Protein 1F6K (pdb70)

Nearest PDB structures (foldseek):
  1f6k-assembly1_C  TM=1.004E+00  e=3.045E-52  Haemophilus influenzae
  1f5z-assembly1_D  TM=1.000E+00  e=2.753E-48  Haemophilus influenzae
  4imd-assembly1_D  TM=1.001E+00  e=8.595E-48  Pasteurella multocida subsp. gallicida P1059
  4ime-assembly1_D  TM=9.976E-01  e=2.991E-47  Pasteurella multocida subsp. gallicida P1059
  4ahp-assembly1_D  TM=9.891E-01  e=7.692E-35  Staphylococcus aureus subsp. aureus NCTC 8325

Radius of gyration: 26.31 Å; Cα contacts (8 Å, |Δi|>4): 1141; chains: 2; bounding box: 58×42×74 Å

Secondary structure (DSSP, 8-state):
-----EEEEE----B-TTS-B-HHHHHHHHHHHHHTS--SEEEESSGGGTGGGS-HHHHHHHHHHHHHHHTTSSEEEEE---S-HHHHHHHHHHHHHHT-SEEEEEPP-SS---HHHHHHHHHHHHHHH---EEEEE-HHHH-----HHHHHHHHTSTTEEEEEE-S--HHHHHHHHHH-TTSEEEE--GGGHHHHHHTT-SEEEESTHHHHHHHHHHHHHHHHTT-HHHHHHHHHHHHHHHHHHHHH-HHHHHHHHHHHTT---BBPPTTS--S--HHHHHHHHHHHHHH--/-----EEEEE----B-TTS-B-HHHHHHHHHIIIIII--SEEEESSGGGTGGGS-HHHHHHHHHHHHHHHTTSSEEEEE---S-HHHHHHHHHHHHHHT-SEEE-PPP-SS---HHHHHHHHHHHHHHH---EEEE---HHHHHHHHTSTTEEEEEE-S--HHHHHHHHHH-TTSEEEE--GGGHHHHHHTT-SEEEETTHHHHHHHHHHHHHHHHTT-HHHHHHHHHHHHHHHHHHHHH-HHHHHHHHHHHTT----BPPTTS--S--HHHHHHHHHHHHHH--

InterPro domains:
  IPR002220 DapA-like [PF00701] (4-289)
  IPR002220 DapA-like [PIRSF001365] (1-286)
  IPR002220 DapA-like [PR00146] (38-59)
  IPR002220 DapA-like [PR00146] (74-92)
  IPR002220 DapA-like [PR00146] (106-122)
  IPR002220 DapA-like [PR00146] (131-148)
  IPR002220 DapA-like [SM01130] (3-291)
  IPR005264 N-acetylneuraminate lyase [MF_01237] (4-293)
  IPR005264 N-acetylneuraminate lyase [TIGR00683] (4-292)
  IPR005264 N-acetylneuraminate lyase [cd00954] (4-290)
  IPR013785 Aldolase-type TIM barrel [G3DSA:3.20.20.70] (1-293)
  IPR020624 Schiff base-forming aldolase, conserved site [PS00665] (41-58)
  IPR020625 Schiff base-forming aldolase, active site [PS00666] (136-166)

CATH classification: 3.20.20.70

Sequence (578 aa):
MRDLKGIFSALLVSFNEDGTINEKGLRQIIRHNIDKMKVDGLYVGGSTGENFMLSTEEKKEIFRIAKDEAKDQIALIAQVGSVNLKEAVELGKYATELGYDCLSAVTPFYYKFSFPEIKHYYDTIIAETGSNMIVYSIPFLTGVNMGIEQFGELYKNPKVLGVKFTAGDFYLLERLKKAYPNHLIWAGFDEMMLPAASLGVDGAIGSTFNVNGVRARQIFELTKAGKLKEALEIQHVTNDLIEGILANGLYLTIKELLKLEGVDAGYCREPMTSKATAEQVAKAKDLKAKFLSMRDLKGIFSALLVSFNEDGTINEKGLRQIIRHNIDKMKVDGLYVGGSTGENFMLSTEEKKEIFRIAKDEAKDQIALIAQVGSVNLKEAVELGKYATELGYDCLSAVTPFYYKFSFPEIKHYYDTIIAETGSNMIVYSMGIEQFGELYKNPKVLGVKFTAGDFYLLERLKKAYPNHLIWAGFDEMMLPAASLGVDGAIGSTFNVNGVRARQIFELTKAGKLKEALEIQHVTNDLIEGILANGLYLTIKELLKLEGVDAGYCREPMTSKATAEQVAKAKDLKAKFLS

Structure (mmCIF, N/CA/C/O backbone):
data_1F6K
#
_entry.id   1F6K
#
_cell.length_a   65.774
_cell.length_b   118.409
_cell.length_c   81.312
_cell.angle_alpha   90.00
_cell.angle_beta   90.00
_cell.angle_gamma   90.00
#
_symmetry.space_group_name_H-M   'P 21 21 2'
#
loop_
_entity.id
_entity.type
_entity.pdbx_description
1 polymer 'N-ACETYLNEURAMINATE LYASE'
2 non-polymer 'SULFATE ION'
3 non-polymer GLYCEROL
4 water water
#
loop_
_atom_site.group_PDB
_atom_site.id
_atom_site.type_symbol
_atom_site.label_atom_id
_atom_site.label_alt_id
_atom_site.label_comp_id
_atom_site.label_asym_id
_atom_site.label_entity_id
_atom_site.label_seq_id
_atom_site.pdbx_PDB_ins_code
_atom_site.Cartn_x
_atom_site.Cartn_y
_atom_site.Cartn_z
_atom_site.occupancy
_atom_site.B_iso_or_equiv
_atom_site.auth_seq_id
_atom_site.auth_comp_id
_atom_site.auth_asym_id
_atom_site.auth_atom_id
_atom_site.pdbx_PDB_model_num
ATOM 1 N N . MET A 1 1 ? 21.956 24.094 -1.731 1.00 23.66 1 MET A N 1
ATOM 2 C CA . MET A 1 1 ? 20.650 23.507 -2.135 1.00 23.23 1 MET A CA 1
ATOM 3 C C . MET A 1 1 ? 19.498 24.422 -1.731 1.00 22.32 1 MET A C 1
ATOM 4 O O . MET A 1 1 ? 19.661 25.204 -0.783 1.00 20.97 1 MET A O 1
ATOM 11 N N . ARG A 1 2 ? 18.372 24.298 -2.428 1.00 19.07 2 ARG A N 1
ATOM 12 C CA . ARG A 1 2 ? 17.198 25.092 -2.116 1.00 17.00 2 ARG A CA 1
ATOM 13 C C . ARG A 1 2 ? 16.892 24.967 -0.613 1.00 17.18 2 ARG A C 1
ATOM 14 O O . ARG A 1 2 ? 16.792 23.840 -0.128 1.00 17.44 2 ARG A O 1
ATOM 22 N N . ASP A 1 3 ? 16.739 26.083 0.058 1.00 16.72 3 ASP A N 1
ATOM 23 C CA . ASP A 1 3 ? 16.492 26.082 1.501 1.00 16.24 3 ASP A CA 1
ATOM 24 C C . ASP A 1 3 ? 15.244 25.271 1.826 1.00 14.79 3 ASP A C 1
ATOM 25 O O . ASP A 1 3 ? 14.176 25.512 1.230 1.00 16.25 3 ASP A O 1
ATOM 30 N N . LEU A 1 4 ? 15.305 24.351 2.791 1.00 14.57 4 LEU A N 1
ATOM 31 C CA . LEU A 1 4 ? 14.127 23.550 3.117 1.00 15.49 4 LEU A CA 1
ATOM 32 C C . LEU A 1 4 ? 13.585 23.888 4.498 1.00 15.49 4 LEU A C 1
ATOM 33 O O . LEU A 1 4 ? 12.686 23.208 4.994 1.00 16.12 4 LEU A O 1
ATOM 38 N N . LYS A 1 5 ? 14.126 24.946 5.095 1.00 16.36 5 LYS A N 1
ATOM 39 C CA . LYS A 1 5 ? 13.626 25.326 6.424 1.00 16.72 5 LYS A CA 1
ATOM 40 C C . LYS A 1 5 ? 12.341 26.111 6.365 1.00 16.97 5 LYS A C 1
ATOM 41 O O . LYS A 1 5 ? 11.919 26.594 5.311 1.00 18.06 5 LYS A O 1
ATOM 47 N N . GLY A 1 6 ? 11.690 26.281 7.533 1.00 16.47 6 GLY A N 1
ATOM 48 C CA . GLY A 1 6 ? 10.478 27.080 7.538 1.00 16.36 6 GLY A CA 1
ATOM 49 C C . GLY A 1 6 ? 9.155 26.350 7.558 1.00 16.63 6 GLY A C 1
ATOM 50 O O . GLY A 1 6 ? 9.039 25.230 8.040 1.00 18.76 6 GLY A O 1
ATOM 51 N N . ILE A 1 7 ? 8.118 27.042 7.086 1.00 15.62 7 ILE A N 1
ATOM 52 C CA . ILE A 1 7 ? 6.741 26.615 7.149 1.00 15.43 7 ILE A CA 1
ATOM 53 C C . ILE A 1 7 ? 6.312 25.894 5.875 1.00 16.30 7 ILE A C 1
ATOM 54 O O . ILE A 1 7 ? 6.306 26.518 4.820 1.00 15.63 7 ILE A O 1
ATOM 59 N N . PHE A 1 8 ? 5.990 24.611 6.015 1.00 14.43 8 PHE A N 1
ATOM 60 C CA . PHE A 1 8 ? 5.556 23.832 4.856 1.00 15.59 8 PHE A CA 1
ATOM 61 C C . PHE A 1 8 ? 4.149 23.320 5.120 1.00 16.08 8 PHE A C 1
ATOM 62 O O . PHE A 1 8 ? 3.887 22.753 6.197 1.00 16.45 8 PHE A O 1
ATO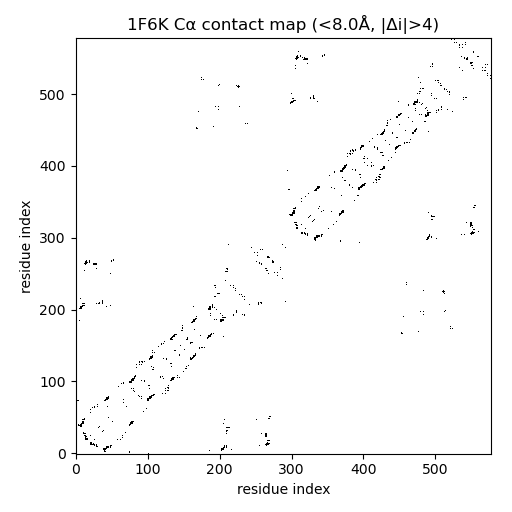M 70 N N . SER A 1 9 ? 3.238 23.520 4.175 1.00 14.10 9 SER A N 1
ATOM 71 C CA . SER A 1 9 ? 1.936 22.892 4.322 1.00 14.15 9 SER A CA 1
ATOM 72 C C . SER A 1 9 ? 2.045 21.440 3.808 1.00 14.81 9 SER A C 1
ATOM 73 O O . SER A 1 9 ? 2.720 21.202 2.808 1.00 15.72 9 SER A O 1
ATOM 76 N N . ALA A 1 10 ? 1.390 20.543 4.521 1.00 15.10 10 ALA A N 1
ATOM 77 C CA . ALA A 1 10 ? 1.259 19.151 4.059 1.00 14.44 10 ALA A CA 1
ATOM 78 C C . ALA A 1 10 ? 0.072 19.227 3.097 1.00 14.17 10 ALA A C 1
ATOM 79 O O . ALA A 1 10 ? -1.046 19.519 3.483 1.00 14.25 10 ALA A O 1
ATOM 81 N N . LEU A 1 11 ? 0.404 19.175 1.802 1.00 14.22 11 LEU A N 1
ATOM 82 C CA . LEU A 1 11 ? -0.624 19.367 0.782 1.00 14.83 11 LEU A CA 1
ATOM 83 C C . LEU A 1 11 ? -1.819 18.430 0.801 1.00 15.09 11 LEU A C 1
ATOM 84 O O . LEU A 1 11 ? -1.630 17.221 0.704 1.00 15.74 11 LEU A O 1
ATOM 89 N N . LEU A 1 12 ? -3.005 19.025 0.850 1.00 13.83 12 LEU A N 1
ATOM 90 C CA . LEU A 1 12 ? -4.262 18.301 0.758 1.00 13.85 12 LEU A CA 1
ATOM 91 C C . LEU A 1 12 ? -4.545 18.144 -0.740 1.00 14.62 12 LEU A C 1
ATOM 92 O O . LEU A 1 12 ? -4.118 18.991 -1.531 1.00 15.76 12 LEU A O 1
ATOM 97 N N . VAL A 1 13 ? -5.279 17.087 -1.064 1.00 14.09 13 VAL A N 1
ATOM 98 C CA . VAL A 1 13 ? -5.591 16.865 -2.488 1.00 14.75 13 VAL A CA 1
ATOM 99 C C . VAL A 1 13 ? -7.096 16.914 -2.686 1.00 14.81 13 VAL A C 1
ATOM 100 O O . VAL A 1 13 ? -7.865 16.414 -1.859 1.00 17.32 13 VAL A O 1
ATOM 104 N N . SER A 1 14 ? -7.537 17.508 -3.804 1.00 14.38 14 SER A N 1
ATOM 105 C CA . SER A 1 14 ? -8.957 17.599 -4.101 1.00 13.88 14 SER A CA 1
ATOM 106 C C . SER A 1 14 ? -9.402 16.399 -4.941 1.00 14.50 14 SER A C 1
ATOM 107 O O . SER A 1 14 ? -8.731 16.102 -5.921 1.00 14.57 14 SER A O 1
ATOM 110 N N . PHE A 1 15 ? -10.399 15.656 -4.473 1.00 14.12 15 PHE A N 1
ATOM 111 C CA . PHE A 1 15 ? -10.878 14.496 -5.221 1.00 15.18 15 PHE A CA 1
ATOM 112 C C . PHE A 1 15 ? -12.282 14.770 -5.726 1.00 15.80 15 PHE A C 1
ATOM 113 O O . PHE A 1 15 ? -13.074 15.489 -5.128 1.00 15.39 15 PHE A O 1
ATOM 121 N N . ASN A 1 16 ? -12.620 14.116 -6.844 1.00 16.70 16 ASN A N 1
ATOM 122 C CA . ASN A 1 16 ? -13.982 14.156 -7.354 1.00 16.90 16 ASN A CA 1
ATOM 123 C C . ASN A 1 16 ? -14.803 13.160 -6.544 1.00 18.32 16 ASN A C 1
ATOM 124 O O . ASN A 1 16 ? -14.256 12.348 -5.777 1.00 19.66 16 ASN A O 1
ATOM 129 N N . GLU A 1 17 ? -16.114 13.188 -6.727 1.00 20.16 17 GLU A N 1
ATOM 130 C CA . GLU A 1 17 ? -16.995 12.266 -6.012 1.00 22.22 17 GLU A CA 1
ATOM 131 C C . GLU A 1 17 ? -16.658 10.804 -6.273 1.00 21.73 17 GLU A C 1
ATOM 132 O O . GLU A 1 17 ? -16.819 9.964 -5.377 1.00 22.12 17 GLU A O 1
ATOM 138 N N . ASP A 1 18 ? -16.153 10.477 -7.457 1.00 20.81 18 ASP A N 1
ATOM 139 C CA . ASP A 1 18 ? -15.821 9.099 -7.796 1.00 21.21 18 ASP A CA 1
ATOM 140 C C . ASP A 1 18 ? -14.424 8.687 -7.361 1.00 20.83 18 ASP A C 1
ATOM 141 O O . ASP A 1 18 ? -13.986 7.568 -7.646 1.00 21.71 18 ASP A O 1
ATOM 146 N N . GLY A 1 19 ? -13.676 9.571 -6.696 1.00 19.22 19 GLY A N 1
ATOM 147 C CA . GLY A 1 19 ? -12.354 9.257 -6.218 1.00 19.50 19 GLY A CA 1
ATOM 148 C C . GLY A 1 19 ? -11.184 9.689 -7.063 1.00 18.03 19 GLY A C 1
ATOM 149 O O . GLY A 1 19 ? -10.036 9.592 -6.620 1.00 19.37 19 GLY A O 1
ATOM 150 N N . THR A 1 20 ? -11.459 10.106 -8.308 1.00 17.55 20 THR A N 1
ATOM 151 C CA . THR A 1 20 ? -10.381 10.569 -9.172 1.00 17.53 20 THR A CA 1
ATOM 152 C C . THR A 1 20 ? -9.898 11.945 -8.711 1.00 17.77 20 THR A C 1
ATOM 153 O O . THR A 1 20 ? -10.614 12.650 -8.000 1.00 18.14 20 THR A O 1
ATOM 157 N N . ILE A 1 21 ? -8.694 12.300 -9.143 1.00 17.99 21 ILE A N 1
ATOM 158 C CA . ILE A 1 21 ? -8.144 13.610 -8.774 1.00 17.62 21 ILE A CA 1
ATOM 159 C C . ILE A 1 21 ? -8.869 14.736 -9.496 1.00 17.78 21 ILE A C 1
ATOM 160 O O . ILE A 1 21 ? -9.115 14.649 -10.705 1.00 17.19 21 ILE A O 1
ATOM 165 N N . ASN A 1 22 ? -9.183 15.804 -8.768 1.00 15.75 22 ASN A N 1
ATOM 166 C CA . ASN A 1 22 ? -9.778 17.010 -9.332 1.00 17.43 22 ASN A CA 1
ATOM 167 C C . ASN A 1 22 ? -8.595 17.942 -9.578 1.00 17.27 22 ASN A C 1
ATOM 168 O O . ASN A 1 22 ? -8.148 18.621 -8.644 1.00 18.30 22 ASN A O 1
ATOM 173 N N . GLU A 1 23 ? -8.030 17.931 -10.787 1.00 18.17 23 GLU A N 1
ATOM 174 C CA . GLU A 1 23 ? -6.833 18.746 -11.026 1.00 17.54 23 GLU A CA 1
ATOM 175 C C . GLU A 1 23 ? -7.054 20.237 -10.800 1.00 16.43 23 GLU A C 1
ATOM 176 O O . GLU A 1 23 ? -6.173 20.896 -10.228 1.00 17.36 23 GLU A O 1
ATOM 182 N N . LYS A 1 24 ? -8.161 20.788 -11.269 1.00 16.59 24 LYS A N 1
ATOM 183 C CA . LYS A 1 24 ? -8.440 22.217 -11.084 1.00 17.65 24 LYS A CA 1
ATOM 184 C C . LYS A 1 24 ? -8.484 22.580 -9.593 1.00 17.09 24 LYS A C 1
ATOM 185 O O . LYS A 1 24 ? -7.857 23.567 -9.194 1.00 16.12 24 LYS A O 1
ATOM 191 N N . GLY A 1 25 ? -9.144 21.737 -8.804 1.00 16.31 25 GLY A N 1
ATOM 192 C CA . GLY A 1 25 ? -9.229 21.982 -7.359 1.00 15.74 25 GLY A CA 1
ATOM 193 C C . GLY A 1 25 ? -7.866 21.832 -6.703 1.00 15.32 25 GLY A C 1
ATOM 194 O O . GLY A 1 25 ? -7.512 22.586 -5.782 1.00 15.25 25 GLY A O 1
ATOM 195 N N . LEU A 1 26 ? -7.076 20.830 -7.104 1.00 14.23 26 LEU A N 1
ATOM 196 C CA . LEU A 1 26 ? -5.745 20.664 -6.548 1.00 14.71 26 LEU A CA 1
ATOM 197 C C . LEU A 1 26 ? -4.901 21.916 -6.773 1.00 14.82 26 LEU A C 1
ATOM 198 O O . LEU A 1 26 ? -4.172 22.431 -5.926 1.00 14.93 26 LEU A O 1
ATOM 203 N N . ARG A 1 27 ? -4.943 22.441 -8.013 1.00 13.79 27 ARG A N 1
ATOM 204 C CA . ARG A 1 27 ? -4.216 23.666 -8.323 1.00 14.52 27 ARG A CA 1
ATOM 205 C C . ARG A 1 27 ? -4.701 24.815 -7.445 1.00 13.89 27 ARG A C 1
ATOM 206 O O . ARG A 1 27 ? -3.850 25.596 -6.995 1.00 15.33 27 ARG A O 1
ATOM 214 N N . GLN A 1 28 ? -6.001 24.932 -7.219 1.00 14.12 28 GLN A N 1
ATOM 215 C CA . GLN A 1 28 ? -6.502 25.986 -6.329 1.00 14.04 28 GLN A CA 1
ATOM 216 C C . GLN A 1 28 ? -5.980 25.826 -4.902 1.00 15.54 28 GLN A C 1
ATOM 217 O O . GLN A 1 28 ? -5.702 26.831 -4.242 1.00 14.75 28 GLN A O 1
ATOM 223 N N . ILE A 1 29 ? -5.835 24.574 -4.426 1.00 14.25 29 ILE A N 1
ATOM 224 C CA . ILE A 1 29 ? -5.267 24.379 -3.084 1.00 13.90 29 ILE A CA 1
ATOM 225 C C . ILE A 1 29 ? -3.815 24.838 -3.059 1.00 14.23 29 ILE A C 1
ATOM 226 O O . ILE A 1 29 ? -3.353 25.501 -2.121 1.00 15.63 29 ILE A O 1
ATOM 231 N N . ILE A 1 30 ? -3.054 24.505 -4.119 1.00 14.05 30 ILE A N 1
ATOM 232 C CA . ILE A 1 30 ? -1.655 24.892 -4.216 1.00 14.76 30 ILE A CA 1
ATOM 233 C C . ILE A 1 30 ? -1.523 26.414 -4.242 1.00 15.53 30 ILE A C 1
ATOM 234 O O . ILE A 1 30 ? -0.759 26.973 -3.455 1.00 14.55 30 ILE A O 1
ATOM 239 N N . ARG A 1 31 ? -2.358 27.061 -5.066 1.00 14.84 31 ARG A N 1
ATOM 240 C CA . ARG A 1 31 ? -2.321 28.525 -5.134 1.00 14.73 31 ARG A CA 1
ATOM 241 C C . ARG A 1 31 ? -2.659 29.177 -3.800 1.00 15.22 31 ARG A C 1
ATOM 242 O O . ARG A 1 31 ? -2.030 30.171 -3.424 1.00 15.13 31 ARG A O 1
ATOM 250 N N . HIS A 1 32 ? -3.657 28.648 -3.096 1.00 16.01 32 HIS A N 1
ATOM 251 C CA . HIS A 1 32 ? -4.045 29.183 -1.796 1.00 15.07 32 HIS A CA 1
ATOM 252 C C . HIS A 1 32 ? -2.879 29.110 -0.822 1.00 15.15 32 HIS A C 1
ATOM 253 O O . HIS A 1 32 ? -2.572 30.076 -0.131 1.00 15.65 32 HIS A O 1
ATOM 260 N N . ASN A 1 33 ? -2.164 27.971 -0.790 1.00 14.49 33 ASN A N 1
ATOM 261 C CA . ASN A 1 33 ? -1.013 27.847 0.079 1.00 13.92 33 ASN A CA 1
ATOM 262 C C . ASN A 1 33 ? 0.115 28.816 -0.252 1.00 14.67 33 ASN A C 1
ATOM 263 O O . ASN A 1 33 ? 0.738 29.397 0.644 1.00 15.39 33 ASN A O 1
ATOM 268 N N . ILE A 1 34 ? 0.404 28.994 -1.559 1.00 12.72 34 ILE A N 1
ATOM 269 C CA . ILE A 1 34 ? 1.527 29.847 -1.926 1.00 13.51 34 ILE A CA 1
ATOM 270 C C . ILE A 1 34 ? 1.170 31.323 -1.766 1.00 14.20 34 ILE A C 1
ATOM 271 O O . ILE A 1 34 ? 1.941 32.084 -1.161 1.00 14.87 34 ILE A O 1
ATOM 276 N N . ASP A 1 35 ? 0.052 31.718 -2.338 1.00 14.66 35 ASP A N 1
ATOM 277 C CA . ASP A 1 35 ? -0.360 33.110 -2.392 1.00 15.17 35 ASP A CA 1
ATOM 278 C C . ASP A 1 35 ? -0.998 33.669 -1.138 1.00 16.24 35 ASP A C 1
ATOM 279 O O . ASP A 1 35 ? -0.843 34.882 -0.910 1.00 16.90 35 ASP A O 1
ATOM 284 N N . LYS A 1 36 ? -1.722 32.875 -0.366 1.00 16.56 36 LYS A N 1
ATOM 285 C CA . LYS A 1 36 ? -2.438 33.378 0.797 1.00 16.57 36 LYS A CA 1
ATOM 286 C C . LYS A 1 36 ? -1.830 32.918 2.111 1.00 17.07 36 LYS A C 1
ATOM 287 O O . LYS A 1 36 ? -1.709 33.708 3.049 1.00 17.77 36 LYS A O 1
ATOM 293 N N . MET A 1 37 ? -1.466 31.640 2.180 1.00 15.74 37 MET A N 1
ATOM 294 C CA . MET A 1 37 ? -0.869 31.077 3.386 1.00 15.00 37 MET A CA 1
ATOM 295 C C . MET A 1 37 ? 0.588 31.446 3.526 1.00 15.91 37 MET A C 1
ATOM 296 O O . MET A 1 37 ? 1.233 31.318 4.578 1.00 16.43 37 MET A O 1
ATOM 301 N N . LYS A 1 38 ? 1.229 31.968 2.485 1.00 15.49 38 LYS A N 1
ATOM 302 C CA . LYS A 1 38 ? 2.588 32.423 2.429 1.00 16.43 38 LYS A CA 1
ATOM 303 C C . LYS A 1 38 ? 3.588 31.367 2.901 1.00 15.62 38 LYS A C 1
ATOM 304 O O . LYS A 1 38 ? 4.583 31.671 3.567 1.00 16.74 38 LYS A O 1
ATOM 310 N N . VAL A 1 39 ? 3.346 30.099 2.543 1.00 16.12 39 VAL A N 1
ATOM 311 C CA . VAL A 1 39 ? 4.248 29.022 2.953 1.00 16.12 39 VAL A CA 1
ATOM 312 C C . VAL A 1 39 ? 5.600 29.076 2.269 1.00 16.04 39 VAL A C 1
ATOM 313 O O . VAL A 1 39 ? 5.766 29.558 1.150 1.00 16.52 39 VAL A O 1
ATOM 317 N N . ASP A 1 40 ? 6.625 28.542 2.939 1.00 14.39 40 ASP A N 1
ATOM 318 C CA . ASP A 1 40 ? 7.966 28.430 2.391 1.00 15.17 40 ASP A CA 1
ATOM 319 C C . ASP A 1 40 ? 8.015 27.296 1.372 1.00 15.59 40 ASP A C 1
ATOM 320 O O . ASP A 1 40 ? 8.817 27.351 0.447 1.00 15.86 40 ASP A O 1
ATOM 325 N N . GLY A 1 41 ? 7.157 26.294 1.551 1.00 14.57 41 GLY A N 1
ATOM 326 C CA . GLY A 1 41 ? 7.153 25.179 0.614 1.00 14.93 41 GLY A CA 1
ATOM 327 C C . GLY A 1 41 ? 5.967 24.268 0.849 1.00 14.66 41 GLY A C 1
ATOM 328 O O . GLY A 1 41 ? 5.093 24.524 1.685 1.00 14.18 41 GLY A O 1
ATOM 329 N N . LEU A 1 42 ? 5.887 23.180 0.097 1.00 13.35 42 LEU A N 1
ATOM 330 C CA . LEU A 1 42 ? 4.844 22.182 0.203 1.00 14.39 42 LEU A CA 1
ATOM 331 C C . LEU A 1 42 ? 5.462 20.790 0.380 1.00 13.29 42 LEU A C 1
ATOM 332 O O . LEU A 1 42 ? 6.471 20.482 -0.239 1.00 14.24 42 LEU A O 1
ATOM 337 N N . TYR A 1 43 ? 4.795 19.998 1.213 1.00 13.37 43 TYR A N 1
ATOM 338 C CA . TYR A 1 43 ? 5.219 18.610 1.468 1.00 13.31 43 TYR A CA 1
ATOM 339 C C . TYR A 1 43 ? 4.134 17.813 0.725 1.00 13.27 43 TYR A C 1
ATOM 340 O O . TYR A 1 43 ? 2.955 17.862 1.099 1.00 13.96 43 TYR A O 1
ATOM 349 N N . VAL A 1 44 ? 4.504 17.186 -0.386 1.00 13.31 44 VAL A N 1
ATOM 350 C CA . VAL A 1 44 ? 3.533 16.538 -1.252 1.00 14.36 44 VAL A CA 1
ATOM 351 C C . VAL A 1 44 ? 3.575 15.011 -1.207 1.00 13.63 44 VAL A C 1
ATOM 352 O O . VAL A 1 44 ? 4.671 14.458 -1.208 1.00 13.77 44 VAL A O 1
ATOM 356 N N . GLY A 1 45 ? 2.403 14.403 -1.095 1.00 14.17 45 GLY A N 1
ATOM 357 C CA . GLY A 1 45 ? 2.325 12.946 -1.099 1.00 16.42 45 GLY A CA 1
ATOM 358 C C . GLY A 1 45 ? 2.401 12.340 0.291 1.00 17.14 45 GLY A C 1
ATOM 359 O O . GLY A 1 45 ? 2.624 11.134 0.419 1.00 18.85 45 GLY A O 1
ATOM 360 N N . GLY A 1 46 ? 2.162 13.130 1.331 1.00 17.14 46 GLY A N 1
ATOM 361 C CA . GLY A 1 46 ? 2.203 12.609 2.693 1.00 18.17 46 GLY A CA 1
ATOM 362 C C . GLY A 1 46 ? 0.844 12.061 3.115 1.00 17.31 46 GLY A C 1
ATOM 363 O O . GLY A 1 46 ? -0.101 11.985 2.326 1.00 17.26 46 GLY A O 1
ATOM 364 N N . SER A 1 47 ? 0.724 11.753 4.407 1.00 17.45 47 SER A N 1
ATOM 365 C CA . SER A 1 47 ? -0.527 11.235 4.953 1.00 16.95 47 SER A CA 1
ATOM 366 C C . SER A 1 47 ? -1.689 12.171 4.682 1.00 17.60 47 SER A C 1
ATOM 367 O O . SER A 1 47 ? -2.735 11.748 4.227 1.00 17.74 47 SER A O 1
ATOM 370 N N . THR A 1 48 ? -1.486 13.476 4.878 1.00 17.75 48 THR A N 1
ATOM 371 C CA . THR A 1 48 ? -2.493 14.493 4.647 1.00 17.98 48 THR A CA 1
ATOM 372 C C . THR A 1 48 ? -3.002 14.561 3.218 1.00 17.06 48 THR A C 1
ATOM 373 O O . THR A 1 48 ? -4.156 14.939 3.006 1.00 15.63 48 THR A O 1
ATOM 377 N N . GLY A 1 49 ? -2.171 14.151 2.261 1.00 16.02 49 GLY A N 1
ATOM 378 C CA . GLY A 1 49 ? -2.583 14.151 0.861 1.00 16.48 49 GLY A CA 1
ATOM 379 C C . GLY A 1 49 ? -3.399 12.923 0.502 1.00 16.21 49 GLY A C 1
ATOM 380 O O . GLY A 1 49 ? -3.686 12.646 -0.664 1.00 15.72 49 GLY A O 1
ATOM 381 N N . GLU A 1 50 ? -3.698 12.065 1.471 1.00 15.25 50 GLU A N 1
ATOM 382 C CA . GLU A 1 50 ? -4.478 10.844 1.321 1.00 15.34 50 GLU A CA 1
ATOM 383 C C . GLU A 1 50 ? -3.720 9.856 0.431 1.00 15.07 50 GLU A C 1
ATOM 384 O O . GLU A 1 50 ? -4.317 8.936 -0.130 1.00 14.48 50 GLU A O 1
ATOM 390 N N . ASN A 1 51 ? -2.423 9.985 0.372 1.00 15.15 51 ASN A N 1
ATOM 391 C CA . ASN A 1 51 ? -1.498 9.242 -0.440 1.00 14.98 51 ASN A CA 1
ATOM 392 C C . ASN A 1 51 ? -1.634 7.736 -0.369 1.00 15.73 51 ASN A C 1
ATOM 393 O O . ASN A 1 51 ? -1.688 7.085 -1.415 1.00 15.35 51 ASN A O 1
ATOM 398 N N . PHE A 1 52 ? -1.718 7.172 0.832 1.00 15.67 52 PHE A N 1
ATOM 399 C CA . PHE A 1 52 ? -1.722 5.726 1.016 1.00 16.47 52 PHE A CA 1
ATOM 400 C C . PHE A 1 52 ? -2.946 5.002 0.522 1.00 16.54 52 PHE A C 1
ATOM 401 O O . PHE A 1 52 ? -2.927 3.768 0.404 1.00 18.91 52 PHE A O 1
ATOM 409 N N . MET A 1 53 ? -4.011 5.691 0.118 1.00 15.23 53 MET A N 1
ATOM 410 C CA . MET A 1 53 ? -5.195 5.108 -0.474 1.00 14.65 53 MET A CA 1
ATOM 411 C C . MET A 1 53 ? -5.148 5.184 -2.001 1.00 14.28 53 MET A C 1
ATOM 412 O O . MET A 1 53 ? -6.156 4.831 -2.635 1.00 15.71 53 MET A O 1
ATOM 417 N N . LEU A 1 54 ? -4.047 5.653 -2.578 1.00 15.23 54 LEU A N 1
ATOM 418 C CA . LEU A 1 54 ? -3.999 5.860 -4.025 1.00 14.98 54 LEU A CA 1
ATOM 419 C C . LEU A 1 54 ? -3.128 4.862 -4.782 1.00 15.04 54 LEU A C 1
ATOM 420 O O . LEU A 1 54 ? -2.243 4.229 -4.210 1.00 15.60 54 LEU A O 1
ATOM 425 N N . SER A 1 55 ? -3.339 4.846 -6.123 1.00 15.19 55 SER A N 1
ATOM 426 C CA . SER A 1 55 ? -2.471 4.000 -6.944 1.00 14.60 55 SER A CA 1
ATOM 427 C C . SER A 1 55 ? -1.164 4.730 -7.221 1.00 14.61 55 SER A C 1
ATOM 428 O O . SER A 1 55 ? -1.039 5.947 -7.067 1.00 15.46 55 SER A O 1
ATOM 431 N N . THR A 1 56 ? -0.174 4.014 -7.749 1.00 13.79 56 THR A N 1
ATOM 432 C CA . THR A 1 56 ? 1.108 4.621 -8.110 1.00 14.08 56 THR A CA 1
ATOM 433 C C . THR A 1 56 ? 0.920 5.677 -9.189 1.00 14.98 56 THR A C 1
ATOM 434 O O . THR A 1 56 ? 1.506 6.770 -9.095 1.00 14.81 56 THR A O 1
ATOM 438 N N . GLU A 1 57 ? 0.062 5.409 -10.168 1.00 15.33 57 GLU A N 1
ATOM 439 C CA . GLU A 1 57 ? -0.164 6.412 -11.221 1.00 16.90 57 GLU A CA 1
ATOM 440 C C . GLU A 1 57 ? -0.854 7.659 -10.687 1.00 16.19 57 GLU A C 1
ATOM 441 O O . GLU A 1 57 ? -0.470 8.751 -11.121 1.00 16.14 57 GLU A O 1
ATOM 447 N N . GLU A 1 58 ? -1.768 7.486 -9.729 1.00 15.11 58 GLU A N 1
ATOM 448 C CA . GLU A 1 58 ? -2.414 8.654 -9.107 1.00 15.41 58 GLU A CA 1
ATOM 449 C C . GLU A 1 58 ? -1.400 9.476 -8.329 1.00 15.24 58 GLU A C 1
ATOM 450 O O . GLU A 1 58 ? -1.394 10.715 -8.396 1.00 15.20 58 GLU A O 1
ATOM 456 N N . LYS A 1 59 ? -0.497 8.810 -7.607 1.00 12.68 59 LYS A N 1
ATOM 457 C CA . LYS A 1 59 ? 0.538 9.549 -6.874 1.00 14.59 59 LYS A CA 1
ATOM 458 C C . LYS A 1 59 ? 1.407 10.319 -7.862 1.00 14.96 59 LYS A C 1
ATOM 459 O O . LYS A 1 59 ? 1.783 11.469 -7.606 1.00 14.77 59 LYS A O 1
ATOM 465 N N . LYS A 1 60 ? 1.746 9.683 -9.010 1.00 14.36 60 LYS A N 1
ATOM 466 C CA . LYS A 1 60 ? 2.550 10.393 -10.004 1.00 14.56 60 LYS A CA 1
ATOM 467 C C . LYS A 1 60 ? 1.787 11.609 -10.522 1.00 14.24 60 LYS A C 1
ATOM 468 O O . LYS A 1 60 ? 2.402 12.672 -10.669 1.00 14.89 60 LYS A O 1
ATOM 474 N N . GLU A 1 61 ? 0.490 11.477 -10.751 1.00 14.45 61 GLU A N 1
ATOM 475 C CA . GLU A 1 61 ? -0.300 12.603 -11.266 1.00 16.48 61 GLU A CA 1
ATOM 476 C C . GLU A 1 61 ? -0.282 13.781 -10.289 1.00 16.73 61 GLU A C 1
ATOM 477 O O . GLU A 1 61 ? -0.150 14.932 -10.724 1.00 16.92 61 GLU A O 1
ATOM 483 N N . ILE A 1 62 ? -0.417 13.487 -9.004 1.00 14.80 62 ILE A N 1
ATOM 484 C CA . ILE A 1 62 ? -0.367 14.563 -7.999 1.00 14.56 62 ILE A CA 1
ATOM 485 C C . ILE A 1 62 ? 1.011 15.199 -8.009 1.00 14.93 62 ILE A C 1
ATOM 486 O O . ILE A 1 62 ? 1.109 16.435 -7.889 1.00 15.95 62 ILE A O 1
ATOM 491 N N . PHE A 1 63 ? 2.087 14.413 -8.133 1.00 12.45 63 PHE A N 1
ATOM 492 C CA . PHE A 1 63 ? 3.414 15.027 -8.172 1.00 13.80 63 PHE A CA 1
ATOM 493 C C . PHE A 1 63 ? 3.540 15.970 -9.371 1.00 15.21 63 PHE A C 1
ATOM 494 O O . PHE A 1 63 ? 4.148 17.041 -9.276 1.00 14.26 63 PHE A O 1
ATOM 502 N N . ARG A 1 64 ? 3.043 15.514 -10.512 1.00 14.63 64 ARG A N 1
ATOM 503 C CA . ARG A 1 64 ? 3.123 16.318 -11.738 1.00 15.43 64 ARG A CA 1
ATOM 504 C C . ARG A 1 64 ? 2.360 17.627 -11.608 1.00 15.51 64 ARG A C 1
ATOM 505 O O . ARG A 1 64 ? 2.902 18.705 -11.914 1.00 15.90 64 ARG A O 1
ATOM 513 N N . ILE A 1 65 ? 1.116 17.530 -11.171 1.00 15.27 65 ILE A N 1
ATOM 514 C CA . ILE A 1 65 ? 0.287 18.730 -11.005 1.00 14.90 65 ILE A CA 1
ATOM 515 C C . ILE A 1 65 ? 0.910 19.695 -10.005 1.00 16.14 65 ILE A C 1
ATOM 516 O O . ILE A 1 65 ? 0.943 20.905 -10.284 1.00 15.57 65 ILE A O 1
ATOM 521 N N . ALA A 1 66 ? 1.361 19.195 -8.846 1.00 15.55 66 ALA A N 1
ATOM 522 C CA . ALA A 1 66 ? 1.913 20.108 -7.844 1.00 15.80 66 ALA A CA 1
ATOM 523 C C . ALA A 1 66 ? 3.148 20.832 -8.358 1.00 15.57 66 ALA A C 1
ATOM 524 O O . ALA A 1 66 ? 3.304 22.043 -8.120 1.00 16.33 66 ALA A O 1
ATOM 526 N N . LYS A 1 67 ? 4.048 20.135 -9.057 1.00 15.11 67 LYS A N 1
ATOM 527 C CA . LYS A 1 67 ? 5.249 20.798 -9.564 1.00 15.05 67 LYS A CA 1
ATOM 528 C C . LYS A 1 67 ? 4.909 21.736 -10.715 1.00 16.53 67 LYS A C 1
ATOM 529 O O . LYS A 1 67 ? 5.502 22.813 -10.792 1.00 15.38 67 LYS A O 1
ATOM 535 N N . ASP A 1 68 ? 3.960 21.357 -11.577 1.00 14.93 68 ASP A N 1
ATOM 536 C CA . ASP A 1 68 ? 3.591 22.269 -12.671 1.00 16.09 68 ASP A CA 1
ATOM 537 C C . ASP A 1 68 ? 2.943 23.552 -12.164 1.00 15.50 68 ASP A C 1
ATOM 538 O O . ASP A 1 68 ? 3.111 24.621 -12.790 1.00 15.84 68 ASP A O 1
ATOM 543 N N . GLU A 1 69 ? 2.158 23.446 -11.087 1.00 16.23 69 GLU A N 1
ATOM 544 C CA . GLU A 1 69 ? 1.497 24.634 -10.542 1.00 15.23 69 GLU A CA 1
ATOM 545 C C . GLU A 1 69 ? 2.423 25.481 -9.691 1.00 15.57 69 GLU A C 1
ATOM 546 O O . GLU A 1 69 ? 2.439 26.706 -9.836 1.00 16.20 69 GLU A O 1
ATOM 552 N N . ALA A 1 70 ? 3.220 24.870 -8.804 1.00 15.45 70 ALA A N 1
ATOM 553 C CA . ALA A 1 70 ? 4.095 25.639 -7.925 1.00 15.49 70 ALA A CA 1
ATOM 554 C C . ALA A 1 70 ? 5.325 26.143 -8.659 1.00 15.77 70 ALA A C 1
ATOM 555 O O . ALA A 1 70 ? 5.924 27.166 -8.313 1.00 16.35 70 ALA A O 1
ATOM 557 N N . LYS A 1 71 ? 5.725 25.407 -9.707 1.00 15.44 71 LYS A N 1
ATOM 558 C CA . LYS A 1 71 ? 6.926 25.687 -10.474 1.00 16.15 71 LYS A CA 1
ATOM 559 C C . LYS A 1 71 ? 8.125 25.836 -9.570 1.00 16.39 71 LYS A C 1
ATOM 560 O O . LYS A 1 71 ? 8.425 24.870 -8.824 1.00 16.74 71 LYS A O 1
ATOM 566 N N . ASP A 1 72 ? 8.826 26.971 -9.552 1.00 15.13 72 ASP A N 1
ATOM 567 C CA . ASP A 1 72 ? 9.998 27.141 -8.703 1.00 15.45 72 ASP A CA 1
ATOM 568 C C . ASP A 1 72 ? 9.754 28.234 -7.662 1.00 15.07 72 ASP A C 1
ATOM 569 O O . ASP A 1 72 ? 10.719 28.667 -7.033 1.00 16.18 72 ASP A O 1
ATOM 574 N N . GLN A 1 73 ? 8.483 28.598 -7.490 1.00 14.78 73 GLN A N 1
ATOM 575 C CA . GLN A 1 73 ? 8.221 29.685 -6.538 1.00 13.42 73 GLN A CA 1
ATOM 576 C C . GLN A 1 73 ? 8.509 29.331 -5.090 1.00 15.54 73 GLN A C 1
ATOM 577 O O . GLN A 1 73 ? 8.870 30.226 -4.312 1.00 14.67 73 GLN A O 1
ATOM 583 N N . ILE A 1 74 ? 8.302 28.081 -4.707 1.00 15.18 74 ILE A N 1
ATOM 584 C CA . ILE A 1 74 ? 8.517 27.662 -3.320 1.00 14.36 74 ILE A CA 1
ATOM 585 C C . ILE A 1 74 ? 9.324 26.368 -3.308 1.00 14.90 74 ILE A C 1
ATOM 586 O O . ILE A 1 74 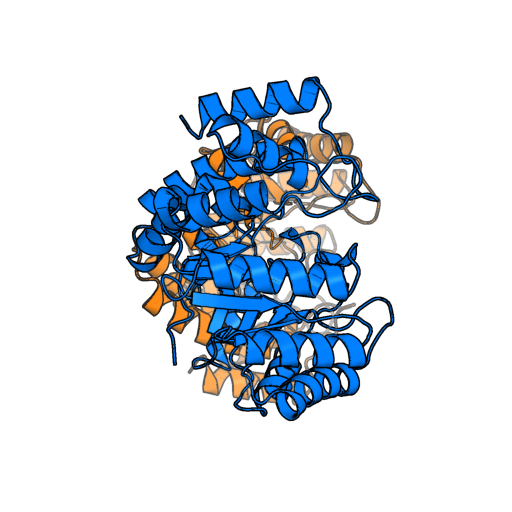? 9.558 25.766 -4.367 1.00 15.23 74 ILE A O 1
ATOM 591 N N . ALA A 1 75 ? 9.745 25.932 -2.126 1.00 13.95 75 ALA A N 1
ATOM 592 C CA . ALA A 1 75 ? 10.454 24.661 -1.990 1.00 12.99 75 ALA A CA 1
ATOM 593 C C . ALA A 1 75 ? 9.416 23.538 -2.060 1.00 12.68 75 ALA A C 1
ATOM 594 O O . ALA A 1 75 ? 8.275 23.712 -1.659 1.00 13.42 75 ALA A O 1
ATOM 596 N N . LEU A 1 76 ? 9.826 22.371 -2.569 1.00 13.32 76 LEU A N 1
ATOM 597 C CA . LEU A 1 76 ? 8.925 21.231 -2.692 1.00 13.89 76 LEU A CA 1
ATOM 598 C C . LEU A 1 76 ? 9.611 19.936 -2.263 1.00 13.98 76 LEU A C 1
ATOM 599 O O . LEU A 1 76 ? 10.704 19.613 -2.720 1.00 14.01 76 LEU A O 1
ATOM 604 N N . ILE A 1 77 ? 8.968 19.237 -1.321 1.00 12.65 77 ILE A N 1
ATOM 605 C CA . ILE A 1 77 ? 9.489 17.950 -0.849 1.00 12.57 77 ILE A CA 1
ATOM 606 C C . ILE A 1 77 ? 8.472 16.877 -1.276 1.00 12.59 77 ILE A C 1
ATOM 607 O O . ILE A 1 77 ? 7.277 17.058 -1.147 1.00 13.20 77 ILE A O 1
ATOM 612 N N . ALA A 1 78 ? 8.962 15.743 -1.791 1.00 12.82 78 ALA A N 1
ATOM 613 C CA . ALA A 1 78 ? 8.082 14.659 -2.223 1.00 12.42 78 ALA A CA 1
ATOM 614 C C . ALA A 1 78 ? 8.191 13.444 -1.284 1.00 11.16 78 ALA A C 1
ATOM 615 O O . ALA A 1 78 ? 9.267 12.871 -1.233 1.00 13.00 78 ALA A O 1
ATOM 617 N N . GLN A 1 79 ? 7.058 13.105 -0.681 1.00 12.63 79 GLN A N 1
ATOM 618 C CA . GLN A 1 79 ? 7.017 11.922 0.194 1.00 14.36 79 GLN A CA 1
ATOM 619 C C . GLN A 1 79 ? 6.736 10.738 -0.741 1.00 13.91 79 GLN A C 1
ATOM 620 O O . GLN A 1 79 ? 5.661 10.745 -1.348 1.00 14.21 79 GLN A O 1
ATOM 626 N N . VAL A 1 80 ? 7.659 9.782 -0.789 1.00 13.74 80 VAL A N 1
ATOM 627 C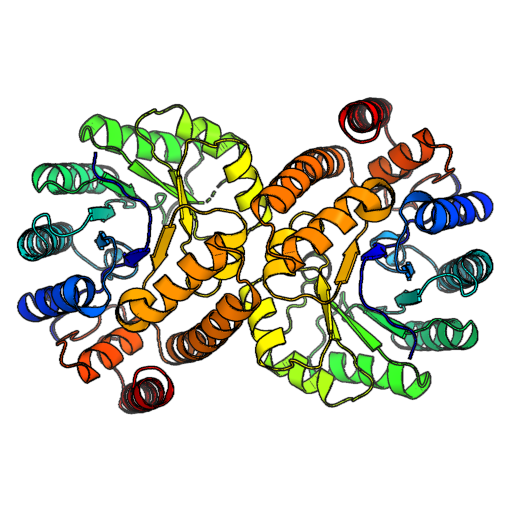 CA . VAL A 1 80 ? 7.544 8.667 -1.735 1.00 14.65 80 VAL A CA 1
ATOM 628 C C . VAL A 1 80 ? 7.562 7.303 -1.055 1.00 15.37 80 VAL A C 1
ATOM 629 O O . VAL A 1 80 ? 7.570 6.269 -1.722 1.00 15.83 80 VAL A O 1
ATOM 633 N N . GLY A 1 81 ? 7.550 7.321 0.273 1.00 16.35 81 GLY A N 1
ATOM 634 C CA . GLY A 1 81 ? 7.611 6.117 1.078 1.00 16.61 81 GLY A CA 1
ATOM 635 C C . GLY A 1 81 ? 6.379 5.233 0.893 1.00 17.01 81 GLY A C 1
ATOM 636 O O . GLY A 1 81 ? 5.259 5.686 0.670 1.00 16.30 81 GLY A O 1
ATOM 637 N N . SER A 1 82 ? 6.631 3.933 1.004 1.00 17.36 82 SER A N 1
ATOM 638 C CA . SER A 1 82 ? 5.574 2.917 0.835 1.00 18.55 82 SER A CA 1
ATOM 639 C C . SER A 1 82 ? 6.084 1.641 1.500 1.00 19.24 82 SER A C 1
ATOM 640 O O . SER A 1 82 ? 7.267 1.545 1.836 1.00 18.96 82 SER A O 1
ATOM 643 N N . VAL A 1 83 ? 5.250 0.617 1.595 1.00 17.58 83 VAL A N 1
ATOM 644 C CA . VAL A 1 83 ? 5.637 -0.706 2.099 1.00 16.93 83 VAL A CA 1
ATOM 645 C C . VAL A 1 83 ? 6.266 -1.430 0.911 1.00 17.22 83 VAL A C 1
ATOM 646 O O . VAL A 1 83 ? 7.085 -2.332 1.118 1.00 16.91 83 VAL A O 1
ATOM 650 N N . ASN A 1 84 ? 5.961 -0.980 -0.300 1.00 17.09 84 ASN A N 1
ATOM 651 C CA . ASN A 1 84 ? 6.595 -1.575 -1.466 1.00 16.86 84 ASN A CA 1
ATOM 652 C C . ASN A 1 84 ? 7.801 -0.706 -1.805 1.00 17.69 84 ASN A C 1
ATOM 653 O O . ASN A 1 84 ? 7.653 0.412 -2.294 1.00 17.56 84 ASN A O 1
ATOM 658 N N . LEU A 1 85 ? 8.999 -1.227 -1.559 1.00 16.63 85 LEU A N 1
ATOM 659 C CA . LEU A 1 85 ? 10.226 -0.488 -1.839 1.00 16.21 85 LEU A CA 1
ATOM 660 C C . LEU A 1 85 ? 10.414 -0.213 -3.319 1.00 16.11 85 LEU A C 1
ATOM 661 O O . LEU A 1 85 ? 10.945 0.823 -3.751 1.00 16.30 85 LEU A O 1
ATOM 666 N N . LYS A 1 86 ? 9.973 -1.115 -4.198 1.00 15.98 86 LYS A N 1
ATOM 667 C CA . LYS A 1 86 ? 10.076 -0.904 -5.659 1.00 16.76 86 LYS A CA 1
ATOM 668 C C . LYS A 1 86 ? 9.223 0.293 -6.059 1.00 16.56 86 LYS A C 1
ATOM 669 O O . LYS A 1 86 ? 9.644 1.086 -6.915 1.00 16.52 86 LYS A O 1
ATOM 675 N N . GLU A 1 87 ? 8.048 0.437 -5.459 1.00 16.22 87 GLU A N 1
ATOM 676 C CA . GLU A 1 87 ? 7.182 1.579 -5.737 1.00 14.80 87 GLU A CA 1
ATOM 677 C C . GLU A 1 87 ? 7.862 2.862 -5.242 1.00 15.71 87 GLU A C 1
ATOM 678 O O . GLU A 1 87 ? 7.829 3.893 -5.908 1.00 15.27 87 GLU A O 1
ATOM 684 N N . ALA A 1 88 ? 8.432 2.779 -4.036 1.00 14.80 88 ALA A N 1
ATOM 685 C CA . ALA A 1 88 ? 9.096 3.962 -3.473 1.00 15.68 88 ALA A CA 1
ATOM 686 C C . ALA A 1 88 ? 10.229 4.428 -4.372 1.00 15.28 88 ALA A C 1
ATOM 687 O O . ALA A 1 88 ? 10.423 5.639 -4.578 1.00 15.72 88 ALA A O 1
ATOM 689 N N . VAL A 1 89 ? 10.998 3.480 -4.928 1.00 14.26 89 VAL A N 1
ATOM 690 C CA . VAL A 1 89 ? 12.080 3.873 -5.831 1.00 15.25 89 VAL A CA 1
ATOM 691 C C . VAL A 1 89 ? 11.492 4.459 -7.114 1.00 14.15 89 VAL A C 1
ATOM 692 O O . VAL A 1 89 ? 12.020 5.480 -7.583 1.00 15.08 89 VAL A O 1
ATOM 696 N N . GLU A 1 90 ? 10.433 3.884 -7.642 1.00 14.85 90 GLU A N 1
ATOM 697 C CA . GLU A 1 90 ? 9.813 4.400 -8.865 1.00 15.90 90 GLU A CA 1
ATOM 698 C C . GLU A 1 90 ? 9.327 5.829 -8.654 1.00 16.25 90 GLU A C 1
ATOM 699 O O . GLU A 1 90 ? 9.573 6.695 -9.492 1.00 15.49 90 GLU A O 1
ATOM 705 N N . LEU A 1 91 ? 8.649 6.065 -7.525 1.00 14.80 91 LEU A N 1
ATOM 706 C CA . LEU A 1 91 ? 8.138 7.399 -7.224 1.00 14.28 91 LEU A CA 1
ATOM 707 C C . LEU A 1 91 ? 9.264 8.372 -6.954 1.00 13.86 91 LEU A C 1
ATOM 708 O O . LEU A 1 91 ? 9.197 9.545 -7.349 1.00 14.84 91 LEU A O 1
ATOM 713 N N . GLY A 1 92 ? 10.315 7.913 -6.273 1.00 13.87 92 GLY A N 1
ATOM 714 C CA . GLY A 1 92 ? 11.440 8.805 -5.976 1.00 14.04 92 GLY A CA 1
ATOM 715 C C . GLY A 1 92 ? 12.118 9.200 -7.286 1.00 14.01 92 GLY A C 1
ATOM 716 O O . GLY A 1 92 ? 12.533 10.356 -7.421 1.00 15.76 92 GLY A O 1
ATOM 717 N N . LYS A 1 93 ? 12.257 8.258 -8.229 1.00 14.06 93 LYS A N 1
ATOM 718 C CA . LYS A 1 93 ? 12.876 8.616 -9.510 1.00 14.95 93 LYS A CA 1
ATOM 719 C C . LYS A 1 93 ? 12.019 9.647 -10.245 1.00 14.49 93 LYS A C 1
ATOM 720 O O . LYS A 1 93 ? 12.585 10.603 -10.793 1.00 15.49 93 LYS A O 1
ATOM 726 N N . TYR A 1 94 ? 10.720 9.466 -10.254 1.00 14.45 94 TYR A N 1
ATOM 727 C CA . TYR A 1 94 ? 9.794 10.375 -10.918 1.00 14.13 94 TYR A CA 1
ATOM 728 C C . TYR A 1 94 ? 9.817 11.760 -10.282 1.00 16.22 94 TYR A C 1
ATOM 729 O O . TYR A 1 94 ? 10.018 12.763 -10.956 1.00 15.53 94 TYR A O 1
ATOM 738 N N . ALA A 1 95 ? 9.748 11.812 -8.945 1.00 14.56 95 ALA A N 1
ATOM 739 C CA . ALA A 1 95 ? 9.807 13.129 -8.286 1.00 14.61 95 ALA A CA 1
ATOM 740 C C . ALA A 1 95 ? 11.145 13.803 -8.531 1.00 13.47 95 ALA A C 1
ATOM 741 O O . ALA A 1 95 ? 11.203 15.024 -8.707 1.00 13.91 95 ALA A O 1
ATOM 743 N N . THR A 1 96 ? 12.233 13.041 -8.585 1.00 13.75 96 THR A N 1
ATOM 744 C CA . THR A 1 96 ? 13.562 13.580 -8.881 1.00 14.26 96 THR A CA 1
ATOM 745 C C . THR A 1 96 ? 13.561 14.134 -10.308 1.00 14.33 96 THR A C 1
ATOM 746 O O . THR A 1 96 ? 14.022 15.269 -10.513 1.00 15.53 96 THR A O 1
ATOM 750 N N . GLU A 1 97 ? 13.023 13.369 -11.251 1.00 14.86 97 GLU A N 1
ATOM 751 C CA . GLU A 1 97 ? 12.962 13.859 -12.640 1.00 16.32 97 GLU A CA 1
ATOM 752 C C . GLU A 1 97 ? 12.174 15.143 -12.785 1.00 16.16 97 GLU A C 1
ATOM 753 O O . GLU A 1 97 ? 12.530 16.009 -13.602 1.00 15.70 97 GLU A O 1
ATOM 759 N N . LEU A 1 98 ? 11.096 15.315 -12.021 1.00 15.13 98 LEU A N 1
ATOM 760 C CA . LEU A 1 98 ? 10.281 16.508 -12.062 1.00 15.99 98 LEU A CA 1
ATOM 761 C C . LEU A 1 98 ? 10.970 17.720 -11.419 1.00 15.48 98 LEU A C 1
ATOM 762 O O . LEU A 1 98 ? 10.476 18.839 -11.653 1.00 16.16 98 LEU A O 1
ATOM 767 N N . GLY A 1 99 ? 12.011 17.514 -10.623 1.00 14.99 99 GLY A N 1
ATOM 768 C CA . GLY A 1 99 ? 12.707 18.647 -10.025 1.00 14.90 99 GLY A CA 1
ATOM 769 C C . GLY A 1 99 ? 12.397 18.898 -8.554 1.00 14.70 99 GLY A C 1
ATOM 770 O O . GLY A 1 99 ? 12.802 19.960 -8.055 1.00 14.88 99 GLY A O 1
ATOM 771 N N . TYR A 1 100 ? 11.723 17.965 -7.888 1.00 13.15 100 TYR A N 1
ATOM 772 C CA . TYR A 1 100 ? 11.489 18.141 -6.443 1.00 13.67 100 TYR A CA 1
ATOM 773 C C . TYR A 1 100 ? 12.818 18.384 -5.764 1.00 14.25 100 TYR A C 1
ATOM 774 O O . TYR A 1 100 ? 13.870 17.800 -6.036 1.00 14.65 100 TYR A O 1
ATOM 783 N N . ASP A 1 101 ? 12.810 19.248 -4.711 1.00 13.26 101 ASP A N 1
ATOM 784 C CA . ASP A 1 101 ? 14.065 19.604 -4.060 1.00 13.25 101 ASP A CA 1
ATOM 785 C C . ASP A 1 101 ? 14.656 18.527 -3.152 1.00 13.55 101 ASP A C 1
ATOM 786 O O . ASP A 1 101 ? 15.867 18.445 -2.984 1.00 14.58 101 ASP A O 1
ATOM 791 N N . CYS A 1 102 ? 13.754 17.729 -2.587 1.00 12.84 102 CYS A N 1
ATOM 792 C CA . CYS A 1 102 ? 14.207 16.638 -1.710 1.00 13.75 102 CYS A CA 1
ATOM 793 C C . CYS A 1 102 ? 13.141 15.548 -1.642 1.00 12.15 102 CYS A C 1
ATOM 794 O O . CYS A 1 102 ? 11.974 15.844 -1.860 1.00 13.55 102 CYS A O 1
ATOM 797 N N . LEU A 1 103 ? 13.549 14.319 -1.314 1.00 13.62 103 LEU A N 1
ATOM 798 C CA . LEU A 1 103 ? 12.559 13.269 -1.121 1.00 13.80 103 LEU A CA 1
ATOM 799 C C . LEU A 1 103 ? 12.328 13.058 0.379 1.00 14.73 103 LEU A C 1
ATOM 800 O O . LEU A 1 103 ? 13.171 13.480 1.176 1.00 14.92 103 LEU A O 1
ATOM 805 N N . SER A 1 104 ? 11.271 12.360 0.743 1.00 14.14 104 SER A N 1
ATOM 806 C CA . SER A 1 104 ? 11.017 12.039 2.146 1.00 14.37 104 SER A CA 1
ATOM 807 C C . SER A 1 104 ? 10.377 10.654 2.139 1.00 16.19 104 SER A C 1
ATOM 808 O O . SER A 1 104 ? 9.746 10.369 1.105 1.00 14.91 104 SER A O 1
ATOM 811 N N . ALA A 1 105 ? 10.485 9.833 3.179 1.00 14.41 105 ALA A N 1
ATOM 812 C CA . ALA A 1 105 ? 9.800 8.537 3.076 1.00 14.36 105 ALA A CA 1
ATOM 813 C C . ALA A 1 105 ? 9.408 8.038 4.471 1.00 13.48 105 ALA A C 1
ATOM 814 O O . ALA A 1 105 ? 10.269 8.072 5.347 1.00 15.47 105 ALA A O 1
ATOM 816 N N . VAL A 1 106 ? 8.151 7.661 4.581 1.00 14.23 106 VAL A N 1
ATOM 817 C CA . VAL A 1 106 ? 7.682 7.077 5.853 1.00 15.24 106 VAL A CA 1
ATOM 818 C C . VAL A 1 106 ? 8.461 5.792 6.140 1.00 17.18 106 VAL A C 1
ATOM 819 O O . VAL A 1 106 ? 8.899 5.081 5.230 1.00 16.82 106 VAL A O 1
ATOM 823 N N . THR A 1 107 ? 8.664 5.511 7.430 1.00 17.35 107 THR A N 1
ATOM 824 C CA . THR A 1 107 ? 9.296 4.205 7.766 1.00 20.58 107 THR A CA 1
ATOM 825 C C . THR A 1 107 ? 8.393 3.119 7.206 1.00 20.66 107 THR A C 1
ATOM 826 O O . THR A 1 107 ? 7.165 3.231 7.299 1.00 20.44 107 THR A O 1
ATOM 830 N N . PRO A 1 108 ? 8.920 2.088 6.551 1.00 22.08 108 PRO A N 1
ATOM 831 C CA . PRO A 1 108 ? 8.104 1.008 6.008 1.00 21.77 108 PRO A CA 1
ATOM 832 C C . PRO A 1 108 ? 7.182 0.482 7.103 1.00 20.98 108 PRO A C 1
ATOM 833 O O . PRO A 1 108 ? 7.658 0.285 8.223 1.00 21.06 108 PRO A O 1
ATOM 837 N N . PHE A 1 109 ? 5.900 0.283 6.805 1.00 20.85 109 PHE A N 1
ATOM 838 C CA . PHE A 1 109 ? 4.961 -0.133 7.850 1.00 21.06 109 PHE A CA 1
ATOM 839 C C . PHE A 1 109 ? 4.243 -1.441 7.576 1.00 21.24 109 PHE A C 1
ATOM 840 O O . PHE A 1 109 ? 4.626 -2.219 6.704 1.00 19.75 109 PHE A O 1
ATOM 848 N N . TYR A 1 110 ? 3.212 -1.742 8.356 1.00 21.77 110 TYR A N 1
ATOM 849 C CA . TYR A 1 110 ? 2.410 -2.955 8.276 1.00 21.41 110 TYR A CA 1
ATOM 850 C C . TYR A 1 110 ? 3.231 -4.120 8.835 1.00 20.86 110 TYR A C 1
ATOM 851 O O . TYR A 1 110 ? 2.997 -4.549 9.979 1.00 20.06 110 TYR A O 1
ATOM 860 N N . TYR A 1 111 ? 4.196 -4.623 8.082 1.00 19.28 111 TYR A N 1
ATOM 861 C CA . TYR A 1 111 ? 5.095 -5.647 8.611 1.00 18.43 111 TYR A CA 1
ATOM 862 C C . TYR A 1 111 ? 5.996 -5.007 9.674 1.00 19.24 111 TYR A C 1
ATOM 863 O O . TYR A 1 111 ? 6.251 -3.791 9.646 1.00 18.83 111 TYR A O 1
ATOM 872 N N . LYS A 1 112 ? 6.532 -5.812 10.578 1.00 19.43 112 LYS A N 1
ATOM 873 C CA . LYS A 1 112 ? 7.417 -5.312 11.622 1.00 21.36 112 LYS A CA 1
ATOM 874 C C . LYS A 1 112 ? 8.871 -5.402 11.182 1.00 22.42 112 LYS A C 1
ATOM 875 O O . LYS A 1 112 ? 9.615 -6.268 11.651 1.00 26.18 112 LYS A O 1
ATOM 881 N N . PHE A 1 113 ? 9.327 -4.456 10.376 1.00 19.27 113 PHE A N 1
ATOM 882 C CA . PHE A 1 113 ? 10.687 -4.444 9.881 1.00 17.96 113 PHE A CA 1
ATOM 883 C C . PHE A 1 113 ? 11.764 -4.194 10.922 1.00 18.86 113 PHE A C 1
ATOM 884 O O . PHE A 1 113 ? 11.532 -3.422 11.860 1.00 19.94 113 PHE A O 1
ATOM 892 N N . SER A 1 114 ? 12.893 -4.866 10.733 1.00 18.09 114 SER A N 1
ATOM 893 C CA . SER A 1 114 ? 14.026 -4.681 11.643 1.00 19.48 114 SER A CA 1
ATOM 894 C C . SER A 1 114 ? 14.706 -3.359 11.316 1.00 20.23 114 SER A C 1
ATOM 895 O O . SER A 1 114 ? 14.507 -2.818 10.224 1.00 19.39 114 SER A O 1
ATOM 898 N N . PHE A 1 115 ? 15.536 -2.855 12.245 1.00 19.92 115 PHE A N 1
ATOM 899 C CA . PHE A 1 115 ? 16.252 -1.617 11.945 1.00 19.75 115 PHE A CA 1
ATOM 900 C C . PHE A 1 115 ? 17.130 -1.737 10.723 1.00 19.22 115 PHE A C 1
ATOM 901 O O . PHE A 1 115 ? 17.078 -0.855 9.851 1.00 18.95 115 PHE A O 1
ATOM 909 N N . PRO A 1 116 ? 17.940 -2.767 10.530 1.00 19.06 116 PRO A N 1
ATOM 910 C CA . PRO A 1 116 ? 18.735 -2.940 9.329 1.00 19.24 116 PRO A CA 1
ATOM 911 C C . PRO A 1 116 ? 17.861 -2.897 8.083 1.00 18.03 116 PRO A C 1
ATOM 912 O O . PRO A 1 116 ? 18.295 -2.350 7.065 1.00 19.07 116 PRO A O 1
ATOM 916 N N . GLU A 1 117 ? 16.647 -3.453 8.130 1.00 16.77 117 GLU A N 1
ATOM 917 C CA . GLU A 1 117 ? 15.749 -3.381 6.967 1.00 15.94 117 GLU A CA 1
ATOM 918 C C . GLU A 1 117 ? 15.294 -1.949 6.710 1.00 17.22 117 GLU A C 1
ATOM 919 O O . GLU A 1 117 ? 15.229 -1.484 5.571 1.00 17.62 117 GLU A O 1
ATOM 925 N N . ILE A 1 118 ? 14.996 -1.210 7.766 1.00 17.41 118 ILE A N 1
ATOM 926 C CA . ILE A 1 118 ? 14.587 0.206 7.570 1.00 18.10 118 ILE A CA 1
ATOM 927 C C . ILE A 1 118 ? 15.710 1.030 6.968 1.00 18.02 118 ILE A C 1
ATOM 928 O O . ILE A 1 118 ? 15.500 1.824 6.052 1.00 18.59 118 ILE A O 1
ATOM 933 N N . LYS A 1 119 ? 16.927 0.857 7.489 1.00 17.49 119 LYS A N 1
ATOM 934 C CA . LYS A 1 119 ? 18.100 1.559 6.990 1.00 17.92 119 LYS A CA 1
ATOM 935 C C . LYS A 1 119 ? 18.372 1.156 5.549 1.00 18.04 119 LYS A C 1
ATOM 936 O O . LYS A 1 119 ? 18.717 2.019 4.734 1.00 17.95 119 LYS A O 1
ATOM 942 N N . HIS A 1 120 ? 18.181 -0.118 5.199 1.00 17.81 120 HIS A N 1
ATOM 943 C CA . HIS A 1 120 ? 18.393 -0.553 3.819 1.00 19.15 120 HIS A CA 1
ATOM 944 C C . HIS A 1 120 ? 17.373 0.101 2.898 1.00 17.84 120 HIS A C 1
ATOM 945 O O . HIS A 1 120 ? 17.694 0.503 1.779 1.00 18.17 120 HIS A O 1
ATOM 952 N N . TYR A 1 121 ? 16.140 0.250 3.388 1.00 17.93 121 TYR A N 1
ATOM 953 C CA . TYR A 1 121 ? 15.091 0.903 2.586 1.00 16.23 121 TYR A CA 1
ATOM 954 C C . TYR A 1 121 ? 15.465 2.347 2.274 1.00 16.60 121 TYR A C 1
ATOM 955 O O . TYR A 1 121 ? 15.373 2.762 1.117 1.00 16.99 121 TYR A O 1
ATOM 964 N N . TYR A 1 122 ? 15.921 3.080 3.290 1.00 15.79 122 TYR A N 1
ATOM 965 C CA . TYR A 1 122 ? 16.306 4.470 3.053 1.00 15.36 122 TYR A CA 1
ATOM 966 C C . TYR A 1 122 ? 17.504 4.551 2.129 1.00 15.97 122 TYR A C 1
ATOM 967 O O . TYR A 1 122 ? 17.547 5.364 1.203 1.00 15.53 122 TYR A O 1
ATOM 976 N N . ASP A 1 123 ? 18.521 3.708 2.371 1.00 16.25 123 ASP A N 1
ATOM 977 C CA . ASP A 1 123 ? 19.725 3.708 1.547 1.00 17.70 123 ASP A CA 1
ATOM 978 C C . ASP A 1 123 ? 19.444 3.343 0.094 1.00 16.84 123 ASP A C 1
ATOM 979 O O . ASP A 1 123 ? 20.052 3.932 -0.801 1.00 18.37 123 ASP A O 1
ATOM 984 N N . THR A 1 124 ? 18.482 2.467 -0.167 1.00 16.96 124 THR A N 1
ATOM 985 C CA . THR A 1 124 ? 18.112 2.058 -1.507 1.00 17.13 124 THR A CA 1
ATOM 986 C C . THR A 1 124 ? 17.404 3.198 -2.233 1.00 17.61 124 THR A C 1
ATOM 987 O O . THR A 1 124 ? 17.752 3.483 -3.381 1.00 18.28 124 THR A O 1
ATOM 991 N N . ILE A 1 125 ? 16.467 3.869 -1.560 1.00 17.15 125 ILE A N 1
ATOM 992 C CA . ILE A 1 125 ? 15.784 4.992 -2.227 1.00 16.65 125 ILE A CA 1
ATOM 993 C C . ILE A 1 125 ? 16.783 6.073 -2.618 1.00 17.38 125 ILE A C 1
ATOM 994 O O . ILE A 1 125 ? 16.718 6.585 -3.744 1.00 16.74 125 ILE A O 1
ATOM 999 N N . ILE A 1 126 ? 17.716 6.376 -1.730 1.00 17.14 126 ILE A N 1
ATOM 1000 C CA . ILE A 1 126 ? 18.732 7.374 -2.024 1.00 17.06 126 ILE A CA 1
ATOM 1001 C C . ILE A 1 126 ? 19.640 6.923 -3.165 1.00 18.00 126 ILE A C 1
ATOM 1002 O O . ILE A 1 126 ? 19.882 7.701 -4.085 1.00 17.90 126 ILE A O 1
ATOM 1007 N N . ALA A 1 127 ? 20.130 5.675 -3.121 1.00 18.14 127 ALA A N 1
ATOM 1008 C CA . ALA A 1 127 ? 21.060 5.200 -4.136 1.00 19.36 127 ALA A CA 1
ATOM 1009 C C . ALA A 1 127 ? 20.443 5.149 -5.532 1.00 19.37 127 ALA A C 1
ATOM 1010 O O . ALA A 1 127 ? 21.089 5.500 -6.530 1.00 20.67 127 ALA A O 1
ATOM 1012 N N . GLU A 1 128 ? 19.196 4.697 -5.616 1.00 19.18 128 GLU A N 1
ATOM 1013 C CA . GLU A 1 128 ? 18.513 4.596 -6.903 1.00 19.80 128 GLU A CA 1
ATOM 1014 C C . GLU A 1 128 ? 18.057 5.918 -7.481 1.00 19.69 128 GLU A C 1
ATOM 1015 O O . GLU A 1 128 ? 17.743 6.004 -8.682 1.00 20.56 128 GLU A O 1
ATOM 1021 N N . THR A 1 129 ? 17.972 6.990 -6.687 1.00 17.73 129 THR A N 1
ATOM 1022 C CA . THR A 1 129 ? 17.478 8.256 -7.194 1.00 17.16 129 THR A CA 1
ATOM 1023 C C . THR A 1 129 ? 18.548 9.339 -7.265 1.00 17.59 129 THR A C 1
ATOM 1024 O O . THR A 1 129 ? 18.409 10.307 -8.014 1.00 18.76 129 THR A O 1
ATOM 1028 N N . GLY A 1 130 ? 19.509 9.256 -6.344 1.00 17.47 130 GLY A N 1
ATOM 1029 C CA . GLY A 1 130 ? 20.538 10.269 -6.232 1.00 17.72 130 GLY A CA 1
ATOM 1030 C C . GLY A 1 130 ? 20.046 11.477 -5.443 1.00 16.93 130 GLY A C 1
ATOM 1031 O O . GLY A 1 130 ? 20.811 12.444 -5.336 1.00 19.08 130 GLY A O 1
ATOM 1032 N N . SER A 1 131 ? 18.845 11.446 -4.888 1.00 16.77 131 SER A N 1
ATOM 1033 C CA . SER A 1 131 ? 18.278 12.573 -4.177 1.00 15.22 131 SER A CA 1
ATOM 1034 C C . SER A 1 131 ? 18.485 12.454 -2.654 1.00 16.45 131 SER A C 1
ATOM 1035 O O . SER A 1 131 ? 18.673 11.349 -2.158 1.00 16.46 131 SER A O 1
ATOM 1038 N N . ASN A 1 132 ? 18.437 13.626 -2.043 1.00 15.57 132 ASN A N 1
ATOM 1039 C CA . ASN A 1 132 ? 18.521 13.645 -0.564 1.00 15.38 132 ASN A CA 1
ATOM 1040 C C . ASN A 1 132 ? 17.209 13.134 0.021 1.00 16.19 132 ASN A C 1
ATOM 1041 O O . ASN A 1 132 ? 16.153 13.061 -0.592 1.00 15.40 132 ASN A O 1
ATOM 1046 N N . MET A 1 133 ? 17.245 12.767 1.301 1.00 15.16 133 MET A N 1
ATOM 1047 C CA . MET A 1 133 ? 16.136 12.177 2.029 1.00 14.67 133 MET A CA 1
ATOM 1048 C C . MET A 1 133 ? 15.863 12.777 3.404 1.00 14.37 133 MET A C 1
ATOM 1049 O O . MET A 1 133 ? 16.777 13.044 4.175 1.00 15.54 133 MET A O 1
ATOM 1054 N N . ILE A 1 134 ? 14.593 12.934 3.695 1.00 13.79 134 ILE A N 1
ATOM 1055 C CA . ILE A 1 134 ? 14.080 13.299 5.004 1.00 15.41 134 ILE A CA 1
ATOM 1056 C C . ILE A 1 134 ? 13.332 12.080 5.558 1.00 16.35 134 ILE A C 1
ATOM 1057 O O . ILE A 1 134 ? 12.380 11.604 4.953 1.00 16.99 134 ILE A O 1
ATOM 1062 N N . VAL A 1 135 ? 13.746 11.569 6.713 1.00 17.29 135 VAL A N 1
ATOM 1063 C CA . VAL A 1 135 ? 13.033 10.448 7.335 1.00 19.31 135 VAL A CA 1
ATOM 1064 C C . VAL A 1 135 ? 11.684 10.937 7.838 1.00 20.53 135 VAL A C 1
ATOM 1065 O O . VAL A 1 135 ? 11.628 11.962 8.530 1.00 20.32 135 VAL A O 1
ATOM 1069 N N . TYR A 1 136 ? 10.599 10.255 7.502 1.00 21.83 136 TYR A N 1
ATOM 1070 C CA . TYR A 1 136 ? 9.265 10.673 7.929 1.00 23.93 136 TYR A CA 1
ATOM 1071 C C . TYR A 1 136 ? 8.866 9.777 9.101 1.00 24.54 136 TYR A C 1
ATOM 1072 O O . TYR A 1 136 ? 8.735 8.572 8.935 1.00 24.08 136 TYR A O 1
ATOM 1081 N N . SER A 1 137 ? 8.786 10.390 10.285 1.00 24.94 137 SER A N 1
ATOM 1082 C CA . SER A 1 137 ? 8.454 9.671 11.507 1.00 26.20 137 SER A CA 1
ATOM 1083 C C . SER A 1 137 ? 7.039 9.982 11.962 1.00 26.98 137 SER A C 1
ATOM 1084 O O . SER A 1 137 ? 6.740 11.148 12.241 1.00 28.19 137 SER A O 1
ATOM 1088 N N . ILE A 1 138 ? 6.183 8.962 12.028 1.00 27.47 138 ILE A N 1
ATOM 1089 C CA . ILE A 1 138 ? 4.794 9.175 12.464 1.00 28.07 138 ILE A CA 1
ATOM 1090 C C . ILE A 1 138 ? 4.318 7.936 13.212 1.00 28.28 138 ILE A C 1
ATOM 1091 O O . ILE A 1 138 ? 3.502 7.123 12.769 1.00 28.82 138 ILE A O 1
ATOM 1096 N N . PRO A 1 139 ? 4.828 7.784 14.439 1.00 28.01 139 PRO A N 1
ATOM 1097 C CA . PRO A 1 139 ? 4.576 6.639 15.285 1.00 27.99 139 PRO A CA 1
ATOM 1098 C C . PRO A 1 139 ? 3.128 6.312 15.554 1.00 27.52 139 PRO A C 1
ATOM 1099 O O . PRO A 1 139 ? 2.781 5.124 15.632 1.00 27.36 139 PRO A O 1
ATOM 1103 N N . PHE A 1 140 ? 2.242 7.299 15.652 1.00 27.63 140 PHE A N 1
ATOM 1104 C CA . PHE A 1 140 ? 0.834 7.049 15.921 1.00 28.61 140 PHE A CA 1
ATOM 1105 C C . PHE A 1 140 ? 0.185 6.218 14.821 1.00 28.71 140 PHE A C 1
ATOM 1106 O O . PHE A 1 140 ? -0.713 5.405 15.099 1.00 28.51 140 PHE A O 1
ATOM 1114 N N . LEU A 1 141 ? 0.642 6.400 13.580 1.00 27.43 141 LEU A N 1
ATOM 1115 C CA . LEU A 1 141 ? 0.092 5.608 12.483 1.00 27.31 141 LEU A CA 1
ATOM 1116 C C . LEU A 1 141 ? 0.937 4.375 12.191 1.00 27.85 141 LEU A C 1
ATOM 1117 O O . LEU A 1 141 ? 0.366 3.319 11.881 1.00 28.56 141 LEU A O 1
ATOM 1122 N N . THR A 1 142 ? 2.262 4.494 12.246 1.00 27.18 142 THR A N 1
ATOM 1123 C CA . THR A 1 142 ? 3.109 3.371 11.892 1.00 27.31 142 THR A CA 1
ATOM 1124 C C . THR A 1 142 ? 3.324 2.359 13.006 1.00 28.53 142 THR A C 1
ATOM 1125 O O . THR A 1 142 ? 3.433 1.165 12.722 1.00 29.19 142 THR A O 1
ATOM 1129 N N . GLY A 1 143 ? 3.480 2.844 14.236 1.00 28.62 143 GLY A N 1
ATOM 1130 C CA . GLY A 1 143 ? 3.805 1.943 15.336 1.00 29.35 143 GLY A CA 1
ATOM 1131 C C . GLY A 1 143 ? 5.319 1.750 15.438 1.00 30.14 143 GLY A C 1
ATOM 1132 O O . GLY A 1 143 ? 5.798 0.916 16.207 1.00 31.15 143 GLY A O 1
ATOM 1133 N N . VAL A 1 144 ? 6.087 2.517 14.678 1.00 30.35 144 VAL A N 1
ATOM 1134 C CA . VAL A 1 144 ? 7.538 2.448 14.656 1.00 30.77 144 VAL A CA 1
ATOM 1135 C C . VAL A 1 144 ? 8.127 3.605 15.462 1.00 31.90 144 VAL A C 1
ATOM 1136 O O . VAL A 1 144 ? 7.823 4.754 15.168 1.00 31.59 144 VAL A O 1
ATOM 1140 N N . ASN A 1 145 ? 8.904 3.286 16.485 1.00 32.61 145 ASN A N 1
ATOM 1141 C CA . ASN A 1 145 ? 9.535 4.302 17.325 1.00 33.65 145 ASN A CA 1
ATOM 1142 C C . ASN A 1 145 ? 11.051 4.131 17.296 1.00 33.33 145 ASN A C 1
ATOM 1143 O O . ASN A 1 145 ? 11.580 3.251 17.981 1.00 34.88 145 ASN A O 1
ATOM 1148 N N . MET A 1 146 ? 11.747 4.932 16.497 1.00 31.62 146 MET A N 1
ATOM 1149 C CA . MET A 1 146 ? 13.206 4.801 16.427 1.00 30.96 146 MET A CA 1
ATOM 1150 C C . MET A 1 146 ? 13.873 5.624 17.523 1.00 30.72 146 MET A C 1
ATOM 1151 O O . MET A 1 146 ? 13.356 6.680 17.880 1.00 31.07 146 MET A O 1
ATOM 1156 N N . GLY A 1 147 ? 14.973 5.123 18.076 1.00 30.39 147 GLY A N 1
ATOM 1157 C CA . GLY A 1 147 ? 15.669 5.849 19.134 1.00 30.09 147 GLY A CA 1
ATOM 1158 C C . GLY A 1 147 ? 16.818 6.678 18.579 1.00 29.33 147 GLY A C 1
ATOM 1159 O O . GLY A 1 147 ? 17.073 6.697 17.371 1.00 28.60 147 GLY A O 1
ATOM 1160 N N . ILE A 1 148 ? 17.565 7.336 19.466 1.00 29.57 148 ILE A N 1
ATOM 1161 C CA . ILE A 1 148 ? 18.691 8.175 19.087 1.00 30.37 148 ILE A CA 1
ATOM 1162 C C . ILE A 1 148 ? 19.793 7.428 18.363 1.00 29.91 148 ILE A C 1
ATOM 1163 O O . ILE A 1 148 ? 20.379 7.959 17.413 1.00 29.18 148 ILE A O 1
ATOM 1168 N N . GLU A 1 149 ? 20.147 6.228 18.820 1.00 29.12 149 GLU A N 1
ATOM 1169 C CA . GLU A 1 149 ? 21.219 5.466 18.196 1.00 29.53 149 GLU A CA 1
ATOM 1170 C C . GLU A 1 149 ? 20.865 5.103 16.751 1.00 27.45 149 GLU A C 1
ATOM 1171 O O . GLU A 1 149 ? 21.705 5.172 15.858 1.00 25.89 149 GLU A O 1
ATOM 1177 N N . GLN A 1 150 ? 19.613 4.727 16.537 1.00 26.61 150 GLN A N 1
ATOM 1178 C CA . GLN A 1 150 ? 19.106 4.393 15.212 1.00 25.91 150 GLN A CA 1
ATOM 1179 C C . GLN A 1 150 ? 19.124 5.607 14.290 1.00 25.31 150 GLN A C 1
ATOM 1180 O O . GLN A 1 150 ? 19.599 5.505 13.150 1.00 23.27 150 GLN A O 1
ATOM 1186 N N . PHE A 1 151 ? 18.721 6.794 14.773 1.00 23.90 151 PHE A N 1
ATOM 1187 C CA . PHE A 1 151 ? 18.835 7.968 13.890 1.00 22.86 151 PHE A CA 1
ATOM 1188 C C . PHE A 1 151 ? 20.289 8.180 13.506 1.00 23.14 151 PHE A C 1
ATOM 1189 O O . PHE A 1 151 ? 20.678 8.523 12.379 1.00 22.86 151 PHE A O 1
ATOM 1197 N N . GLY A 1 152 ? 21.225 7.936 14.438 1.00 23.13 152 GLY A N 1
ATOM 1198 C CA . GLY A 1 152 ? 22.642 8.035 14.194 1.00 23.31 152 GLY A CA 1
ATOM 1199 C C . GLY A 1 152 ? 23.091 7.173 13.024 1.00 24.42 152 GLY A C 1
ATOM 1200 O O . GLY A 1 152 ? 23.856 7.593 12.158 1.00 23.56 152 GLY A O 1
ATOM 1201 N N . GLU A 1 153 ? 22.608 5.933 13.002 1.00 24.51 153 GLU A N 1
ATOM 1202 C CA . GLU A 1 153 ? 22.923 5.000 11.933 1.00 24.50 153 GLU A CA 1
ATOM 1203 C C . GLU A 1 153 ? 22.353 5.461 10.601 1.00 21.88 153 GLU A C 1
ATOM 1204 O O . GLU A 1 153 ? 23.044 5.363 9.587 1.00 22.09 153 GLU A O 1
ATOM 1210 N N . LEU A 1 154 ? 21.125 5.975 10.608 1.00 21.12 154 LEU A N 1
ATOM 1211 C CA . LEU A 1 154 ? 20.563 6.493 9.355 1.00 19.75 154 LEU A CA 1
ATOM 1212 C C . LEU A 1 154 ? 21.390 7.670 8.854 1.00 20.10 154 LEU A C 1
ATOM 1213 O O . LEU A 1 154 ? 21.698 7.779 7.668 1.00 18.60 154 LEU A O 1
ATOM 1218 N N . TYR A 1 155 ? 21.824 8.549 9.764 1.00 19.60 155 TYR A N 1
ATOM 1219 C CA . TYR A 1 155 ? 22.609 9.724 9.417 1.00 19.47 155 TYR A CA 1
ATOM 1220 C C . TYR A 1 155 ? 24.029 9.451 8.986 1.00 20.64 155 TYR A C 1
ATOM 1221 O O . TYR A 1 155 ? 24.729 10.335 8.465 1.00 20.57 155 TYR A O 1
ATOM 1230 N N . LYS A 1 156 ? 24.507 8.203 9.003 1.00 21.42 156 LYS A N 1
ATOM 1231 C CA . LYS A 1 156 ? 25.811 7.853 8.464 1.00 22.63 156 LYS A CA 1
ATOM 1232 C C . LYS A 1 156 ? 25.764 8.072 6.943 1.00 21.56 156 LYS A C 1
ATOM 1233 O O . LYS A 1 156 ? 26.796 8.276 6.328 1.00 22.31 156 LYS A O 1
ATOM 1239 N N . ASN A 1 157 ? 24.563 8.005 6.365 1.00 20.11 157 ASN A N 1
ATOM 1240 C CA . ASN A 1 157 ? 24.379 8.333 4.946 1.00 19.79 157 ASN A CA 1
ATOM 1241 C C . ASN A 1 157 ? 24.249 9.853 4.886 1.00 20.26 157 ASN A C 1
ATOM 1242 O O . ASN A 1 157 ? 23.295 10.435 5.422 1.00 19.66 157 ASN A O 1
ATOM 1247 N N . PRO A 1 158 ? 25.197 10.534 4.250 1.00 20.32 158 PRO A N 1
ATOM 1248 C CA . PRO A 1 158 ? 25.222 11.986 4.193 1.00 20.27 158 PRO A CA 1
ATOM 1249 C C . PRO A 1 158 ? 24.063 12.606 3.450 1.00 19.74 158 PRO A C 1
ATOM 1250 O O . PRO A 1 158 ? 23.745 13.778 3.685 1.00 20.47 158 PRO A O 1
ATOM 1254 N N . LYS A 1 159 ? 23.357 11.822 2.628 1.00 18.20 159 LYS A N 1
ATOM 1255 C CA . LYS A 1 159 ? 22.196 12.342 1.909 1.00 17.43 159 LYS A CA 1
ATOM 1256 C C . LYS A 1 159 ? 20.926 12.305 2.732 1.00 16.70 159 LYS A C 1
ATOM 1257 O O . LYS A 1 159 ? 19.895 12.789 2.278 1.00 16.24 159 LYS A O 1
ATOM 1263 N N . VAL A 1 160 ? 20.973 11.767 3.955 1.00 16.11 160 VAL A N 1
ATOM 1264 C CA . VAL A 1 160 ? 19.832 11.815 4.861 1.00 16.52 160 VAL A CA 1
ATOM 1265 C C . VAL A 1 160 ? 20.002 13.139 5.624 1.00 16.16 160 VAL A C 1
ATOM 1266 O O . VAL A 1 160 ? 20.991 13.316 6.325 1.00 17.66 160 VAL A O 1
ATOM 1270 N N . LEU A 1 161 ? 19.108 14.092 5.367 1.00 15.40 161 LEU A N 1
ATOM 1271 C CA . LEU A 1 161 ? 19.262 15.413 5.932 1.00 16.01 161 LEU A CA 1
ATOM 1272 C C . LEU A 1 161 ? 18.665 15.624 7.319 1.00 16.11 161 LEU A C 1
ATOM 1273 O O . LEU A 1 161 ? 19.019 16.637 7.926 1.00 17.82 161 LEU A O 1
ATOM 1278 N N . GLY A 1 162 ? 17.691 14.821 7.682 1.00 16.25 162 GLY A N 1
ATOM 1279 C CA . GLY A 1 162 ? 17.016 15.069 8.957 1.00 15.61 162 GLY A CA 1
ATOM 1280 C C . GLY A 1 162 ? 15.707 14.278 8.994 1.00 16.37 162 GLY A C 1
ATOM 1281 O O . GLY A 1 162 ? 15.533 13.329 8.220 1.00 16.00 162 GLY A O 1
ATOM 1282 N N . VAL A 1 163 ? 14.798 14.739 9.839 1.00 16.36 163 VAL A N 1
ATOM 1283 C CA . VAL A 1 163 ? 13.563 14.026 10.097 1.00 17.06 163 VAL A CA 1
ATOM 1284 C C . VAL A 1 163 ? 12.353 14.912 10.264 1.00 17.20 163 VAL A C 1
ATOM 1285 O O . VAL A 1 163 ? 12.397 16.008 10.851 1.00 16.99 163 VAL A O 1
ATOM 1289 N N . LYS A 1 164 ? 11.222 14.441 9.727 1.00 18.18 164 LYS A N 1
ATOM 1290 C CA . LYS A 1 164 ? 9.921 15.061 9.931 1.00 19.17 164 LYS A CA 1
ATOM 1291 C C . LYS A 1 164 ? 9.423 14.357 11.206 1.00 20.05 164 LYS A C 1
ATOM 1292 O O . LYS A 1 164 ? 9.137 13.160 11.215 1.00 19.37 164 LYS A O 1
ATOM 1298 N N . PHE A 1 165 ? 9.473 15.100 12.302 1.00 20.73 165 PHE A N 1
ATOM 1299 C CA . PHE A 1 165 ? 9.153 14.556 13.619 1.00 22.03 165 PHE A CA 1
ATOM 1300 C C . PHE A 1 165 ? 7.679 14.738 13.891 1.00 22.99 165 PHE A C 1
ATOM 1301 O O . PHE A 1 165 ? 7.224 15.745 14.429 1.00 21.34 165 PHE A O 1
ATOM 1309 N N . THR A 1 166 ? 6.872 13.757 13.462 1.00 24.80 166 THR A N 1
ATOM 1310 C CA . THR A 1 166 ? 5.423 13.812 13.670 1.00 27.01 166 THR A CA 1
ATOM 1311 C C . THR A 1 166 ? 5.166 13.011 14.948 1.00 27.82 166 THR A C 1
ATOM 1312 O O . THR A 1 166 ? 4.603 11.928 14.974 1.00 28.12 166 THR A O 1
ATOM 1316 N N . ALA A 1 167 ? 5.642 13.590 16.039 1.00 28.70 167 ALA A N 1
ATOM 1317 C CA . ALA A 1 167 ? 5.594 12.985 17.356 1.00 29.07 167 ALA A CA 1
ATOM 1318 C C . ALA A 1 167 ? 5.677 14.073 18.426 1.00 29.44 167 ALA A C 1
ATOM 1319 O O . ALA A 1 167 ? 6.090 15.207 18.166 1.00 29.75 167 ALA A O 1
ATOM 1321 N N . GLY A 1 168 ? 5.262 13.675 19.621 1.00 30.23 168 GLY A N 1
ATOM 1322 C CA . GLY A 1 168 ? 5.240 14.571 20.756 1.00 30.28 168 GLY A CA 1
ATOM 1323 C C . GLY A 1 168 ? 6.276 14.277 21.820 1.00 29.86 168 GLY A C 1
ATOM 1324 O O . GLY A 1 168 ? 6.187 14.919 22.874 1.00 31.46 168 GLY A O 1
ATOM 1325 N N . ASP A 1 169 ? 7.221 13.384 21.576 1.00 27.30 169 ASP A N 1
ATOM 1326 C CA . ASP A 1 169 ? 8.258 13.084 22.578 1.00 25.49 169 ASP A CA 1
ATOM 1327 C C . ASP A 1 169 ? 9.325 14.169 22.556 1.00 24.22 169 ASP A C 1
ATOM 1328 O O . ASP A 1 169 ? 10.263 14.104 21.755 1.00 22.47 169 ASP A O 1
ATOM 1333 N N . PHE A 1 170 ? 9.239 15.152 23.461 1.00 23.01 170 PHE A N 1
ATOM 1334 C CA . PHE A 1 170 ? 10.211 16.243 23.407 1.00 22.91 170 PHE A CA 1
ATOM 1335 C C . PHE A 1 170 ? 11.523 15.914 24.094 1.00 21.34 170 PHE A C 1
ATOM 1336 O O . PHE A 1 170 ? 12.452 16.714 23.956 1.00 20.63 170 PHE A O 1
ATOM 1351 N N . TYR A 1 171 ? 11.614 14.769 24.770 1.00 20.85 171 TYR A N 1
ATOM 1352 C CA . TYR A 1 171 ? 12.919 14.346 25.290 1.00 19.50 171 TYR A CA 1
ATOM 1353 C C . TYR A 1 171 ? 13.741 13.845 24.097 1.00 19.40 171 TYR A C 1
ATOM 1354 O O . TYR A 1 171 ? 14.852 14.305 23.850 1.00 18.89 171 TYR A O 1
ATOM 1363 N N . LEU A 1 172 ? 13.129 13.008 23.256 1.00 19.25 172 LEU A N 1
ATOM 1364 C CA . LEU A 1 172 ? 13.795 12.512 22.054 1.00 20.02 172 LEU A CA 1
ATOM 1365 C C . LEU A 1 172 ? 14.115 13.660 21.109 1.00 18.40 172 LEU A C 1
ATOM 1366 O O . LEU A 1 172 ? 15.221 13.733 20.589 1.00 17.50 172 LEU A O 1
ATOM 1371 N N . LEU A 1 173 ? 13.219 14.633 20.983 1.00 18.42 173 LEU A N 1
ATOM 1372 C CA . LEU A 1 173 ? 13.464 15.800 20.146 1.00 18.81 173 LEU A CA 1
ATOM 1373 C C . LEU A 1 173 ? 14.704 16.546 20.609 1.00 19.41 173 LEU A C 1
ATOM 1374 O O . LEU A 1 173 ? 15.599 16.880 19.830 1.00 20.06 173 LEU A O 1
ATOM 1379 N N . GLU A 1 174 ? 14.813 16.785 21.932 1.00 18.88 174 GLU A N 1
ATOM 1380 C CA . GLU A 1 174 ? 16.029 17.434 22.434 1.00 18.72 174 GLU A CA 1
ATOM 1381 C C . GLU A 1 174 ? 17.258 16.572 22.189 1.00 17.99 174 GLU A C 1
ATOM 1382 O O . GLU A 1 174 ? 18.336 17.095 21.863 1.00 18.33 174 GLU A O 1
ATOM 1388 N N . ARG A 1 175 ? 17.181 15.251 22.390 1.00 18.19 175 ARG A N 1
ATOM 1389 C CA . ARG A 1 175 ? 18.333 14.373 22.234 1.00 18.19 175 ARG A CA 1
ATOM 1390 C C . ARG A 1 175 ? 18.862 14.386 20.799 1.00 19.06 175 ARG A C 1
ATOM 1391 O O . ARG A 1 175 ? 20.062 14.263 20.554 1.00 18.45 175 ARG A O 1
ATOM 1399 N N . LEU A 1 176 ? 17.966 14.503 19.831 1.00 20.26 176 LEU A N 1
ATOM 1400 C CA . LEU A 1 176 ? 18.303 14.618 18.424 1.00 21.07 176 LEU A CA 1
ATOM 1401 C C . LEU A 1 176 ? 19.100 15.868 18.094 1.00 20.84 176 LEU A C 1
ATOM 1402 O O . LEU A 1 176 ? 20.120 15.811 17.412 1.00 21.62 176 LEU A O 1
ATOM 1407 N N . LYS A 1 177 ? 18.680 17.023 18.612 1.00 21.89 177 LYS A N 1
ATOM 1408 C CA . LYS A 1 177 ? 19.407 18.276 18.387 1.00 23.12 177 LYS A CA 1
ATOM 1409 C C . LYS A 1 177 ? 20.740 18.277 19.112 1.00 23.18 177 LYS A C 1
ATOM 1410 O O . LYS A 1 177 ? 21.720 18.867 18.650 1.00 22.95 177 LYS A O 1
ATOM 1416 N N . LYS A 1 178 ? 20.826 17.594 20.259 1.00 22.24 178 LYS A N 1
ATOM 1417 C CA . LYS A 1 178 ? 22.081 17.467 20.987 1.00 22.65 178 LYS A CA 1
ATOM 1418 C C . LYS A 1 178 ? 23.068 16.615 20.187 1.00 21.81 178 LYS A C 1
ATOM 1419 O O . LYS A 1 178 ? 24.204 17.007 19.957 1.00 21.49 178 LYS A O 1
ATOM 1425 N N . ALA A 1 179 ? 22.645 15.413 19.805 1.00 20.74 179 ALA A N 1
ATOM 1426 C CA . ALA A 1 179 ? 23.532 14.482 19.125 1.00 20.29 179 ALA A CA 1
ATOM 1427 C C . ALA A 1 179 ? 23.924 14.881 17.718 1.00 20.77 179 ALA A C 1
ATOM 1428 O O . ALA A 1 179 ? 25.051 14.676 17.269 1.00 20.95 179 ALA A O 1
ATOM 1430 N N . TYR A 1 180 ? 22.959 15.348 16.938 1.00 21.92 180 TYR A N 1
ATOM 1431 C CA . TYR A 1 180 ? 23.141 15.700 15.523 1.00 22.83 180 TYR A CA 1
ATOM 1432 C C . TYR A 1 180 ? 22.695 17.128 15.291 1.00 23.27 180 TYR A C 1
ATOM 1433 O O . TYR A 1 180 ? 21.703 17.431 14.635 1.00 21.70 180 TYR A O 1
ATOM 1442 N N . PRO A 1 181 ? 23.509 18.103 15.724 1.00 24.11 181 PRO A N 1
ATOM 1443 C CA . PRO A 1 181 ? 23.201 19.508 15.605 1.00 25.66 181 PRO A CA 1
ATOM 1444 C C . PRO A 1 181 ? 23.136 20.045 14.185 1.00 26.59 181 PRO A C 1
ATOM 1445 O O . PRO A 1 181 ? 22.444 21.039 13.975 1.00 28.41 181 PRO A O 1
ATOM 1449 N N . ASN A 1 182 ? 23.818 19.399 13.255 1.00 27.86 182 ASN A N 1
ATOM 1450 C CA . ASN A 1 182 ? 23.818 19.852 11.865 1.00 29.32 182 ASN A CA 1
ATOM 1451 C C . ASN A 1 182 ? 22.682 19.224 11.074 1.00 28.48 182 ASN A C 1
ATOM 1452 O O . ASN A 1 182 ? 22.460 19.635 9.928 1.00 30.60 182 ASN A O 1
ATOM 1457 N N . HIS A 1 183 ? 21.926 18.301 11.667 1.00 23.89 183 HIS A N 1
ATOM 1458 C CA . HIS A 1 183 ? 20.794 17.700 10.960 1.00 22.16 183 HIS A CA 1
ATOM 1459 C C . HIS A 1 183 ? 19.506 18.451 11.260 1.00 21.30 183 HIS A C 1
ATOM 1460 O O . HIS A 1 183 ? 19.298 18.987 12.356 1.00 21.27 183 HIS A O 1
ATOM 1467 N N . LEU A 1 184 ? 18.612 18.496 10.282 1.00 18.21 184 LEU A N 1
ATOM 1468 C CA . LEU A 1 184 ? 17.364 19.224 10.397 1.00 16.51 184 LEU A CA 1
ATOM 1469 C C . LEU A 1 184 ? 16.235 18.439 11.024 1.00 16.51 184 LEU A C 1
ATOM 1470 O O . LEU A 1 184 ? 16.143 17.209 10.970 1.00 15.41 184 LEU A O 1
ATOM 1475 N N . ILE A 1 185 ? 15.331 19.182 11.664 1.00 17.28 185 ILE A N 1
ATOM 1476 C CA . ILE A 1 185 ? 14.113 18.631 12.236 1.00 16.22 185 ILE A CA 1
ATOM 1477 C C . ILE A 1 185 ? 12.933 19.527 11.864 1.00 17.22 185 ILE A C 1
ATOM 1478 O O . ILE A 1 185 ? 13.002 20.746 12.001 1.00 15.78 185 ILE A O 1
ATOM 1483 N N . TRP A 1 186 ? 11.861 18.905 11.343 1.00 17.25 186 TRP A N 1
ATOM 1484 C CA . TRP A 1 186 ? 10.646 19.644 11.063 1.00 17.06 186 TRP A CA 1
ATOM 1485 C C . TRP A 1 186 ? 9.580 19.140 12.053 1.00 17.47 186 TRP A C 1
ATOM 1486 O O . TRP A 1 186 ? 9.372 17.918 12.101 1.00 17.88 186 TRP A O 1
ATOM 1497 N N . ALA A 1 187 ? 8.945 20.047 12.786 1.00 16.38 187 ALA A N 1
ATOM 1498 C CA . ALA A 1 187 ? 7.883 19.594 13.685 1.00 17.01 187 ALA A CA 1
ATOM 1499 C C . ALA A 1 187 ? 6.677 19.163 12.861 1.00 17.46 187 ALA A C 1
ATOM 1500 O O . ALA A 1 187 ? 6.313 19.791 11.855 1.00 16.96 187 ALA A O 1
ATOM 1502 N N . GLY A 1 188 ? 5.991 18.118 13.327 1.00 17.52 188 GLY A N 1
ATOM 1503 C CA . GLY A 1 188 ? 4.829 17.593 12.675 1.00 18.52 188 GLY A CA 1
ATOM 1504 C C . GLY A 1 188 ? 3.528 17.789 13.425 1.00 18.90 188 GLY A C 1
ATOM 1505 O O . GLY A 1 188 ? 2.466 17.506 12.862 1.00 21.26 188 GLY A O 1
ATOM 1506 N N . PHE A 1 189 ? 3.569 18.219 14.695 1.00 19.49 189 PHE A N 1
ATOM 1507 C CA . PHE A 1 189 ? 2.324 18.403 15.441 1.00 19.91 189 PHE A CA 1
ATOM 1508 C C . PHE A 1 189 ? 2.040 19.897 15.542 1.00 18.25 189 PHE A C 1
ATOM 1509 O O . PHE A 1 189 ? 2.677 20.641 16.293 1.00 18.72 189 PHE A O 1
ATOM 1517 N N . ASP A 1 190 ? 1.081 20.383 14.763 1.00 16.89 190 ASP A N 1
ATOM 1518 C CA . ASP A 1 190 ? 0.791 21.804 14.665 1.00 16.57 190 ASP A CA 1
ATOM 1519 C C . ASP A 1 190 ? 0.357 22.440 15.990 1.00 16.68 190 ASP A C 1
ATOM 1520 O O . ASP A 1 190 ? 0.721 23.583 16.272 1.00 15.70 190 ASP A O 1
ATOM 1525 N N . GLU A 1 191 ? -0.323 21.642 16.798 1.00 16.16 191 GLU A N 1
ATOM 1526 C CA . GLU A 1 191 ? -0.806 22.086 18.109 1.00 17.72 191 GLU A CA 1
ATOM 1527 C C . GLU A 1 191 ? 0.302 22.162 19.140 1.00 17.57 191 GLU A C 1
ATOM 1528 O O . GLU A 1 191 ? 0.057 22.582 20.285 1.00 17.09 191 GLU A O 1
ATOM 1534 N N . MET A 1 192 ? 1.502 21.681 18.820 1.00 16.01 192 MET A N 1
ATOM 1535 C CA . MET A 1 192 ? 2.644 21.754 19.706 1.00 15.77 192 MET A CA 1
ATOM 1536 C C . MET A 1 192 ? 3.783 22.529 19.049 1.00 14.38 192 MET A C 1
ATOM 1537 O O . MET A 1 192 ? 4.952 22.301 19.336 1.00 15.59 192 MET A O 1
ATOM 1542 N N . MET A 1 193 ? 3.446 23.476 18.167 1.00 14.50 193 MET A N 1
ATOM 1543 C CA . MET A 1 193 ? 4.479 24.233 17.490 1.00 15.72 193 MET A CA 1
ATOM 1544 C C . MET A 1 193 ? 5.360 25.043 18.429 1.00 15.09 193 MET A C 1
ATOM 1545 O O . MET A 1 193 ? 6.572 25.033 18.272 1.00 15.92 193 MET A O 1
ATOM 1550 N N . LEU A 1 194 ? 4.749 25.730 19.407 1.00 15.71 194 LEU A N 1
ATOM 1551 C CA . LEU A 1 194 ? 5.566 26.555 20.310 1.00 16.80 194 LEU A CA 1
ATOM 1552 C C . LEU A 1 194 ? 6.611 25.764 21.055 1.00 15.61 194 LEU A C 1
ATOM 1553 O O . LEU A 1 194 ? 7.810 26.065 20.952 1.00 15.36 194 LEU A O 1
ATOM 1558 N N . PRO A 1 195 ? 6.265 24.704 21.791 1.00 16.01 195 PRO A N 1
ATOM 1559 C CA . PRO A 1 195 ? 7.276 23.947 22.515 1.00 16.99 195 PRO A CA 1
ATOM 1560 C C . PRO A 1 195 ? 8.295 23.332 21.570 1.00 16.16 195 PRO A C 1
ATOM 1561 O O . PRO A 1 195 ? 9.490 23.297 21.885 1.00 16.29 195 PRO A O 1
ATOM 1565 N N . ALA A 1 196 ? 7.891 22.914 20.337 1.00 16.60 196 ALA A N 1
ATOM 1566 C CA . ALA A 1 196 ? 8.915 22.383 19.427 1.00 15.58 196 ALA A CA 1
ATOM 1567 C C . ALA A 1 196 ? 9.889 23.469 18.959 1.00 15.66 196 ALA A C 1
ATOM 1568 O O . ALA A 1 196 ? 11.093 23.264 18.873 1.00 16.57 196 ALA A O 1
ATOM 1570 N N . ALA A 1 197 ? 9.377 24.670 18.721 1.00 15.87 197 ALA A N 1
ATOM 1571 C CA . ALA A 1 197 ? 10.215 25.795 18.318 1.00 16.23 197 ALA A CA 1
ATOM 1572 C C . ALA A 1 197 ? 11.135 26.202 19.469 1.00 17.42 197 ALA A C 1
ATOM 1573 O O . ALA A 1 197 ? 12.275 26.613 19.229 1.00 17.67 197 ALA A O 1
ATOM 1575 N N . SER A 1 198 ? 10.682 26.001 20.712 1.00 18.33 198 SER A N 1
ATOM 1576 C CA . SER A 1 198 ? 11.542 26.311 21.851 1.00 19.50 198 SER A CA 1
ATOM 1577 C C . SER A 1 198 ? 12.772 25.422 21.853 1.00 19.85 198 SER A C 1
ATOM 1578 O O . SER A 1 198 ? 13.822 25.834 22.371 1.00 21.24 198 SER A O 1
ATOM 1581 N N . LEU A 1 199 ? 12.716 24.210 21.312 1.00 18.51 199 LEU A N 1
ATOM 1582 C CA . LEU A 1 199 ? 13.812 23.275 21.231 1.00 19.17 199 LEU A CA 1
ATOM 1583 C C . LEU A 1 199 ? 14.621 23.383 19.937 1.00 19.54 199 LEU A C 1
ATOM 1584 O O . LEU A 1 199 ? 15.519 22.561 19.701 1.00 22.05 199 LEU A O 1
ATOM 1589 N N . GLY A 1 200 ? 14.368 24.403 19.142 1.00 18.60 200 GLY A N 1
ATOM 1590 C CA . GLY A 1 200 ? 15.177 24.650 17.957 1.00 18.98 200 GLY A CA 1
ATOM 1591 C C . GLY A 1 200 ? 14.801 23.902 16.686 1.00 18.42 200 GLY A C 1
ATOM 1592 O O . GLY A 1 200 ? 15.727 23.747 15.878 1.00 18.37 200 GLY A O 1
ATOM 1593 N N . VAL A 1 201 ? 13.551 23.487 16.515 1.00 17.08 201 VAL A N 1
ATOM 1594 C CA . VAL A 1 201 ? 13.260 22.809 15.224 1.00 16.82 201 VAL A CA 1
ATOM 1595 C C . VAL A 1 201 ? 13.503 23.828 14.112 1.00 17.55 201 VAL A C 1
ATOM 1596 O O . VAL A 1 201 ? 13.356 25.047 14.280 1.00 18.88 201 VAL A O 1
ATOM 1600 N N . ASP A 1 202 ? 13.854 23.321 12.927 1.00 15.85 202 ASP A N 1
ATOM 1601 C CA . ASP A 1 202 ? 14.186 24.159 11.779 1.00 16.34 202 ASP A CA 1
ATOM 1602 C C . ASP A 1 202 ? 12.995 24.566 10.929 1.00 16.29 202 ASP A C 1
ATOM 1603 O O . ASP A 1 202 ? 13.129 25.423 10.043 1.00 16.43 202 ASP A O 1
ATOM 1608 N N . GLY A 1 203 ? 11.855 23.957 11.185 1.00 16.12 203 GLY A N 1
ATOM 1609 C CA . GLY A 1 203 ? 10.651 24.272 10.423 1.00 16.72 203 GLY A CA 1
ATOM 1610 C C . GLY A 1 203 ? 9.522 23.384 10.933 1.00 18.16 203 GLY A C 1
ATOM 1611 O O . GLY A 1 203 ? 9.639 22.683 11.945 1.00 18.17 203 GLY A O 1
ATOM 1612 N N . ALA A 1 204 ? 8.431 23.427 10.176 1.00 16.20 204 ALA A N 1
ATOM 1613 C CA . ALA A 1 204 ? 7.252 22.655 10.554 1.00 15.76 204 ALA A CA 1
ATOM 1614 C C . ALA A 1 204 ? 6.514 22.251 9.280 1.00 16.86 204 ALA A C 1
ATOM 1615 O O . ALA A 1 204 ? 6.440 23.050 8.358 1.00 16.13 204 ALA A O 1
ATOM 1617 N N . ILE A 1 205 ? 5.981 21.043 9.304 1.00 16.15 205 ILE A N 1
ATOM 1618 C CA . ILE A 1 205 ? 5.213 20.526 8.157 1.00 17.02 205 ILE A CA 1
ATOM 1619 C C . ILE A 1 205 ? 3.847 20.161 8.710 1.00 16.61 205 ILE A C 1
ATOM 1620 O O . ILE A 1 205 ? 3.766 19.323 9.621 1.00 17.29 205 ILE A O 1
ATOM 1625 N N . GLY A 1 206 ? 2.801 20.857 8.257 1.00 16.39 206 GLY A N 1
ATOM 1626 C CA . GLY A 1 206 ? 1.514 20.607 8.923 1.00 16.53 206 GLY A CA 1
ATOM 1627 C C . GLY A 1 206 ? 0.317 20.701 8.004 1.00 16.45 206 GLY A C 1
ATOM 1628 O O . GLY A 1 206 ? 0.301 21.491 7.059 1.00 16.68 206 GLY A O 1
ATOM 1629 N N . SER A 1 207 ? -0.706 19.922 8.330 1.00 15.80 207 SER A N 1
ATOM 1630 C CA . SER A 1 207 ? -1.947 19.936 7.584 1.00 15.66 207 SER A CA 1
ATOM 1631 C C . SER A 1 207 ? -2.755 21.199 7.846 1.00 15.50 207 SER A C 1
ATOM 1632 O O . SER A 1 207 ? -3.465 21.664 6.959 1.00 15.04 207 SER A O 1
ATOM 1635 N N . THR A 1 208 ? -2.680 21.762 9.069 1.00 14.58 208 THR A N 1
ATOM 1636 C CA . THR A 1 208 ? -3.536 22.908 9.356 1.00 14.79 208 THR A CA 1
ATOM 1637 C C . THR A 1 208 ? -3.015 24.194 8.739 1.00 14.95 208 THR A C 1
ATOM 1638 O O . THR A 1 208 ? -3.795 25.152 8.640 1.00 15.95 208 THR A O 1
ATOM 1642 N N . PHE A 1 209 ? -1.792 24.174 8.213 1.00 15.22 209 PHE A N 1
ATOM 1643 C CA . PHE A 1 209 ? -1.217 25.369 7.579 1.00 15.50 209 PHE A CA 1
ATOM 1644 C C . PHE A 1 209 ? -1.897 25.634 6.241 1.00 15.58 209 PHE A C 1
ATOM 1645 O O . PHE A 1 209 ? -1.827 26.768 5.730 1.00 15.53 209 PHE A O 1
ATOM 1653 N N . ASN A 1 210 ? -2.656 24.672 5.710 1.00 15.21 210 ASN A N 1
ATOM 1654 C CA . ASN A 1 210 ? -3.467 24.903 4.515 1.00 15.29 210 ASN A CA 1
ATOM 1655 C C . ASN A 1 210 ? -4.503 26.003 4.738 1.00 15.81 210 ASN A C 1
ATOM 1656 O O . ASN A 1 210 ? -4.946 26.622 3.759 1.00 13.74 210 ASN A O 1
ATOM 1661 N N . VAL A 1 211 ? -4.927 26.232 5.994 1.00 13.96 211 VAL A N 1
ATOM 1662 C CA . VAL A 1 211 ? -5.869 27.296 6.291 1.00 15.08 211 VAL A CA 1
ATOM 1663 C C . VAL A 1 211 ? -5.358 28.275 7.366 1.00 15.36 211 VAL A C 1
ATOM 1664 O O . VAL A 1 211 ? -5.808 29.426 7.348 1.00 16.06 211 VAL A O 1
ATOM 1668 N N . ASN A 1 212 ? -4.449 27.858 8.228 1.00 15.19 212 ASN A N 1
ATOM 1669 C CA . ASN A 1 212 ? -3.961 28.704 9.326 1.00 15.00 212 ASN A CA 1
ATOM 1670 C C . ASN A 1 212 ? -2.509 29.086 9.226 1.00 15.80 212 ASN A C 1
ATOM 1671 O O . ASN A 1 212 ? -1.806 29.363 10.211 1.00 15.58 212 ASN A O 1
ATOM 1676 N N . GLY A 1 213 ? -1.924 29.152 8.021 1.00 13.94 213 GLY A N 1
ATOM 1677 C CA . GLY A 1 213 ? -0.520 29.423 7.818 1.00 15.68 213 GLY A CA 1
ATOM 1678 C C . GLY A 1 213 ? -0.025 30.784 8.301 1.00 14.52 213 GLY A C 1
ATOM 1679 O O . GLY A 1 213 ? 1.171 30.869 8.552 1.00 16.16 213 GLY A O 1
ATOM 1680 N N . VAL A 1 214 ? -0.922 31.768 8.379 1.00 15.55 214 VAL A N 1
ATOM 1681 C CA . VAL A 1 214 ? -0.518 33.101 8.851 1.00 14.85 214 VAL A CA 1
ATOM 1682 C C . VAL A 1 214 ? -0.174 32.994 10.341 1.00 14.88 214 VAL A C 1
ATOM 1683 O O . VAL A 1 214 ? 0.956 33.320 10.730 1.00 16.13 214 VAL A O 1
ATOM 1687 N N . ARG A 1 215 ? -1.100 32.432 11.114 1.00 14.87 215 ARG A N 1
ATOM 1688 C CA . ARG A 1 215 ? -0.813 32.244 12.552 1.00 14.83 215 ARG A CA 1
ATOM 1689 C C . ARG A 1 215 ? 0.348 31.294 12.771 1.00 15.29 215 ARG A C 1
ATOM 1690 O O . ARG A 1 215 ? 1.184 31.460 13.669 1.00 14.19 215 ARG A O 1
ATOM 1698 N N . ALA A 1 216 ? 0.430 30.219 11.958 1.00 15.16 216 ALA A N 1
ATOM 1699 C CA . ALA A 1 216 ? 1.532 29.274 12.141 1.00 15.65 216 ALA A CA 1
ATOM 1700 C C . ALA A 1 216 ? 2.878 29.946 11.965 1.00 15.40 216 ALA A C 1
ATOM 1701 O O . ALA A 1 216 ? 3.768 29.749 12.802 1.00 15.45 216 ALA A O 1
ATOM 1703 N N . ARG A 1 217 ? 3.075 30.816 10.980 1.00 14.88 217 ARG A N 1
ATOM 1704 C CA . ARG A 1 217 ? 4.335 31.512 10.809 1.00 15.31 217 ARG A CA 1
ATOM 1705 C C . ARG A 1 217 ? 4.600 32.420 12.026 1.00 14.96 217 ARG A C 1
ATOM 1706 O O . ARG A 1 217 ? 5.737 32.464 12.475 1.00 14.90 217 ARG A O 1
ATOM 1714 N N . GLN A 1 218 ? 3.575 33.117 12.482 1.00 16.04 218 GLN A N 1
ATOM 1715 C CA . GLN A 1 218 ? 3.737 33.975 13.664 1.00 15.50 218 GLN A CA 1
ATOM 1716 C C . GLN A 1 218 ? 4.220 33.211 14.893 1.00 15.72 218 GLN A C 1
ATOM 1717 O O . GLN A 1 218 ? 5.142 33.696 15.566 1.00 15.87 218 GLN A O 1
ATOM 1723 N N . ILE A 1 219 ? 3.595 32.072 15.197 1.00 14.61 219 ILE A N 1
ATOM 1724 C CA . ILE A 1 219 ? 4.029 31.306 16.386 1.00 14.44 219 ILE A CA 1
ATOM 1725 C C . ILE A 1 219 ? 5.490 30.933 16.259 1.00 14.79 219 ILE A C 1
ATOM 1726 O O . ILE A 1 219 ? 6.361 31.115 17.103 1.00 15.81 219 ILE A O 1
ATOM 1731 N N . PHE A 1 220 ? 5.872 30.400 15.083 1.00 15.47 220 PHE A N 1
ATOM 1732 C CA . PHE A 1 220 ? 7.236 29.981 14.824 1.00 15.32 220 PHE A CA 1
ATOM 1733 C C . PHE A 1 220 ? 8.222 31.138 14.973 1.00 16.14 220 PHE A C 1
ATOM 1734 O O . PHE A 1 220 ? 9.207 31.001 15.689 1.00 16.05 220 PHE A O 1
ATOM 1742 N N . GLU A 1 221 ? 7.945 32.241 14.282 1.00 16.21 221 GLU A N 1
ATOM 1743 C CA . GLU A 1 221 ? 8.888 33.359 14.301 1.00 17.72 221 GLU A CA 1
ATOM 1744 C C . GLU A 1 221 ? 8.938 34.041 15.660 1.00 18.34 221 GLU A C 1
ATOM 1745 O O . GLU A 1 221 ? 10.041 34.375 16.109 1.00 18.27 221 GLU A O 1
ATOM 1751 N N . LEU A 1 222 ? 7.797 34.194 16.315 1.00 18.85 222 LEU A N 1
ATOM 1752 C CA . LEU A 1 222 ? 7.791 34.845 17.633 1.00 18.30 222 LEU A CA 1
ATOM 1753 C C . LEU A 1 222 ? 8.549 33.998 18.654 1.00 19.90 222 LEU A C 1
ATOM 1754 O O . LEU A 1 222 ? 9.320 34.520 19.459 1.00 18.95 222 LEU A O 1
ATOM 1759 N N . THR A 1 223 ? 8.341 32.671 18.591 1.00 18.61 223 THR A N 1
ATOM 1760 C CA . THR A 1 223 ? 9.061 31.810 19.549 1.00 18.41 223 THR A CA 1
ATOM 1761 C C . THR A 1 223 ? 10.562 31.888 19.339 1.00 19.93 223 THR A C 1
ATOM 1762 O O . THR A 1 223 ? 11.382 31.983 20.271 1.00 19.89 223 THR A O 1
ATOM 1766 N N . LYS A 1 224 ? 11.011 31.886 18.079 1.00 20.44 224 LYS A N 1
ATOM 1767 C CA . LYS A 1 224 ? 12.425 32.010 17.773 1.00 21.81 224 LYS A CA 1
ATOM 1768 C C . LYS A 1 224 ? 13.026 33.327 18.239 1.00 22.39 224 LYS A C 1
ATOM 1769 O O . LYS A 1 224 ? 14.201 33.359 18.608 1.00 22.78 224 LYS A O 1
ATOM 1775 N N . ALA A 1 225 ? 12.222 34.382 18.314 1.00 22.50 225 ALA A N 1
ATOM 1776 C CA . ALA A 1 225 ? 12.639 35.686 18.800 1.00 22.41 225 ALA A CA 1
ATOM 1777 C C . ALA A 1 225 ? 12.575 35.774 20.327 1.00 23.09 225 ALA A C 1
ATOM 1778 O O . ALA A 1 225 ? 12.875 36.805 20.931 1.00 24.00 225 ALA A O 1
ATOM 1780 N N . GLY A 1 226 ? 12.100 34.721 20.959 1.00 22.85 226 GLY A N 1
ATOM 1781 C CA . GLY A 1 226 ? 11.966 34.638 22.407 1.00 22.48 226 GLY A CA 1
ATOM 1782 C C . GLY A 1 226 ? 10.737 35.369 22.905 1.00 23.10 226 GLY A C 1
ATOM 1783 O O . GLY A 1 226 ? 10.616 35.579 24.127 1.00 23.28 226 GLY A O 1
ATOM 1784 N N . LYS A 1 227 ? 9.793 35.723 22.042 1.00 21.86 227 LYS A N 1
ATOM 1785 C CA . LYS A 1 227 ? 8.576 36.414 22.471 1.00 22.15 227 LYS A CA 1
ATOM 1786 C C . LYS A 1 227 ? 7.520 35.378 22.825 1.00 21.65 227 LYS A C 1
ATOM 1787 O O . LYS A 1 227 ? 6.531 35.213 22.128 1.00 20.96 227 LYS A O 1
ATOM 1793 N N . LEU A 1 228 ? 7.722 34.723 23.972 1.00 21.44 228 LEU A N 1
ATOM 1794 C CA . LEU A 1 228 ? 6.864 33.626 24.387 1.00 22.82 228 LEU A CA 1
ATOM 1795 C C . LEU A 1 228 ? 5.436 34.006 24.694 1.00 23.80 228 LEU A C 1
ATOM 1796 O O . LEU A 1 228 ? 4.524 33.261 24.323 1.00 23.24 228 LEU A O 1
ATOM 1801 N N . LYS A 1 229 ? 5.204 35.110 25.400 1.00 24.79 229 LYS A N 1
ATOM 1802 C CA . LYS A 1 229 ? 3.827 35.487 25.711 1.00 25.51 229 LYS A CA 1
ATOM 1803 C C . LYS A 1 229 ? 3.023 35.739 24.434 1.00 23.46 229 LYS A C 1
ATOM 1804 O O . LYS A 1 229 ? 1.889 35.268 24.344 1.00 21.73 229 LYS A O 1
ATOM 1810 N N . GLU A 1 230 ? 3.615 36.444 23.471 1.00 23.27 230 GLU A N 1
ATOM 1811 C CA . GLU A 1 230 ? 2.924 36.730 22.222 1.00 22.87 230 GLU A CA 1
ATOM 1812 C C . GLU A 1 230 ? 2.693 35.438 21.428 1.00 21.43 230 GLU A C 1
ATOM 1813 O O . GLU A 1 230 ? 1.591 35.221 20.913 1.00 20.29 230 GLU A O 1
ATOM 1819 N N . ALA A 1 231 ? 3.732 34.616 21.373 1.00 19.81 231 ALA A N 1
ATOM 1820 C CA . ALA A 1 231 ? 3.596 33.328 20.691 1.00 18.87 231 ALA A CA 1
ATOM 1821 C C . ALA A 1 231 ? 2.534 32.444 21.324 1.00 18.86 231 ALA A C 1
ATOM 1822 O O . ALA A 1 231 ? 1.756 31.788 20.622 1.00 18.05 231 ALA A O 1
ATOM 1824 N N . LEU A 1 232 ? 2.509 32.391 22.668 1.00 17.57 232 LEU A N 1
ATOM 1825 C CA . LEU A 1 232 ? 1.527 31.536 23.343 1.00 17.77 232 LEU A CA 1
ATOM 1826 C C . LEU A 1 232 ? 0.105 31.985 23.104 1.00 17.86 232 LEU A C 1
ATOM 1827 O O . LEU A 1 232 ? -0.814 31.176 22.927 1.00 18.26 232 LEU A O 1
ATOM 1832 N N . GLU A 1 233 ? -0.118 33.300 22.984 1.00 16.99 233 GLU A N 1
ATOM 1833 C CA . GLU A 1 233 ? -1.453 33.787 22.688 1.00 19.49 233 GLU A CA 1
ATOM 1834 C C . GLU A 1 233 ? -1.934 33.271 21.328 1.00 18.11 233 GLU A C 1
ATOM 1835 O O . GLU A 1 233 ? -3.063 32.843 21.181 1.00 17.49 233 GLU A O 1
ATOM 1841 N N . ILE A 1 234 ? -1.042 33.349 20.340 1.00 18.12 234 ILE A N 1
ATOM 1842 C CA . ILE A 1 234 ? -1.402 32.881 18.987 1.00 17.34 234 ILE A CA 1
ATOM 1843 C C . ILE A 1 234 ? -1.485 31.361 18.960 1.00 17.17 234 ILE A C 1
ATOM 1844 O O . ILE A 1 234 ? -2.359 30.820 18.256 1.00 16.92 234 ILE A O 1
ATOM 1849 N N . GLN A 1 235 ? -0.684 30.663 19.763 1.00 16.31 235 GLN A N 1
ATOM 1850 C CA . GLN A 1 235 ? -0.838 29.212 19.867 1.00 16.44 235 GLN A CA 1
ATOM 1851 C C . GLN A 1 235 ? -2.178 28.859 20.504 1.00 16.49 235 GLN A C 1
ATOM 1852 O O . GLN A 1 235 ? -2.844 27.880 20.154 1.00 16.29 235 GLN A O 1
ATOM 1858 N N . HIS A 1 236 ? -2.624 29.659 21.488 1.00 16.48 236 HIS A N 1
ATOM 1859 C CA . HIS A 1 236 ? -3.915 29.411 22.119 1.00 16.44 236 HIS A CA 1
ATOM 1860 C C . HIS A 1 236 ? -5.094 29.536 21.160 1.00 15.29 236 HIS A C 1
ATOM 1861 O O . HIS A 1 236 ? -6.006 28.705 21.168 1.00 15.58 236 HIS A O 1
ATOM 1868 N N . VAL A 1 237 ? -5.102 30.569 20.304 1.00 15.95 237 VAL A N 1
ATOM 1869 C CA . VAL A 1 237 ? -6.175 30.764 19.335 1.00 16.09 237 VAL A CA 1
ATOM 1870 C C . VAL A 1 237 ? -6.116 29.643 18.294 1.00 16.54 237 VAL A C 1
ATOM 1871 O O . VAL A 1 237 ? -7.114 29.004 17.962 1.00 15.48 237 VAL A O 1
ATOM 1875 N N . THR A 1 238 ? -4.893 29.383 17.855 1.00 15.11 238 THR A N 1
ATOM 1876 C CA . THR A 1 238 ? -4.642 28.292 16.902 1.00 16.24 238 THR A CA 1
ATOM 1877 C C . THR A 1 238 ? -5.186 26.977 17.433 1.00 15.65 238 THR A C 1
ATOM 1878 O O . THR A 1 238 ? -5.852 26.208 16.739 1.00 13.86 238 THR A O 1
ATOM 1882 N N . ASN A 1 239 ? -4.922 26.667 18.713 1.00 15.85 239 ASN A N 1
ATOM 1883 C CA . ASN A 1 239 ? -5.402 25.400 19.267 1.00 16.47 239 ASN A CA 1
ATOM 1884 C C . ASN A 1 239 ? -6.889 25.342 19.528 1.00 15.43 239 ASN A C 1
ATOM 1885 O O . ASN A 1 239 ? -7.468 24.247 19.535 1.00 15.83 239 ASN A O 1
ATOM 1890 N N . ASP A 1 240 ? -7.565 26.485 19.702 1.00 14.85 240 ASP A N 1
ATOM 1891 C CA . ASP A 1 240 ? -9.017 26.483 19.747 1.00 15.98 240 ASP A CA 1
ATOM 1892 C C . ASP A 1 240 ? -9.517 26.058 18.352 1.00 16.40 240 ASP A C 1
ATOM 1893 O O . ASP A 1 240 ? -10.409 25.228 18.258 1.00 16.04 240 ASP A O 1
ATOM 1898 N N . LEU A 1 241 ? -8.859 26.601 17.311 1.00 16.36 241 LEU A N 1
ATOM 1899 C CA . LEU A 1 241 ? -9.236 26.194 15.952 1.00 15.60 241 LEU A CA 1
ATOM 1900 C C . LEU A 1 241 ? -8.953 24.709 15.735 1.00 15.30 241 LEU A C 1
ATOM 1901 O O . LEU A 1 241 ? -9.821 23.965 15.255 1.00 15.94 241 LEU A O 1
ATOM 1906 N N . ILE A 1 242 ? -7.753 24.251 16.075 1.00 15.47 242 ILE A N 1
ATOM 1907 C CA . ILE A 1 242 ? -7.374 22.852 15.889 1.00 16.31 242 ILE A CA 1
ATOM 1908 C C . ILE A 1 242 ? -8.274 21.926 16.697 1.00 15.75 242 ILE A C 1
ATOM 1909 O O . ILE A 1 242 ? -8.781 20.910 16.187 1.00 16.19 242 ILE A O 1
ATOM 1914 N N . GLU A 1 243 ? -8.562 22.277 17.948 1.00 17.12 243 GLU A N 1
ATOM 1915 C CA . GLU A 1 243 ? -9.481 21.450 18.739 1.00 17.80 243 GLU A CA 1
ATOM 1916 C C . GLU A 1 243 ? -10.806 21.276 18.007 1.00 17.75 243 GLU A C 1
ATOM 1917 O O . GLU A 1 243 ? -11.312 20.156 17.922 1.00 17.15 243 GLU A O 1
ATOM 1923 N N . GLY A 1 244 ? -11.386 22.340 17.435 1.00 16.81 244 GLY A N 1
ATOM 1924 C CA . GLY A 1 244 ? -12.646 22.215 16.710 1.00 16.20 244 GLY A CA 1
ATOM 1925 C C . GLY A 1 244 ? -12.509 21.404 15.413 1.00 15.16 244 GLY A C 1
ATOM 1926 O O . GLY A 1 244 ? -13.391 20.630 15.030 1.00 15.69 244 GLY A O 1
ATOM 1927 N N . ILE A 1 245 ? -11.397 21.600 14.722 1.00 16.99 245 ILE A N 1
ATOM 1928 C CA . ILE A 1 245 ? -11.119 20.863 13.487 1.00 17.25 245 ILE A CA 1
ATOM 1929 C C . ILE A 1 245 ? -11.046 19.369 13.790 1.00 18.51 245 ILE A C 1
ATOM 1930 O O . ILE A 1 245 ? -11.640 18.564 13.066 1.00 17.98 245 ILE A O 1
ATOM 1935 N N . LEU A 1 246 ? -10.276 19.006 14.821 1.00 17.86 246 LEU A N 1
ATOM 1936 C CA . LEU A 1 246 ? -10.164 17.579 15.147 1.00 18.63 246 LEU A CA 1
ATOM 1937 C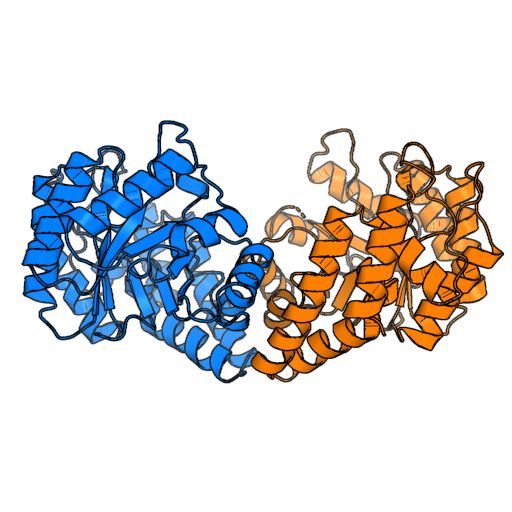 C . LEU A 1 246 ? -11.479 16.958 15.573 1.00 18.16 246 LEU A C 1
ATOM 1938 O O . LEU A 1 246 ? -11.778 15.810 15.200 1.00 18.51 246 LEU A O 1
ATOM 1943 N N . ALA A 1 247 ? -12.298 17.650 16.361 1.00 17.24 247 ALA A N 1
ATOM 1944 C CA . ALA A 1 247 ? -13.568 17.113 16.818 1.00 17.54 247 ALA A CA 1
ATOM 1945 C C . ALA A 1 247 ? -14.569 16.971 15.680 1.00 17.60 247 ALA A C 1
ATOM 1946 O O . ALA A 1 247 ? -15.352 16.031 15.671 1.00 18.70 247 ALA A O 1
ATOM 1948 N N . ASN A 1 248 ? -14.515 17.886 14.711 1.00 17.08 248 ASN A N 1
ATOM 1949 C CA . ASN A 1 248 ? -15.422 17.825 13.574 1.00 17.45 248 ASN A CA 1
ATOM 1950 C C . ASN A 1 248 ? -14.973 16.868 12.476 1.00 17.45 248 ASN A C 1
ATOM 1951 O O . ASN A 1 248 ? -15.811 16.535 11.639 1.00 20.32 248 ASN A O 1
ATOM 1956 N N . GLY A 1 249 ? -13.730 16.425 12.456 1.00 16.90 249 GLY A N 1
ATOM 1957 C CA . GLY A 1 249 ? -13.236 15.542 11.389 1.00 17.35 249 GLY A CA 1
ATOM 1958 C C . GLY A 1 249 ? -12.147 16.315 10.637 1.00 17.83 249 GLY A C 1
ATOM 1959 O O . GLY A 1 249 ? -12.476 17.199 9.842 1.00 17.03 249 GLY A O 1
ATOM 1960 N N . LEU A 1 250 ? -10.891 15.951 10.869 1.00 17.71 250 LEU A N 1
ATOM 1961 C CA . LEU A 1 250 ? -9.765 16.706 10.339 1.00 18.08 250 LEU A CA 1
ATOM 1962 C C . LEU A 1 250 ? -9.773 16.945 8.836 1.00 18.60 250 LEU A C 1
ATOM 1963 O O . LEU A 1 250 ? -9.728 18.102 8.412 1.00 18.33 250 LEU A O 1
ATOM 1968 N N . TYR A 1 251 ? -9.784 15.870 8.060 1.00 19.35 251 TYR A N 1
ATOM 1969 C CA . TYR A 1 251 ? -9.674 16.018 6.610 1.00 20.13 251 TYR A CA 1
ATOM 1970 C C . TYR A 1 251 ? -10.842 16.781 6.003 1.00 19.35 251 TYR A C 1
ATOM 1971 O O . TYR A 1 251 ? -10.638 17.761 5.274 1.00 18.53 251 TYR A O 1
ATOM 1980 N N . LEU A 1 252 ? -12.054 16.348 6.334 1.00 16.61 252 LEU A N 1
ATOM 1981 C CA . LEU A 1 252 ? -13.231 16.991 5.757 1.00 16.50 252 LEU A CA 1
ATOM 1982 C C . LEU A 1 252 ? -13.375 18.429 6.231 1.00 17.39 252 LEU A C 1
ATOM 1983 O O . LEU A 1 252 ? -13.844 19.247 5.442 1.00 17.53 252 LEU A O 1
ATOM 1988 N N . THR A 1 253 ? -13.004 18.698 7.489 1.00 16.14 253 THR A N 1
ATOM 1989 C CA . THR A 1 253 ? -13.149 20.093 7.948 1.00 15.45 253 THR A CA 1
ATOM 1990 C C . THR A 1 253 ? -12.173 21.030 7.259 1.00 14.67 253 THR A C 1
ATOM 1991 O O . THR A 1 253 ? -12.590 22.128 6.852 1.00 16.03 253 THR A O 1
ATOM 1995 N N . ILE A 1 254 ? -10.912 20.627 7.089 1.00 15.41 254 ILE A N 1
ATOM 1996 C CA . ILE A 1 254 ? -9.973 21.527 6.402 1.00 15.25 254 ILE A CA 1
ATOM 1997 C C . ILE A 1 254 ? -10.446 21.746 4.964 1.00 15.67 254 ILE A C 1
ATOM 1998 O O . ILE A 1 254 ? -10.377 22.861 4.439 1.00 14.88 254 ILE A O 1
ATOM 2003 N N . LYS A 1 255 ? -10.965 20.704 4.309 1.00 15.65 255 LYS A N 1
ATOM 2004 C CA . LYS A 1 255 ? -11.450 20.884 2.940 1.00 14.40 255 LYS A CA 1
ATOM 2005 C C . LYS A 1 255 ? -12.648 21.815 2.929 1.00 14.10 255 LYS A C 1
ATOM 2006 O O . LYS A 1 255 ? -12.738 22.647 2.014 1.00 14.60 255 LYS A O 1
ATOM 2012 N N . GLU A 1 256 ? -13.562 21.736 3.893 1.00 14.32 256 GLU A N 1
ATOM 2013 C CA . GLU A 1 256 ? -14.707 22.636 3.931 1.00 14.46 256 GLU A CA 1
ATOM 2014 C C . GLU A 1 256 ? -14.263 24.072 4.241 1.00 14.66 256 GLU A C 1
ATOM 2015 O O . GLU A 1 256 ? -14.823 25.002 3.635 1.00 15.11 256 GLU A O 1
ATOM 2021 N N . LEU A 1 257 ? -13.244 24.243 5.081 1.00 14.34 257 LEU A N 1
ATOM 2022 C CA . LEU A 1 257 ? -12.731 25.596 5.340 1.00 14.89 257 LEU A CA 1
ATOM 2023 C C . LEU A 1 257 ? -12.164 26.179 4.050 1.00 15.94 257 LEU A C 1
ATOM 2024 O O . LEU A 1 257 ? -12.305 27.380 3.802 1.00 16.28 257 LEU A O 1
ATOM 2029 N N . LEU A 1 258 ? -11.446 25.349 3.290 1.00 14.19 258 LEU A N 1
ATOM 2030 C CA . LEU A 1 258 ? -10.906 25.812 2.010 1.00 14.15 258 LEU A CA 1
ATOM 2031 C C . LEU A 1 258 ? -12.039 26.160 1.049 1.00 15.02 258 LEU A C 1
ATOM 2032 O O . LEU A 1 258 ? -11.985 27.197 0.384 1.00 14.78 258 LEU A O 1
ATOM 2037 N N . LYS A 1 259 ? -13.080 25.340 0.990 1.00 14.83 259 LYS A N 1
ATOM 2038 C CA . LYS A 1 259 ? -14.237 25.610 0.136 1.00 15.53 259 LYS A CA 1
ATOM 2039 C C . LYS A 1 259 ? -14.863 26.957 0.461 1.00 15.44 259 LYS A C 1
ATOM 2040 O O . LYS A 1 259 ? -15.287 27.702 -0.440 1.00 16.35 259 LYS A O 1
ATOM 2046 N N . LEU A 1 260 ? -14.930 27.349 1.732 1.00 15.02 260 LEU A N 1
ATOM 2047 C CA . LEU A 1 260 ? -15.550 28.619 2.121 1.00 14.35 260 LEU A CA 1
ATOM 2048 C C . LEU A 1 260 ? -14.740 29.807 1.614 1.00 15.48 260 LEU A C 1
ATOM 2049 O O . LEU A 1 260 ? -15.322 30.877 1.399 1.00 16.13 260 LEU A O 1
ATOM 2054 N N . GLU A 1 261 ? -13.444 29.650 1.352 1.00 16.94 261 GLU A N 1
ATOM 2055 C CA . GLU A 1 261 ? -12.593 30.689 0.800 1.00 18.50 261 GLU A CA 1
ATOM 2056 C C . GLU A 1 261 ? -12.545 30.629 -0.734 1.00 18.52 261 GLU A C 1
ATOM 2057 O O . GLU A 1 261 ? -11.746 31.338 -1.335 1.00 19.74 261 GLU A O 1
ATOM 2063 N N . GLY A 1 262 ? -13.341 29.774 -1.352 1.00 17.25 262 GLY A N 1
ATOM 2064 C CA . GLY A 1 262 ? -13.386 29.674 -2.809 1.00 17.95 262 GLY A CA 1
ATOM 2065 C C . GLY A 1 262 ? -12.419 28.674 -3.413 1.00 17.88 262 GLY A C 1
ATOM 2066 O O . GLY A 1 262 ? -12.242 28.696 -4.638 1.00 17.54 262 GLY A O 1
ATOM 2067 N N . VAL A 1 263 ? -11.830 27.808 -2.600 1.00 15.89 263 VAL A N 1
ATOM 2068 C CA . VAL A 1 263 ? -10.914 26.769 -3.086 1.00 16.82 263 VAL A CA 1
ATOM 2069 C C . VAL A 1 263 ? -11.680 25.463 -3.248 1.00 17.72 263 VAL A C 1
ATOM 2070 O O . VAL A 1 263 ? -12.227 24.995 -2.259 1.00 16.94 263 VAL A O 1
ATOM 2074 N N . ASP A 1 264 ? -11.719 24.881 -4.447 1.00 15.35 264 ASP A N 1
ATOM 2075 C CA . ASP A 1 264 ? -12.481 23.646 -4.642 1.00 16.59 264 ASP A CA 1
ATOM 2076 C C . ASP A 1 264 ? -11.686 22.458 -4.126 1.00 16.23 264 ASP A C 1
ATOM 2077 O O . ASP A 1 264 ? -11.105 21.661 -4.858 1.00 16.32 264 ASP A O 1
ATOM 2082 N N . ALA A 1 265 ? -11.683 22.286 -2.788 1.00 14.91 265 ALA A N 1
ATOM 2083 C CA . ALA A 1 265 ? -10.930 21.213 -2.159 1.00 15.14 265 ALA A CA 1
ATOM 2084 C C . ALA A 1 265 ? -11.596 19.853 -2.313 1.00 15.26 265 ALA A C 1
ATOM 2085 O O . ALA A 1 265 ? -10.962 18.861 -1.957 1.00 15.05 265 ALA A O 1
ATOM 2087 N N . GLY A 1 266 ? -12.791 19.804 -2.852 1.00 15.92 266 GLY A N 1
ATOM 2088 C CA . GLY A 1 266 ? -13.487 18.598 -3.205 1.00 16.68 266 GLY A CA 1
ATOM 2089 C C . GLY A 1 266 ? -13.792 17.611 -2.092 1.00 16.66 266 GLY A C 1
ATOM 2090 O O . GLY A 1 266 ? -13.999 17.984 -0.933 1.00 16.48 266 GLY A O 1
ATOM 2091 N N . TYR A 1 267 ? -13.900 16.349 -2.512 1.00 16.05 267 TYR A N 1
ATOM 2092 C CA . TYR A 1 267 ? -14.218 15.256 -1.607 1.00 17.02 267 TYR A CA 1
ATOM 2093 C C . TYR A 1 267 ? -12.957 14.584 -1.058 1.00 16.29 267 TYR A C 1
ATOM 2094 O O . TYR A 1 267 ? -11.834 14.834 -1.480 1.00 16.14 267 TYR A O 1
ATOM 2103 N N . CYS A 1 268 ? -13.195 13.717 -0.058 1.00 15.69 268 CYS A N 1
ATOM 2104 C CA . CYS A 1 268 ? -12.099 12.893 0.466 1.00 15.70 268 CYS A CA 1
ATOM 2105 C C . CYS A 1 268 ? -12.178 11.574 -0.320 1.00 15.21 268 CYS A C 1
ATOM 2106 O O . CYS A 1 268 ? -13.226 11.281 -0.906 1.00 15.67 268 CYS A O 1
ATOM 2109 N N . ARG A 1 269 ? -11.080 10.832 -0.307 1.00 16.10 269 ARG A N 1
ATOM 2110 C CA . ARG A 1 269 ? -11.022 9.572 -1.070 1.00 15.35 269 ARG A CA 1
ATOM 2111 C C . ARG A 1 269 ? -11.440 8.350 -0.262 1.00 16.75 269 ARG A C 1
ATOM 2112 O O . ARG A 1 269 ? -10.919 8.140 0.837 1.00 15.87 269 ARG A O 1
ATOM 2120 N N . GLU A 1 270 ? -12.322 7.517 -0.815 1.00 17.43 270 GLU A N 1
ATOM 2121 C CA . GLU A 1 270 ? -12.693 6.277 -0.136 1.00 19.52 270 GLU A CA 1
ATOM 2122 C C . GLU A 1 270 ? -11.619 5.225 0.021 1.00 19.64 270 GLU A C 1
ATOM 2123 O O . GLU A 1 270 ? -10.838 5.498 -0.869 1.00 19.00 270 GLU A O 1
ATOM 2129 N N . PRO A 1 271 ? -11.316 4.801 1.230 1.00 18.34 271 PRO A N 1
ATOM 2130 C CA . PRO A 1 271 ? -12.188 4.283 2.242 1.00 17.87 271 PRO A CA 1
ATOM 2131 C C . PRO A 1 271 ? -12.468 5.376 3.281 1.00 18.50 271 PRO A C 1
ATOM 2132 O O . PRO A 1 271 ? -13.284 5.167 4.189 1.00 19.33 271 PRO A O 1
ATOM 2136 N N . MET A 1 272 ? -11.859 6.567 3.143 1.00 16.71 272 MET A N 1
ATOM 2137 C CA . MET A 1 272 ? -12.288 7.633 4.074 1.00 17.27 272 MET A CA 1
ATOM 2138 C C . MET A 1 272 ? -13.702 8.086 3.718 1.00 19.06 272 MET A C 1
ATOM 2139 O O . MET A 1 272 ? -14.115 7.988 2.552 1.00 20.20 272 MET A O 1
ATOM 2146 N N . THR A 1 273 ? -14.446 8.625 4.679 1.00 18.30 273 THR A N 1
ATOM 2147 C CA . THR A 1 273 ? -15.786 9.166 4.401 1.00 19.90 273 THR A CA 1
ATOM 2148 C C . THR A 1 273 ? -15.607 10.291 3.374 1.00 19.46 273 THR A C 1
ATOM 2149 O O . THR A 1 273 ? -14.810 11.202 3.643 1.00 19.76 273 THR A O 1
ATOM 2153 N N . SER A 1 274 ? -16.261 10.186 2.213 1.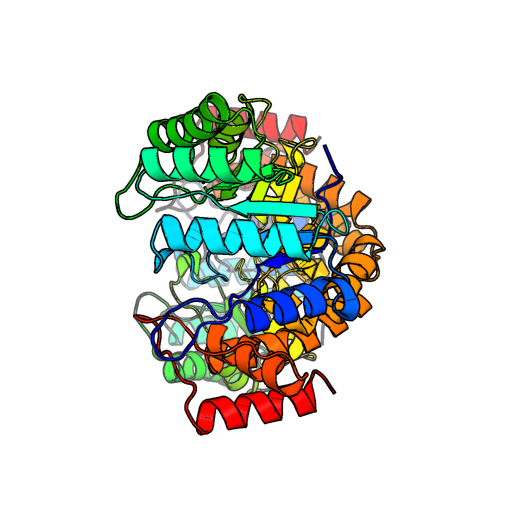00 20.52 274 SER A N 1
ATOM 2154 C CA . SER A 1 274 ? -15.935 11.155 1.164 1.00 19.84 274 SER A CA 1
ATOM 2155 C C . SER A 1 274 ? -16.602 12.509 1.311 1.00 19.85 274 SER A C 1
ATOM 2156 O O . SER A 1 274 ? -16.013 13.517 0.905 1.00 18.63 274 SER A O 1
ATOM 2159 N N . LYS A 1 275 ? -17.795 12.546 1.880 1.00 19.17 275 LYS A N 1
ATOM 2160 C CA . LYS A 1 275 ? -18.524 13.801 2.018 1.00 21.16 275 LYS A CA 1
ATOM 2161 C C . LYS A 1 275 ? -18.897 14.117 3.459 1.00 21.01 275 LYS A C 1
ATOM 2162 O O . LYS A 1 275 ? -19.313 13.256 4.222 1.00 21.38 275 LYS A O 1
ATOM 2168 N N . ALA A 1 276 ? -18.790 15.397 3.805 1.00 21.22 276 ALA A N 1
ATOM 2169 C CA . ALA A 1 276 ? -19.147 15.866 5.128 1.00 20.91 276 ALA A CA 1
ATOM 2170 C C . ALA A 1 276 ? -20.653 15.820 5.332 1.00 21.07 276 ALA A C 1
ATOM 2171 O O . ALA A 1 276 ? -21.440 15.877 4.384 1.00 22.06 276 ALA A O 1
ATOM 2173 N N . THR A 1 277 ? -21.076 15.658 6.582 1.00 20.12 277 THR A N 1
ATOM 2174 C CA . THR A 1 277 ? -22.511 15.662 6.871 1.00 19.51 277 THR A CA 1
ATOM 2175 C C . THR A 1 277 ? -22.960 17.128 6.918 1.00 18.65 277 THR A C 1
ATOM 2176 O O . THR A 1 277 ? -22.095 17.995 6.991 1.00 18.94 277 THR A O 1
ATOM 2180 N N . ALA A 1 278 ? -24.255 17.372 6.947 1.00 19.76 278 ALA A N 1
ATOM 2181 C CA . ALA A 1 278 ? -24.737 18.752 7.085 1.00 19.74 278 ALA A CA 1
ATOM 2182 C C . ALA A 1 278 ? -24.232 19.363 8.390 1.00 19.84 278 ALA A C 1
ATOM 2183 O O . ALA A 1 278 ? -23.854 20.533 8.498 1.00 18.33 278 ALA A O 1
ATOM 2185 N N . GLU A 1 279 ? -24.253 18.561 9.467 1.00 19.57 279 GLU A N 1
ATOM 2186 C CA . GLU A 1 279 ? -23.772 19.006 10.772 1.00 20.76 279 GLU A CA 1
ATOM 2187 C C . GLU A 1 279 ? -22.293 19.361 10.715 1.00 19.83 279 GLU A C 1
ATOM 2188 O O . GLU A 1 279 ? -21.838 20.360 11.288 1.00 19.17 279 GLU A O 1
ATOM 2194 N N . GLN A 1 280 ? -21.471 18.577 10.016 1.00 18.33 280 GLN A N 1
ATOM 2195 C CA . GLN A 1 280 ? -20.056 18.883 9.861 1.00 17.93 280 GLN A CA 1
ATOM 2196 C C . GLN A 1 280 ? -19.853 20.180 9.074 1.00 17.71 280 GLN A C 1
ATOM 2197 O O . GLN A 1 280 ? -18.953 20.959 9.387 1.00 17.29 280 GLN A O 1
ATOM 2203 N N . VAL A 1 281 ? -20.659 20.383 8.027 1.00 17.60 281 VAL A N 1
ATOM 2204 C CA . VAL A 1 281 ? -20.547 21.620 7.243 1.00 16.91 281 VAL A CA 1
ATOM 2205 C C . VAL A 1 281 ? -20.895 22.806 8.133 1.00 16.21 281 VAL A C 1
ATOM 2206 O O . VAL A 1 281 ? -20.134 23.786 8.163 1.00 16.47 281 VAL A O 1
ATOM 2210 N N . ALA A 1 282 ? -22.002 22.714 8.862 1.00 16.18 282 ALA A N 1
ATOM 2211 C CA . ALA A 1 282 ? -22.407 23.804 9.756 1.00 16.92 282 ALA A CA 1
ATOM 2212 C C . ALA A 1 282 ? -21.339 24.131 10.786 1.00 17.82 282 ALA A C 1
ATOM 2213 O O . ALA A 1 282 ? -21.036 25.317 11.007 1.00 16.69 282 ALA A O 1
ATOM 2215 N N . LYS A 1 283 ? -20.716 23.119 11.397 1.00 17.31 283 LYS A N 1
ATOM 2216 C CA . LYS A 1 283 ? -19.661 23.375 12.375 1.00 18.52 283 LYS A CA 1
ATOM 2217 C C . LYS A 1 283 ? -18.427 23.989 11.726 1.00 17.32 283 LYS A C 1
ATOM 2218 O O . LYS A 1 283 ? -17.801 24.892 12.281 1.00 16.26 283 LYS A O 1
ATOM 2224 N N . ALA A 1 284 ? -18.087 23.582 10.493 1.00 15.09 284 ALA A N 1
ATOM 2225 C CA . ALA A 1 284 ? -16.944 24.162 9.800 1.00 14.86 284 ALA A CA 1
ATOM 2226 C C . ALA A 1 284 ? -17.196 25.645 9.511 1.00 14.64 284 ALA A C 1
ATOM 2227 O O . ALA A 1 284 ? -16.266 26.438 9.662 1.00 14.69 284 ALA A O 1
ATOM 2229 N N . LYS A 1 285 ? -18.438 25.989 9.170 1.00 15.00 285 LYS A N 1
ATOM 2230 C CA . LYS A 1 285 ? -18.765 27.404 8.922 1.00 14.73 285 LYS A CA 1
ATOM 2231 C C . LYS A 1 285 ? -18.590 28.208 10.217 1.00 15.31 285 LYS A C 1
ATOM 2232 O O . LYS A 1 285 ? -18.041 29.324 10.162 1.00 17.15 285 LYS A O 1
ATOM 2238 N N . ASP A 1 286 ? -18.956 27.617 11.357 1.00 15.90 286 ASP A N 1
ATOM 2239 C CA . ASP A 1 286 ? -18.763 28.334 12.622 1.00 17.24 286 ASP A CA 1
ATOM 2240 C C . ASP A 1 286 ? -17.283 28.523 12.941 1.00 16.82 286 ASP A C 1
ATOM 2241 O O . ASP A 1 286 ? -16.885 29.558 13.507 1.00 16.54 286 ASP A O 1
ATOM 2246 N N . LEU A 1 287 ? -16.452 27.517 12.637 1.00 15.42 287 LEU A N 1
ATOM 2247 C CA . LEU A 1 287 ? -15.022 27.639 12.873 1.00 15.58 287 LEU A CA 1
ATOM 2248 C C . LEU A 1 287 ? -14.463 28.744 11.971 1.00 15.98 287 LEU A C 1
ATOM 2249 O O . LEU A 1 287 ? -13.594 29.495 12.414 1.00 16.57 287 LEU A O 1
ATOM 2254 N N . LYS A 1 288 ? -14.944 28.823 10.737 1.00 15.88 288 LYS A N 1
ATOM 2255 C CA . LYS A 1 288 ? -14.479 29.892 9.853 1.00 16.74 288 LYS A CA 1
ATOM 2256 C C . LYS A 1 288 ? -14.878 31.248 10.422 1.00 16.10 288 LYS A C 1
ATOM 2257 O O . LYS A 1 288 ? -14.043 32.162 10.441 1.00 17.03 288 LYS A O 1
ATOM 2263 N N . ALA A 1 289 ? -16.121 31.372 10.855 1.00 16.39 289 ALA A N 1
ATOM 2264 C CA . ALA A 1 289 ? -16.591 32.632 11.424 1.00 16.73 289 ALA A CA 1
ATOM 2265 C C . ALA A 1 289 ? -15.756 33.062 12.635 1.00 17.10 289 ALA A C 1
ATOM 2266 O O . ALA A 1 289 ? -15.304 34.212 12.723 1.00 18.00 289 ALA A O 1
ATOM 2268 N N . LYS A 1 290 ? -15.493 32.105 13.527 1.00 17.21 290 LYS A N 1
ATOM 2269 C CA . LYS A 1 290 ? -14.752 32.466 14.742 1.00 18.46 290 LYS A CA 1
ATOM 2270 C C . LYS A 1 290 ? -13.275 32.703 14.611 1.00 18.66 290 LYS A C 1
ATOM 2271 O O . LYS A 1 290 ? -12.703 33.538 15.329 1.00 18.40 290 LYS A O 1
ATOM 2277 N N . PHE A 1 291 ? -12.599 31.916 13.768 1.00 17.64 291 PHE A N 1
ATOM 2278 C CA . PHE A 1 291 ? -11.164 31.939 13.665 1.00 18.13 291 PHE A CA 1
ATOM 2279 C C . PHE A 1 291 ? -10.527 32.333 12.357 1.00 17.48 291 PHE A C 1
ATOM 2280 O O . PHE A 1 291 ? -9.312 32.565 12.358 1.00 17.12 291 PHE A O 1
ATOM 2288 N N . LEU A 1 292 ? -11.259 32.365 11.255 1.00 18.12 292 LEU A N 1
ATOM 2289 C CA . LEU A 1 292 ? -10.639 32.620 9.949 1.00 19.15 292 LEU A CA 1
ATOM 2290 C C . LEU A 1 292 ? -11.412 33.640 9.123 1.00 20.24 292 LEU A C 1
ATOM 2291 O O . LEU A 1 292 ? -11.615 33.480 7.903 1.00 20.53 292 LEU A O 1
ATOM 2296 N N . SER A 1 293 ? -11.887 34.681 9.790 1.00 20.24 293 SER A N 1
ATOM 2297 C CA . SER A 1 293 ? -12.687 35.704 9.111 1.00 22.13 293 SER A CA 1
ATOM 2298 C C . SER A 1 293 ? -12.171 37.099 9.453 1.00 24.31 293 SER A C 1
ATOM 2299 O O . SER A 1 293 ? -11.081 37.192 10.046 1.00 26.04 293 SER A O 1
ATOM 2303 N N . MET B 1 1 ? -1.896 31.051 52.190 1.00 32.86 1 MET C N 1
ATOM 2304 C CA . MET B 1 1 ? -0.830 30.048 51.949 1.00 32.43 1 MET C CA 1
ATOM 2305 C C . MET B 1 1 ? 0.399 30.655 51.278 1.00 32.06 1 MET C C 1
ATOM 2306 O O . MET B 1 1 ? 0.462 31.645 50.566 1.00 34.10 1 MET C O 1
ATOM 2313 N N . ARG B 1 2 ? 1.515 30.039 51.583 1.00 30.79 2 ARG C N 1
ATOM 2314 C CA . ARG B 1 2 ? 2.855 30.210 51.095 1.00 29.69 2 ARG C CA 1
ATOM 2315 C C . ARG B 1 2 ? 2.930 30.121 49.569 1.00 28.72 2 ARG C C 1
ATOM 2316 O O . ARG B 1 2 ? 2.183 29.327 48.985 1.00 28.75 2 ARG C O 1
ATOM 2324 N N . ASP B 1 3 ? 3.810 30.870 48.924 1.00 27.07 3 ASP C N 1
ATOM 2325 C CA . ASP B 1 3 ? 3.942 30.757 47.464 1.00 26.23 3 ASP C CA 1
ATOM 2326 C C . ASP B 1 3 ? 4.478 29.370 47.110 1.00 24.09 3 ASP C C 1
ATOM 2327 O O . ASP B 1 3 ? 5.509 28.952 47.645 1.00 23.65 3 ASP C O 1
ATOM 2332 N N . LEU B 1 4 ? 3.777 28.669 46.214 1.00 22.18 4 LEU C N 1
ATOM 2333 C CA . LEU B 1 4 ? 4.199 27.324 45.834 1.00 21.51 4 LEU C CA 1
ATOM 2334 C C . LEU B 1 4 ? 4.757 27.244 44.421 1.00 22.67 4 LEU C C 1
ATOM 2335 O O . LEU B 1 4 ? 4.969 26.148 43.892 1.00 21.39 4 LEU C O 1
ATOM 2340 N N . LYS B 1 5 ? 5.039 28.394 43.815 1.00 22.18 5 LYS C N 1
ATOM 2341 C CA . LYS B 1 5 ? 5.625 28.370 42.470 1.00 23.83 5 LYS C CA 1
ATOM 2342 C C . LYS B 1 5 ? 7.103 28.064 42.528 1.00 22.31 5 LYS C C 1
ATOM 2343 O O . LYS B 1 5 ? 7.701 28.048 43.617 1.00 22.61 5 LYS C O 1
ATOM 2349 N N . GLY B 1 6 ? 7.733 27.725 41.401 1.00 20.98 6 GLY C N 1
ATOM 2350 C CA . GLY B 1 6 ? 9.155 27.492 41.360 1.00 19.96 6 GLY C CA 1
ATOM 2351 C C . GLY B 1 6 ? 9.657 26.057 41.331 1.00 19.94 6 GLY C C 1
ATOM 2352 O O . GLY B 1 6 ? 8.929 25.150 40.946 1.00 20.38 6 GLY C O 1
ATOM 23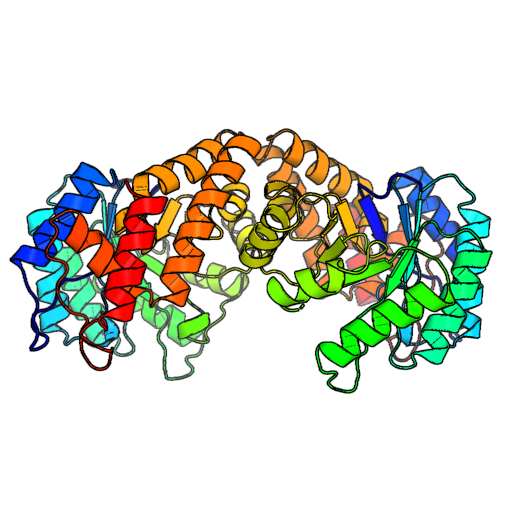53 N N . ILE B 1 7 ? 10.889 25.873 41.767 1.00 19.93 7 ILE C N 1
ATOM 2354 C CA . ILE B 1 7 ? 11.599 24.617 41.718 1.00 19.71 7 ILE C CA 1
ATOM 2355 C C . ILE B 1 7 ? 11.510 23.806 43.003 1.00 18.95 7 ILE C C 1
ATOM 2356 O O . ILE B 1 7 ? 11.998 24.241 44.040 1.00 17.78 7 ILE C O 1
ATOM 2361 N N . PHE B 1 8 ? 10.897 22.629 42.902 1.00 18.96 8 PHE C N 1
ATOM 2362 C CA . PHE B 1 8 ? 10.787 21.751 44.064 1.00 18.76 8 PHE C CA 1
ATOM 2363 C C . PHE B 1 8 ? 11.545 20.444 43.863 1.00 18.06 8 PHE C C 1
ATOM 2364 O O . PHE B 1 8 ? 11.257 19.723 42.907 1.00 18.57 8 PHE C O 1
ATOM 2372 N N . SER B 1 9 ? 12.470 20.106 44.768 1.00 16.27 9 SER C N 1
ATOM 2373 C CA . SER B 1 9 ? 13.098 18.792 44.650 1.00 16.53 9 SER C CA 1
ATOM 2374 C C . SER B 1 9 ? 12.137 17.729 45.197 1.00 16.62 9 SER C C 1
ATOM 2375 O O . SER B 1 9 ? 11.554 17.919 46.276 1.00 17.17 9 SER C O 1
ATOM 2378 N N . ALA B 1 10 ? 11.960 16.637 44.456 1.00 16.62 10 ALA C N 1
ATOM 2379 C CA . ALA B 1 10 ? 11.168 15.492 44.972 1.00 16.66 10 ALA C CA 1
ATOM 2380 C C . ALA B 1 10 ? 12.163 14.787 45.889 1.00 16.05 10 ALA C C 1
ATOM 2381 O O . ALA B 1 10 ? 13.215 14.312 45.493 1.00 16.36 10 ALA C O 1
ATOM 2383 N N . LEU B 1 11 ? 11.905 14.831 47.199 1.00 15.57 11 LEU C N 1
ATOM 2384 C CA . LEU B 1 11 ? 12.864 14.404 48.201 1.00 16.36 11 LEU C CA 1
ATOM 2385 C C . LEU B 1 11 ? 13.188 12.925 48.256 1.00 15.84 11 LEU C C 1
ATOM 2386 O O . LEU B 1 11 ? 12.281 12.121 48.441 1.00 15.74 11 LEU C O 1
ATOM 2391 N N . LEU B 1 12 ? 14.463 12.588 48.071 1.00 15.44 12 LEU C N 1
ATOM 2392 C CA . LEU B 1 12 ? 14.959 11.241 48.235 1.00 16.39 12 LEU C CA 1
ATOM 2393 C C . LEU B 1 12 ? 15.129 10.966 49.739 1.00 16.65 12 LEU C C 1
ATOM 2394 O O . LEU B 1 12 ? 15.360 11.922 50.478 1.00 17.53 12 LEU C O 1
ATOM 2399 N N . VAL B 1 13 ? 15.027 9.702 50.120 1.00 16.61 13 VAL C N 1
ATOM 2400 C CA . VAL B 1 13 ? 15.190 9.346 51.535 1.00 16.51 13 VAL C CA 1
ATOM 2401 C C . VAL B 1 13 ? 16.389 8.419 51.679 1.00 18.04 13 VAL C C 1
ATOM 2402 O O . VAL B 1 13 ? 16.626 7.549 50.848 1.00 18.41 13 VAL C O 1
ATOM 2406 N N . SER B 1 14 ? 17.158 8.622 52.758 1.00 17.82 14 SER C N 1
ATOM 2407 C CA . SER B 1 14 ? 18.293 7.767 53.052 1.00 18.65 14 SER C CA 1
ATOM 2408 C C . SER B 1 14 ? 17.849 6.553 53.863 1.00 18.50 14 SER C C 1
ATOM 2409 O O . SER B 1 14 ? 17.207 6.757 54.899 1.00 17.04 14 SER C O 1
ATOM 2412 N N . PHE B 1 15 ? 18.150 5.351 53.397 1.00 18.45 15 PHE C N 1
ATOM 2413 C CA . PHE B 1 15 ? 17.802 4.153 54.156 1.00 18.82 15 PHE C CA 1
ATOM 2414 C C . PHE B 1 15 ? 19.077 3.423 54.579 1.00 19.89 15 PHE C C 1
ATOM 2415 O O . PHE B 1 15 ? 20.113 3.436 53.914 1.00 19.25 15 PHE C O 1
ATOM 2423 N N . ASN B 1 16 ? 18.949 2.707 55.697 1.00 19.73 16 ASN C N 1
ATOM 2424 C CA . ASN B 1 16 ? 20.024 1.851 56.185 1.00 19.69 16 ASN C CA 1
ATOM 2425 C C . ASN B 1 16 ? 19.952 0.556 55.383 1.00 20.73 16 ASN C C 1
ATOM 2426 O O . ASN B 1 16 ? 18.973 0.284 54.690 1.00 20.32 16 ASN C O 1
ATOM 2431 N N . GLU B 1 17 ? 20.942 -0.313 55.508 1.00 22.37 17 GLU C N 1
ATOM 2432 C CA . GLU B 1 17 ? 21.023 -1.602 54.852 1.00 25.31 17 GLU C CA 1
ATOM 2433 C C . GLU B 1 17 ? 19.822 -2.512 55.088 1.00 24.77 17 GLU C C 1
ATOM 2434 O O . GLU B 1 17 ? 19.396 -3.251 54.189 1.00 25.31 17 GLU C O 1
ATOM 2440 N N . ASP B 1 18 ? 19.269 -2.471 56.296 1.00 23.96 18 ASP C N 1
ATOM 2441 C CA . ASP B 1 18 ? 18.120 -3.249 56.714 1.00 24.04 18 ASP C CA 1
ATOM 2442 C C . ASP B 1 18 ? 16.787 -2.640 56.309 1.00 23.65 18 ASP C C 1
ATOM 2443 O O . ASP B 1 18 ? 15.734 -3.143 56.690 1.00 23.62 18 ASP C O 1
ATOM 2448 N N . GLY B 1 19 ? 16.774 -1.553 55.538 1.00 23.43 19 GLY C N 1
ATOM 2449 C CA . GLY B 1 19 ? 15.549 -0.929 55.097 1.00 22.67 19 GLY C CA 1
ATOM 2450 C C . GLY B 1 19 ? 14.986 0.181 55.943 1.00 22.23 19 GLY C C 1
ATOM 2451 O O . GLY B 1 19 ? 14.031 0.858 55.553 1.00 22.80 19 GLY C O 1
ATOM 2452 N N . THR B 1 20 ? 15.488 0.376 57.176 1.00 20.92 20 THR C N 1
ATOM 2453 C CA . THR B 1 20 ? 14.978 1.420 58.040 1.00 20.02 20 THR C CA 1
ATOM 2454 C C . THR B 1 20 ? 15.494 2.788 57.596 1.00 19.35 20 THR C C 1
ATOM 2455 O O . THR B 1 20 ? 16.520 2.921 56.935 1.00 20.15 20 THR C O 1
ATOM 2459 N N . ILE B 1 21 ? 14.764 3.823 57.994 1.00 19.86 21 ILE C N 1
ATOM 2460 C CA . ILE B 1 21 ? 15.155 5.195 57.675 1.00 20.21 21 ILE C CA 1
ATOM 2461 C C . ILE B 1 21 ? 16.416 5.626 58.411 1.00 20.34 21 ILE C C 1
ATOM 2462 O O . ILE B 1 21 ? 16.533 5.468 59.634 1.00 19.55 21 ILE C O 1
ATOM 2467 N N . ASN B 1 22 ? 17.345 6.195 57.662 1.00 18.70 22 ASN C N 1
ATOM 2468 C CA . ASN B 1 22 ? 18.568 6.780 58.220 1.00 20.48 22 ASN C CA 1
ATOM 2469 C C . ASN B 1 22 ? 18.273 8.269 58.390 1.00 20.32 22 ASN C C 1
ATOM 2470 O O . ASN B 1 22 ? 18.365 9.085 57.471 1.00 19.76 22 ASN C O 1
ATOM 2475 N N . GLU B 1 23 ? 17.911 8.680 59.606 1.00 20.51 23 GLU C N 1
ATOM 2476 C CA . GLU B 1 23 ? 17.509 10.040 59.894 1.00 19.37 23 GLU C CA 1
ATOM 2477 C C . GLU B 1 23 ? 18.596 11.075 59.683 1.00 19.01 23 GLU C C 1
ATOM 2478 O O . GLU B 1 23 ? 18.346 12.131 59.094 1.00 19.43 23 GLU C O 1
ATOM 2484 N N . LYS B 1 24 ? 19.821 10.761 60.093 1.00 19.35 24 LYS C N 1
ATOM 2485 C CA . LYS B 1 24 ? 20.926 11.709 59.907 1.00 20.56 24 LYS C CA 1
ATOM 2486 C C . LYS B 1 24 ? 21.158 11.926 58.409 1.00 19.32 24 LYS C C 1
ATOM 2487 O O . LYS B 1 24 ? 21.381 13.067 58.000 1.00 19.37 24 LYS C O 1
ATOM 2493 N N . GLY B 1 25 ? 21.088 10.872 57.618 1.00 18.85 25 GLY C N 1
ATOM 2494 C CA . GLY B 1 25 ? 21.294 10.960 56.171 1.00 18.91 25 GLY C CA 1
ATOM 2495 C C . GLY B 1 25 ? 20.151 11.721 55.527 1.00 18.01 25 GLY C C 1
ATOM 2496 O O . GLY B 1 25 ? 20.367 12.544 54.629 1.00 17.08 25 GLY C O 1
ATOM 2497 N N . LEU B 1 26 ? 18.922 11.482 55.996 1.00 17.56 26 LEU C N 1
ATOM 2498 C CA . LEU B 1 26 ? 17.771 12.215 55.470 1.00 17.58 26 LEU C CA 1
ATOM 2499 C C . LEU B 1 26 ? 17.931 13.705 55.736 1.00 18.48 26 LEU C C 1
ATOM 2500 O O . LEU B 1 26 ? 17.711 14.539 54.853 1.00 17.24 26 LEU C O 1
ATOM 2505 N N . ARG B 1 27 ? 18.352 14.088 56.958 1.00 16.95 27 ARG C N 1
ATOM 2506 C CA . ARG B 1 27 ? 18.568 15.514 57.208 1.00 18.17 27 ARG C CA 1
ATOM 2507 C C . ARG B 1 27 ? 19.678 16.070 56.315 1.00 17.71 27 ARG C C 1
ATOM 2508 O O . ARG B 1 27 ? 19.536 17.206 55.875 1.00 18.01 27 ARG C O 1
ATOM 2516 N N . GLN B 1 28 ? 20.719 15.283 56.019 1.00 18.13 28 GLN C N 1
ATOM 2517 C CA . GLN B 1 28 ? 21.769 15.778 55.123 1.00 18.03 28 GLN C CA 1
ATOM 2518 C C . GLN B 1 28 ? 21.215 15.974 53.705 1.00 17.73 28 GLN C C 1
ATOM 2519 O O . GLN B 1 28 ? 21.567 16.962 53.053 1.00 17.69 28 GLN C O 1
ATOM 2525 N N . ILE B 1 29 ? 20.312 15.100 53.270 1.00 16.54 29 ILE C N 1
ATOM 2526 C CA . ILE B 1 29 ? 19.743 15.298 51.917 1.00 16.51 29 ILE C CA 1
ATOM 2527 C C . ILE B 1 29 ? 18.945 16.594 51.895 1.00 17.15 29 ILE C C 1
ATOM 2528 O O . ILE B 1 29 ? 19.012 17.389 50.934 1.00 18.37 29 ILE C O 1
ATOM 2533 N N . ILE B 1 30 ? 18.165 16.838 52.956 1.00 16.10 30 ILE C N 1
ATOM 2534 C CA . ILE B 1 30 ? 17.331 18.027 53.043 1.00 16.40 30 ILE C CA 1
ATOM 2535 C C . ILE B 1 30 ? 18.177 19.292 53.051 1.00 16.87 30 ILE C C 1
ATOM 2536 O O . ILE B 1 30 ? 17.906 20.274 52.342 1.00 16.40 30 ILE C O 1
ATOM 2541 N N . ARG B 1 31 ? 19.237 19.285 53.861 1.00 16.43 31 ARG C N 1
ATOM 2542 C CA . ARG B 1 31 ? 20.139 20.443 53.975 1.00 17.57 31 ARG C CA 1
ATOM 2543 C C . ARG B 1 31 ? 20.816 20.729 52.641 1.00 17.60 31 ARG C C 1
ATOM 2544 O O . ARG B 1 31 ? 20.931 21.884 52.246 1.00 18.91 31 ARG C O 1
ATOM 2552 N N . HIS B 1 32 ? 21.207 19.677 51.928 1.00 17.77 32 HIS C N 1
ATOM 2553 C CA . HIS B 1 32 ? 21.791 19.845 50.604 1.00 17.94 32 HIS C CA 1
ATOM 2554 C C . HIS B 1 32 ? 20.818 20.566 49.682 1.00 17.88 32 HIS C C 1
ATOM 2555 O O . HIS B 1 32 ? 21.206 21.485 48.959 1.00 18.56 32 HIS C O 1
ATOM 2562 N N . ASN B 1 33 ? 19.542 20.176 49.682 1.00 17.31 33 ASN C N 1
ATOM 2563 C CA . ASN B 1 33 ? 18.562 20.843 48.827 1.00 16.85 33 ASN C CA 1
ATOM 2564 C C . ASN B 1 33 ? 18.331 22.303 49.156 1.00 17.68 33 ASN C C 1
ATOM 2565 O O . ASN B 1 33 ? 18.267 23.198 48.312 1.00 18.10 33 ASN C O 1
ATOM 2570 N N . ILE B 1 34 ? 18.114 22.617 50.436 1.00 17.13 34 ILE C N 1
ATOM 2571 C CA . ILE B 1 34 ? 17.843 23.972 50.873 1.00 17.97 34 ILE C CA 1
ATOM 2572 C C . ILE B 1 34 ? 19.070 24.862 50.716 1.00 18.04 34 ILE C C 1
ATOM 2573 O O . ILE B 1 34 ? 18.939 25.952 50.159 1.00 18.86 34 ILE C O 1
ATOM 2578 N N . ASP B 1 35 ? 20.191 24.416 51.241 1.00 18.72 35 ASP C N 1
ATOM 2579 C CA . ASP B 1 35 ? 21.393 25.235 51.317 1.00 19.25 35 ASP C CA 1
ATOM 2580 C C . ASP B 1 35 ? 22.247 25.278 50.066 1.00 20.01 35 ASP C C 1
ATOM 2581 O O . ASP B 1 35 ? 22.917 26.315 49.863 1.00 19.92 35 ASP C O 1
ATOM 2586 N N . LYS B 1 36 ? 22.286 24.208 49.287 1.00 18.96 36 LYS C N 1
ATOM 2587 C CA . LYS B 1 36 ? 23.174 24.183 48.120 1.00 19.50 36 LYS C CA 1
ATOM 2588 C C . LYS B 1 36 ? 22.419 24.160 46.806 1.00 20.59 36 LYS C C 1
ATOM 2589 O O . LYS B 1 36 ? 22.856 24.815 45.843 1.00 21.26 36 LYS C O 1
ATOM 2595 N N . MET B 1 37 ? 21.330 23.387 46.749 1.00 18.90 37 MET C N 1
ATOM 2596 C CA . MET B 1 37 ? 20.556 23.385 45.494 1.00 18.82 37 MET C CA 1
ATOM 2597 C C . MET B 1 37 ? 19.702 24.624 45.360 1.00 19.97 37 MET C C 1
ATOM 2598 O O . MET B 1 37 ? 19.227 25.013 44.284 1.00 19.70 37 MET C O 1
ATOM 2603 N N . LYS B 1 38 ? 19.392 25.258 46.493 1.00 21.95 38 LYS C N 1
ATOM 2604 C CA . LYS B 1 38 ? 18.595 26.464 46.576 1.00 23.49 38 LYS C CA 1
ATOM 2605 C C . LYS B 1 38 ? 17.216 26.344 45.972 1.00 22.18 38 LYS C C 1
ATOM 2606 O O . LYS B 1 38 ? 16.649 27.213 45.303 1.00 21.27 38 LYS C O 1
ATOM 2612 N N . VAL B 1 39 ? 16.583 25.192 46.248 1.00 20.89 39 VAL C N 1
ATOM 2613 C CA . VAL B 1 39 ? 15.238 24.945 45.774 1.00 21.38 39 VAL C CA 1
ATOM 2614 C C . VAL B 1 39 ? 14.260 25.878 46.463 1.00 20.59 39 VAL C C 1
ATOM 2615 O O . VAL B 1 39 ? 14.524 26.400 47.551 1.00 21.93 39 VAL C O 1
ATOM 2619 N N . ASP B 1 40 ? 13.120 26.076 45.823 1.00 19.39 40 ASP C N 1
ATOM 2620 C CA . ASP B 1 40 ? 12.028 26.843 46.389 1.00 20.10 40 ASP C CA 1
ATOM 2621 C C . ASP B 1 40 ? 11.249 25.983 47.389 1.00 20.25 40 ASP C C 1
ATOM 2622 O O . ASP B 1 40 ? 10.591 26.518 48.284 1.00 20.19 40 ASP C O 1
ATOM 2627 N N . GLY B 1 41 ? 11.305 24.657 47.199 1.00 18.90 41 GLY C N 1
ATOM 2628 C CA . GLY B 1 41 ? 10.559 23.797 48.117 1.00 18.90 41 GLY C CA 1
ATOM 2629 C C . GLY B 1 41 ? 10.959 22.334 47.976 1.00 18.31 41 GLY C C 1
ATOM 2630 O O . GLY B 1 41 ? 11.767 21.985 47.140 1.00 17.66 41 GLY C O 1
ATOM 2631 N N . LEU B 1 42 ? 10.379 21.522 48.859 1.00 17.90 42 LEU C N 1
ATOM 2632 C CA . LEU B 1 42 ? 10.561 20.086 48.825 1.00 17.45 42 LEU C CA 1
ATOM 2633 C C . LEU B 1 42 ? 9.188 19.438 48.673 1.00 15.64 42 LEU C C 1
ATOM 2634 O O . LEU B 1 42 ? 8.207 19.878 49.247 1.00 16.07 42 LEU C O 1
ATOM 2639 N N . TYR B 1 43 ? 9.170 18.365 47.890 1.00 14.37 43 TYR C N 1
ATOM 2640 C CA . TYR B 1 43 ? 7.982 17.562 47.632 1.00 15.23 43 TYR C CA 1
ATOM 2641 C C . TYR B 1 43 ? 8.278 16.216 48.301 1.00 15.19 43 TYR C C 1
ATOM 2642 O O . TYR B 1 43 ? 9.141 15.472 47.859 1.00 15.09 43 TYR C O 1
ATOM 2651 N N . VAL B 1 44 ? 7.618 16.051 49.457 1.00 15.91 44 VAL C N 1
ATOM 2652 C CA . VAL B 1 44 ? 7.933 14.903 50.310 1.00 14.75 44 VAL C CA 1
ATOM 2653 C C . VAL B 1 44 ? 6.908 13.787 50.226 1.00 13.86 44 VAL C C 1
ATOM 2654 O O . VAL B 1 44 ? 5.712 14.011 50.228 1.00 14.79 44 VAL C O 1
ATOM 2658 N N . GLY B 1 45 ? 7.394 12.547 50.180 1.00 14.80 45 GLY C N 1
ATOM 2659 C CA . GLY B 1 45 ? 6.543 11.376 50.167 1.00 16.75 45 GLY C CA 1
ATOM 2660 C C . GLY B 1 45 ? 6.082 10.969 48.776 1.00 16.73 45 GLY C C 1
ATOM 2661 O O . GLY B 1 45 ? 5.100 10.234 48.674 1.00 18.23 45 GLY C O 1
ATOM 2662 N N . GLY B 1 46 ? 6.734 11.469 47.738 1.00 17.23 46 GLY C N 1
ATOM 2663 C CA . GLY B 1 46 ? 6.344 11.090 46.379 1.00 19.09 46 GLY C CA 1
ATOM 2664 C C . GLY B 1 46 ? 7.033 9.804 45.955 1.00 18.17 46 GLY C C 1
ATOM 2665 O O . GLY B 1 46 ? 7.741 9.161 46.725 1.00 17.19 46 GLY C O 1
ATOM 2666 N N . SER B 1 47 ? 6.926 9.485 44.654 1.00 18.79 47 SER C N 1
ATOM 2667 C CA . SER B 1 47 ? 7.596 8.306 44.125 1.00 19.14 47 SER C CA 1
ATOM 2668 C C . SER B 1 47 ? 9.079 8.324 44.428 1.00 18.47 47 SER C C 1
ATOM 2669 O O . SER B 1 47 ? 9.663 7.291 44.768 1.00 18.92 47 SER C O 1
ATOM 2672 N N . THR B 1 48 ? 9.765 9.453 44.285 1.00 17.85 48 THR C N 1
ATOM 2673 C CA . THR B 1 48 ? 11.177 9.626 44.479 1.00 18.18 48 THR C CA 1
ATOM 2674 C C . THR B 1 48 ? 11.630 9.315 45.904 1.00 17.71 48 THR C C 1
ATOM 2675 O O . THR B 1 48 ? 12.758 8.864 46.076 1.00 17.95 48 THR C O 1
ATOM 2679 N N . GLY B 1 49 ? 10.718 9.492 46.860 1.00 17.43 49 GLY C N 1
ATOM 2680 C CA . GLY B 1 49 ? 11.064 9.175 48.239 1.00 15.97 49 GLY C CA 1
ATOM 2681 C C . GLY B 1 49 ? 10.877 7.704 48.570 1.00 16.55 49 GLY C C 1
ATOM 2682 O O . GLY B 1 49 ? 10.909 7.337 49.752 1.00 15.30 49 GLY C O 1
ATOM 2683 N N . GLU B 1 50 ? 10.595 6.857 47.589 1.00 14.47 50 GLU C N 1
ATOM 2684 C CA . GLU B 1 50 ? 10.389 5.421 47.769 1.00 15.79 50 GLU C CA 1
ATOM 2685 C C . GLU B 1 50 ? 9.208 5.137 48.672 1.00 16.06 50 GLU C C 1
ATOM 2686 O O . GLU B 1 50 ? 8.994 4.067 49.244 1.00 16.65 50 GLU C O 1
ATOM 2692 N N . ASN B 1 51 ? 8.262 6.075 48.707 1.00 16.18 51 ASN C N 1
ATOM 2693 C CA . ASN B 1 51 ? 7.104 6.121 49.557 1.00 15.44 51 ASN C CA 1
ATOM 2694 C C . ASN B 1 51 ? 6.234 4.882 49.552 1.00 14.94 51 ASN C C 1
ATOM 2695 O O . ASN B 1 51 ? 5.812 4.413 50.600 1.00 16.06 51 ASN C O 1
ATOM 2700 N N . PHE B 1 52 ? 5.930 4.366 48.357 1.00 15.75 52 PHE C N 1
ATOM 2701 C CA . PHE B 1 52 ? 4.975 3.254 48.247 1.00 15.94 52 PHE C CA 1
ATOM 2702 C C . PHE B 1 52 ? 5.527 1.917 48.693 1.00 16.43 52 PHE C C 1
ATOM 2703 O O . PHE B 1 52 ? 4.738 0.973 48.871 1.00 16.23 52 PHE C O 1
ATOM 2711 N N . MET B 1 53 ? 6.801 1.824 49.045 1.00 15.74 53 MET C N 1
ATOM 2712 C CA . MET B 1 53 ? 7.368 0.604 49.595 1.00 14.66 53 MET C CA 1
ATOM 2713 C C . MET B 1 53 ? 7.378 0.671 51.126 1.00 15.04 53 MET C C 1
ATOM 2714 O O . MET B 1 53 ? 7.965 -0.217 51.750 1.00 17.06 53 MET C O 1
ATOM 2719 N N . LEU B 1 54 ? 6.823 1.710 51.722 1.00 15.41 54 LEU C N 1
ATOM 2720 C CA . LEU B 1 54 ? 6.917 1.923 53.158 1.00 15.98 54 LEU C CA 1
ATOM 2721 C C . LEU B 1 54 ? 5.607 1.781 53.907 1.00 15.70 54 LEU C C 1
ATOM 2722 O O . LEU B 1 54 ? 4.499 1.837 53.377 1.00 15.84 54 LEU C O 1
ATOM 2727 N N . SER B 1 55 ? 5.758 1.613 55.239 1.00 14.91 55 SER C N 1
ATOM 2728 C CA . SER B 1 55 ? 4.568 1.544 56.084 1.00 16.15 55 SER C CA 1
ATOM 2729 C C . SER B 1 55 ? 4.012 2.937 56.375 1.00 15.40 55 SER C C 1
ATOM 2730 O O . SER B 1 55 ? 4.718 3.938 56.222 1.00 16.73 55 SER C O 1
ATOM 2733 N N . THR B 1 56 ? 2.791 2.967 56.889 1.00 15.48 56 THR C N 1
ATOM 2734 C CA . THR B 1 56 ? 2.182 4.264 57.254 1.00 15.24 56 THR C CA 1
ATOM 2735 C C . THR B 1 56 ? 3.061 4.972 58.270 1.00 15.50 56 THR C C 1
ATOM 2736 O O . THR B 1 56 ? 3.323 6.178 58.198 1.00 15.08 56 THR C O 1
ATOM 2740 N N . GLU B 1 57 ? 3.533 4.225 59.286 1.00 15.98 57 GLU C N 1
ATOM 2741 C CA . GLU B 1 57 ? 4.374 4.813 60.320 1.00 17.59 57 GLU C CA 1
ATOM 2742 C C . GLU B 1 57 ? 5.674 5.349 59.746 1.00 17.04 57 GLU C C 1
ATOM 2743 O O . GLU B 1 57 ? 6.113 6.424 60.154 1.00 16.54 57 GLU C O 1
ATOM 2753 N N . GLU B 1 58 ? 6.266 4.623 58.786 1.00 15.54 58 GLU C N 1
ATOM 2754 C CA . GLU B 1 58 ? 7.503 5.116 58.170 1.00 15.93 58 GLU C CA 1
ATOM 2755 C C . GLU B 1 58 ? 7.228 6.391 57.382 1.00 15.31 58 GLU C C 1
ATOM 2756 O O . GLU B 1 58 ? 8.052 7.313 57.420 1.00 15.31 58 GLU C O 1
ATOM 2762 N N . LYS B 1 59 ? 6.097 6.446 56.685 1.00 14.61 59 LYS C N 1
ATOM 2763 C CA . LYS B 1 59 ? 5.759 7.685 55.961 1.00 14.52 59 LYS C CA 1
ATOM 2764 C C . LYS B 1 59 ? 5.616 8.851 56.936 1.00 14.67 59 LYS C C 1
ATOM 2765 O O . LYS B 1 59 ? 6.099 9.961 56.666 1.00 14.70 59 LYS C O 1
ATOM 2771 N N . LYS B 1 60 ? 4.969 8.605 58.086 1.00 15.32 60 LYS C N 1
ATOM 2772 C CA . LYS B 1 60 ? 4.832 9.677 59.080 1.00 16.66 60 LYS C CA 1
ATOM 2773 C C . LYS B 1 60 ? 6.190 10.117 59.604 1.00 16.93 60 LYS C C 1
ATOM 2774 O O . LYS B 1 60 ? 6.436 11.317 59.747 1.00 17.59 60 LYS C O 1
ATOM 2780 N N . GLU B 1 61 ? 7.099 9.183 59.896 1.00 17.12 61 GLU C N 1
ATOM 2781 C CA . GLU B 1 61 ? 8.430 9.559 60.376 1.00 17.39 61 GLU C CA 1
ATOM 2782 C C . GLU B 1 61 ? 9.153 10.446 59.360 1.00 17.34 61 GLU C C 1
ATOM 2783 O O . GLU B 1 61 ? 9.790 11.438 59.716 1.00 16.73 61 GLU C O 1
ATOM 2789 N N . ILE B 1 62 ? 9.091 10.093 58.072 1.00 16.31 62 ILE C N 1
ATOM 2790 C CA . ILE B 1 62 ? 9.735 10.960 57.070 1.00 15.66 62 ILE C CA 1
ATOM 2791 C C . ILE B 1 62 ? 9.091 12.330 57.078 1.00 14.85 62 ILE C C 1
ATOM 2792 O O . ILE B 1 62 ? 9.798 13.346 56.972 1.00 15.17 62 ILE C O 1
ATOM 2797 N N . PHE B 1 63 ? 7.768 12.445 57.185 1.00 15.30 63 PHE C N 1
ATOM 2798 C CA . PHE B 1 63 ? 7.135 13.762 57.192 1.00 15.97 63 PHE C CA 1
ATOM 2799 C C . PHE B 1 63 ? 7.624 14.569 58.402 1.00 17.04 63 PHE C C 1
ATOM 2800 O O . PHE B 1 63 ? 7.851 15.786 58.322 1.00 17.62 63 PHE C O 1
ATOM 2808 N N . ARG B 1 64 ? 7.711 13.877 59.538 1.00 16.82 64 ARG C N 1
ATOM 2809 C CA . ARG B 1 64 ? 8.163 14.577 60.753 1.00 17.84 64 ARG C CA 1
ATOM 2810 C C . ARG B 1 64 ? 9.581 15.109 60.608 1.00 17.88 64 ARG C C 1
ATOM 2811 O O . ARG B 1 64 ? 9.878 16.281 60.896 1.00 18.81 64 ARG C O 1
ATOM 2819 N N . ILE B 1 65 ? 10.502 14.255 60.176 1.00 17.17 65 ILE C N 1
ATOM 2820 C CA . ILE B 1 65 ? 11.899 14.646 60.006 1.00 17.49 65 ILE C CA 1
ATOM 2821 C C . ILE B 1 65 ? 12.040 15.778 59.004 1.00 16.75 65 ILE C C 1
ATOM 2822 O O . ILE B 1 65 ? 12.744 16.753 59.268 1.00 15.90 65 ILE C O 1
ATOM 2827 N N . ALA B 1 66 ? 11.388 15.650 57.835 1.00 15.99 66 ALA C N 1
ATOM 2828 C CA . ALA B 1 66 ? 11.539 16.708 56.844 1.00 16.62 66 ALA C CA 1
ATOM 2829 C C . ALA B 1 66 ? 11.063 18.073 57.340 1.00 16.60 66 ALA C C 1
ATOM 2830 O O . ALA B 1 66 ? 11.771 19.059 57.099 1.00 17.72 66 ALA C O 1
ATOM 2832 N N . LYS B 1 67 ? 9.927 18.151 58.013 1.00 17.36 67 LYS C N 1
ATOM 2833 C CA . LYS B 1 67 ? 9.398 19.415 58.514 1.00 17.68 67 LYS C CA 1
ATOM 2834 C C . LYS B 1 67 ? 10.266 19.934 59.658 1.00 18.42 67 LYS C C 1
ATOM 2835 O O . LYS B 1 67 ? 10.559 21.127 59.760 1.00 18.92 67 LYS C O 1
ATOM 2841 N N . ASP B 1 68 ? 10.766 19.030 60.504 1.00 18.08 68 ASP C N 1
ATOM 2842 C CA . ASP B 1 68 ? 11.634 19.460 61.603 1.00 18.70 68 ASP C CA 1
ATOM 2843 C C . ASP B 1 68 ? 12.926 20.077 61.064 1.00 18.90 68 ASP C C 1
ATOM 2844 O O . ASP B 1 68 ? 13.458 21.063 61.589 1.00 19.01 68 ASP C O 1
ATOM 2849 N N . GLU B 1 69 ? 13.470 19.454 60.009 1.00 17.94 69 GLU C N 1
ATOM 2850 C CA . GLU B 1 69 ? 14.732 19.943 59.462 1.00 18.00 69 GLU C CA 1
ATOM 2851 C C . GLU B 1 69 ? 14.564 21.196 58.614 1.00 18.20 69 GLU C C 1
ATOM 2852 O O . GLU B 1 69 ? 15.421 22.088 58.665 1.00 20.21 69 GLU C O 1
ATOM 2858 N N . ALA B 1 70 ? 13.511 21.282 57.816 1.00 19.05 70 ALA C N 1
ATOM 2859 C CA . ALA B 1 70 ? 13.305 22.420 56.934 1.00 19.94 70 ALA C CA 1
ATOM 2860 C C . ALA B 1 70 ? 12.658 23.607 57.629 1.00 21.37 70 ALA C C 1
ATOM 2861 O O . ALA B 1 70 ? 12.798 24.737 57.164 1.00 21.79 70 ALA C O 1
ATOM 2863 N N . LYS B 1 71 ? 11.953 23.375 58.733 1.00 21.74 71 LYS C N 1
ATOM 2864 C CA . LYS B 1 71 ? 11.235 24.426 59.445 1.00 23.88 71 LYS C CA 1
ATOM 2865 C C . LYS B 1 71 ? 10.447 25.280 58.473 1.00 23.38 71 LYS C C 1
ATOM 2866 O O . LYS B 1 71 ? 9.611 24.708 57.765 1.00 21.94 71 LYS C O 1
ATOM 2872 N N . ASP B 1 72 ? 10.650 26.601 58.444 1.00 23.95 72 ASP C N 1
ATOM 2873 C CA . ASP B 1 72 ? 9.881 27.448 57.535 1.00 25.81 72 ASP C CA 1
ATOM 2874 C C . ASP B 1 72 ? 10.776 28.057 56.463 1.00 25.04 72 ASP C C 1
ATOM 2875 O O . ASP B 1 72 ? 10.391 29.036 55.809 1.00 25.86 72 ASP C O 1
ATOM 2880 N N . GLN B 1 73 ? 11.933 27.471 56.252 1.00 23.93 73 GLN C N 1
ATOM 2881 C CA . GLN B 1 73 ? 12.933 27.962 55.313 1.00 24.43 73 GLN C CA 1
ATOM 2882 C C . GLN B 1 73 ? 12.504 27.934 53.856 1.00 24.50 73 GLN C C 1
ATOM 2883 O O . GLN B 1 73 ? 12.936 28.745 53.037 1.00 23.75 73 GLN C O 1
ATOM 2889 N N . ILE B 1 74 ? 11.693 26.947 53.499 1.00 22.81 74 ILE C N 1
ATOM 2890 C CA . ILE B 1 74 ? 11.218 26.717 52.147 1.00 21.32 74 ILE C CA 1
ATOM 2891 C C . ILE B 1 74 ? 9.783 26.189 52.210 1.00 20.49 74 ILE C C 1
ATOM 2892 O O . ILE B 1 74 ? 9.291 25.836 53.288 1.00 19.59 74 ILE C O 1
ATOM 2897 N N . ALA B 1 75 ? 9.115 26.102 51.072 1.00 19.03 75 ALA C N 1
ATOM 2898 C CA . ALA B 1 75 ? 7.765 25.548 51.002 1.00 17.86 75 ALA C CA 1
ATOM 2899 C C . ALA B 1 75 ? 7.869 24.020 51.060 1.00 17.13 75 ALA C C 1
ATOM 2900 O O . ALA B 1 75 ? 8.881 23.469 50.650 1.00 17.29 75 ALA C O 1
ATOM 2902 N N . LEU B 1 76 ? 6.870 23.371 51.634 1.00 16.83 76 LEU C N 1
ATOM 2903 C CA . LEU B 1 76 ? 6.822 21.929 51.759 1.00 17.00 76 LEU C CA 1
ATOM 2904 C C . LEU B 1 76 ? 5.459 21.395 51.336 1.00 15.42 76 LEU C C 1
ATOM 2905 O O . LEU B 1 76 ? 4.382 21.772 51.823 1.00 15.11 76 LEU C O 1
ATOM 2910 N N . ILE B 1 77 ? 5.496 20.444 50.385 1.00 14.63 77 ILE C N 1
ATOM 2911 C CA . ILE B 1 77 ? 4.279 19.795 49.917 1.00 14.21 77 ILE C CA 1
ATOM 2912 C C . ILE B 1 77 ? 4.317 18.320 50.380 1.00 13.70 77 ILE C C 1
ATOM 2913 O O . ILE B 1 77 ? 5.376 17.733 50.185 1.00 15.21 77 ILE C O 1
ATOM 2918 N N . ALA B 1 78 ? 3.229 17.789 50.886 1.00 14.83 78 ALA C N 1
ATOM 2919 C CA . ALA B 1 78 ? 3.221 16.377 51.314 1.00 14.00 78 ALA C CA 1
ATOM 2920 C C . ALA B 1 78 ? 2.353 15.520 50.401 1.00 12.88 78 ALA C C 1
ATOM 2921 O O . ALA B 1 78 ? 1.146 15.751 50.326 1.00 14.49 78 ALA C O 1
ATOM 2923 N N . GLN B 1 79 ? 2.986 14.548 49.741 1.00 14.14 79 GLN C N 1
ATOM 2924 C CA . GLN B 1 79 ? 2.237 13.597 48.899 1.00 15.40 79 GLN C CA 1
ATOM 2925 C C . GLN B 1 79 ? 1.698 12.512 49.856 1.00 15.68 79 GLN C C 1
ATOM 2926 O O . GLN B 1 79 ? 2.489 11.880 50.553 1.00 15.81 79 GLN C O 1
ATOM 2932 N N . VAL B 1 80 ? 0.376 12.382 49.890 1.00 14.90 80 VAL C N 1
ATOM 2933 C CA . VAL B 1 80 ? -0.274 11.470 50.823 1.00 15.08 80 VAL C CA 1
ATOM 2934 C C . VAL B 1 80 ? -1.196 10.481 50.128 1.00 15.37 80 VAL C C 1
ATOM 2935 O O . VAL B 1 80 ? -1.942 9.776 50.809 1.00 16.17 80 VAL C O 1
ATOM 2939 N N . GLY B 1 81 ? -1.132 10.411 48.798 1.00 15.14 81 GLY C N 1
ATOM 2940 C CA . GLY B 1 81 ? -2.017 9.485 48.077 1.00 15.77 81 GLY C CA 1
ATOM 2941 C C . GLY B 1 81 ? -1.666 8.021 48.305 1.00 16.27 81 GLY C C 1
ATOM 2942 O O . GLY B 1 81 ? -0.569 7.659 48.702 1.00 16.34 81 GL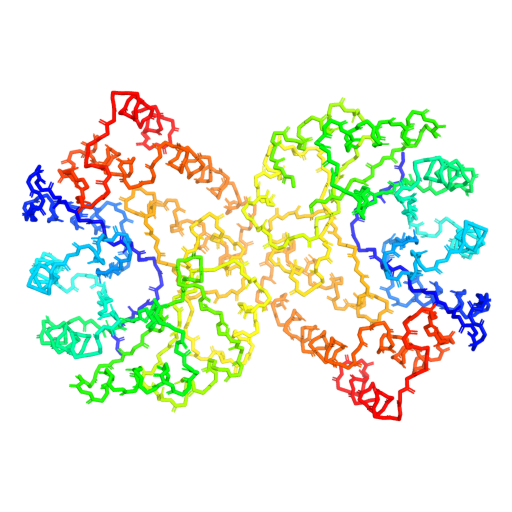Y C O 1
ATOM 2943 N N . SER B 1 82 ? -2.644 7.167 47.999 1.00 16.23 82 SER C N 1
ATOM 2944 C CA . SER B 1 82 ? -2.505 5.736 48.245 1.00 17.20 82 SER C CA 1
ATOM 2945 C C . SER B 1 82 ? -3.665 5.005 47.595 1.00 17.77 82 SER C C 1
ATOM 2946 O O . SER B 1 82 ? -4.657 5.630 47.231 1.00 19.19 82 SER C O 1
ATOM 2949 N N . VAL B 1 83 ? -3.598 3.675 47.516 1.00 16.45 83 VAL C N 1
ATOM 2950 C CA . VAL B 1 83 ? -4.756 2.894 47.076 1.00 16.71 83 VAL C CA 1
ATOM 2951 C C . VAL B 1 83 ? -5.757 2.830 48.231 1.00 16.85 83 VAL C C 1
ATOM 2952 O O . VAL B 1 83 ? -6.956 2.625 48.060 1.00 17.11 83 VAL C O 1
ATOM 2956 N N . ASN B 1 84 ? -5.270 3.018 49.460 1.00 17.17 84 ASN C N 1
ATOM 2957 C CA . ASN B 1 84 ? -6.086 3.011 50.661 1.00 16.98 84 ASN C CA 1
ATOM 2958 C C . ASN B 1 84 ? -6.455 4.468 51.014 1.00 16.24 84 ASN C C 1
ATOM 2959 O O . ASN B 1 84 ? -5.588 5.206 51.478 1.00 16.94 84 ASN C O 1
ATOM 2964 N N . LEU B 1 85 ? -7.706 4.823 50.767 1.00 15.93 85 LEU C N 1
ATOM 2965 C CA . LEU B 1 85 ? -8.195 6.182 51.015 1.00 15.65 85 LEU C CA 1
ATOM 2966 C C . LEU B 1 85 ? -8.169 6.510 52.502 1.00 15.95 85 LEU C C 1
ATOM 2967 O O . LEU B 1 85 ? -7.863 7.639 52.887 1.00 16.36 85 LEU C O 1
ATOM 2972 N N . LYS B 1 86 ? -8.427 5.519 53.355 1.00 17.66 86 LYS C N 1
ATOM 2973 C CA . LYS B 1 86 ? -8.349 5.798 54.805 1.00 18.39 86 LYS C CA 1
ATOM 2974 C C . LYS B 1 86 ? -6.913 6.134 55.194 1.00 18.23 86 LYS C C 1
ATOM 2975 O O . LYS B 1 86 ? -6.656 7.012 56.042 1.00 17.24 86 LYS C O 1
ATOM 2981 N N . GLU B 1 87 ? -5.911 5.511 54.578 1.00 16.30 87 GLU C N 1
ATOM 2982 C CA . GLU B 1 87 ? -4.512 5.819 54.826 1.00 15.97 87 GLU C CA 1
ATOM 2983 C C . GLU B 1 87 ? -4.174 7.208 54.295 1.00 15.38 87 GLU C C 1
ATOM 2984 O O . GLU B 1 87 ? -3.467 7.978 54.938 1.00 15.30 87 GLU C O 1
ATOM 2990 N N . ALA B 1 88 ? -4.723 7.566 53.123 1.00 14.53 88 ALA C N 1
ATOM 2991 C CA . ALA B 1 88 ? -4.434 8.894 52.566 1.00 14.35 88 ALA C CA 1
ATOM 2992 C C . ALA B 1 88 ? -4.979 9.986 53.482 1.00 14.95 88 ALA C C 1
ATOM 2993 O O . ALA B 1 88 ? -4.314 11.013 53.661 1.00 15.57 88 ALA C O 1
ATOM 2995 N N . VAL B 1 89 ? -6.161 9.763 54.045 1.00 14.78 89 VAL C N 1
ATOM 2996 C CA . VAL B 1 89 ? -6.767 10.728 54.970 1.00 15.27 89 VAL C CA 1
ATOM 2997 C C . VAL B 1 89 ? -5.931 10.798 56.239 1.00 15.18 89 VAL C C 1
ATOM 2998 O O . VAL B 1 89 ? -5.594 11.896 56.698 1.00 17.05 89 VAL C O 1
ATOM 3002 N N . GLU B 1 90 ? -5.488 9.642 56.748 1.00 16.70 90 GLU C N 1
ATOM 3003 C CA . GLU B 1 90 ? -4.658 9.663 57.963 1.00 16.65 90 GLU C CA 1
ATOM 3004 C C . GLU B 1 90 ? -3.344 10.407 57.765 1.00 16.62 90 GLU C C 1
ATOM 3005 O O . GLU B 1 90 ? -2.935 11.245 58.584 1.00 16.17 90 GLU C O 1
ATOM 3011 N N . LEU B 1 91 ? -2.693 10.150 56.614 1.00 15.09 91 LEU C N 1
ATOM 3012 C CA . LEU B 1 91 ? -1.456 10.842 56.285 1.00 15.92 91 LEU C CA 1
ATOM 3013 C C . LEU B 1 91 ? -1.704 12.321 56.018 1.00 15.40 91 LEU C C 1
ATOM 3014 O O . LEU B 1 91 ? -0.900 13.161 56.438 1.00 15.21 91 LEU C O 1
ATOM 3019 N N . GLY B 1 92 ? -2.803 12.641 55.342 1.00 16.32 92 GLY C N 1
ATOM 3020 C CA . GLY B 1 92 ? -3.124 14.053 55.084 1.00 15.79 92 GLY C CA 1
ATOM 3021 C C . GLY B 1 92 ? -3.380 14.828 56.375 1.00 17.09 92 GLY C C 1
ATOM 3022 O O . GLY B 1 92 ? -2.938 15.985 56.489 1.00 17.25 92 GLY C O 1
ATOM 3023 N N . LYS B 1 93 ? -4.047 14.205 57.351 1.00 15.91 93 LYS C N 1
ATOM 3024 C CA . LYS B 1 93 ? -4.280 14.888 58.628 1.00 17.54 93 LYS C CA 1
ATOM 3025 C C . LYS B 1 93 ? -2.951 15.131 59.327 1.00 17.20 93 LYS C C 1
ATOM 3026 O O . LYS B 1 93 ? -2.704 16.199 59.882 1.00 18.01 93 LYS C O 1
ATOM 3032 N N . TYR B 1 94 ? -2.077 14.133 59.331 1.00 16.48 94 TYR C N 1
ATOM 3033 C CA . TYR B 1 94 ? -0.782 14.236 60.001 1.00 16.20 94 TYR C CA 1
ATOM 3034 C C . TYR B 1 94 ? 0.089 15.316 59.397 1.00 17.15 94 TYR C C 1
ATOM 3035 O O . TYR B 1 94 ? 0.658 16.192 60.063 1.00 16.55 94 TYR C O 1
ATOM 3044 N N . ALA B 1 95 ? 0.164 15.306 58.044 1.00 15.78 95 ALA C N 1
ATOM 3045 C CA . ALA B 1 95 ? 0.967 16.340 57.400 1.00 16.06 95 ALA C CA 1
ATOM 3046 C C . ALA B 1 95 ? 0.392 17.727 57.684 1.00 14.66 95 ALA C C 1
ATOM 3047 O O . ALA B 1 95 ? 1.155 18.675 57.861 1.00 15.52 95 ALA C O 1
ATOM 3049 N N . THR B 1 96 ? -0.937 17.841 57.681 1.00 16.01 96 THR C N 1
ATOM 3050 C CA . THR B 1 96 ? -1.579 19.127 57.964 1.00 16.46 96 THR C CA 1
ATOM 3051 C C . THR B 1 96 ? -1.209 19.550 59.386 1.00 17.62 96 THR C C 1
ATOM 3052 O O . THR B 1 96 ? -0.825 20.698 59.606 1.00 18.15 96 THR C O 1
ATOM 3056 N N . GLU B 1 97 ? -1.288 18.597 60.308 1.00 17.11 97 GLU C N 1
ATOM 3057 C CA . GLU B 1 97 ? -0.908 18.904 61.684 1.00 18.34 97 GLU C CA 1
ATOM 3058 C C . GLU B 1 97 ? 0.510 19.410 61.819 1.00 17.54 97 GLU C C 1
ATOM 3059 O O . GLU B 1 97 ? 0.807 20.318 62.619 1.00 17.54 97 GLU C O 1
ATOM 3065 N N . LEU B 1 98 ? 1.459 18.799 61.105 1.00 15.93 98 LEU C N 1
ATOM 3066 C CA . LEU B 1 98 ? 2.850 19.178 61.105 1.00 16.78 98 LEU C CA 1
ATOM 3067 C C . LEU B 1 98 ? 3.076 20.558 60.481 1.00 17.08 98 LEU C C 1
ATOM 3068 O O . LEU B 1 98 ? 4.158 21.125 60.645 1.00 17.92 98 LEU C O 1
ATOM 3073 N N . GLY B 1 99 ? 2.144 21.058 59.671 1.00 16.46 99 GLY C N 1
ATOM 3074 C CA . GLY B 1 99 ? 2.325 22.395 59.109 1.00 17.17 99 GLY C CA 1
ATOM 3075 C C . GLY B 1 99 ? 2.718 22.386 57.642 1.00 18.30 99 GLY C C 1
ATOM 3076 O O . GLY B 1 99 ? 3.120 23.441 57.140 1.00 18.66 99 GLY C O 1
ATOM 3077 N N . TYR B 1 100 ? 2.586 21.239 56.977 1.00 17.24 100 TYR C N 1
ATOM 3078 C CA . TYR B 1 100 ? 2.893 21.231 55.531 1.00 15.97 100 TYR C CA 1
ATOM 3079 C C . TYR B 1 100 ? 2.055 22.282 54.817 1.00 15.59 100 TYR C C 1
ATOM 3080 O O . TYR B 1 100 ? 0.901 22.538 55.161 1.00 15.62 100 TYR C O 1
ATOM 3089 N N . ASP B 1 101 ? 2.635 22.892 53.763 1.00 16.38 101 ASP C N 1
ATOM 3090 C CA . ASP B 1 101 ? 1.925 23.976 53.076 1.00 17.18 101 ASP C CA 1
ATOM 3091 C C . ASP B 1 101 ? 0.737 23.573 52.233 1.00 17.83 101 ASP C C 1
ATOM 3092 O O . ASP B 1 101 ? -0.226 24.322 52.059 1.00 18.26 101 ASP C O 1
ATOM 3097 N N . CYS B 1 102 ? 0.794 22.354 51.705 1.00 17.45 102 CYS C N 1
ATOM 3098 C CA . CYS B 1 102 ? -0.344 21.807 50.961 1.00 17.14 102 CYS C CA 1
ATOM 3099 C C . CYS B 1 102 ? -0.102 20.299 50.803 1.00 15.91 102 CYS C C 1
ATOM 3100 O O . CYS B 1 102 ? 0.999 19.828 51.101 1.00 15.68 102 CYS C O 1
ATOM 3104 N N . LEU B 1 103 ? -1.162 19.626 50.413 1.00 16.92 103 LEU C N 1
ATOM 3105 C CA . LEU B 1 103 ? -1.083 18.186 50.164 1.00 16.24 103 LEU C CA 1
ATOM 3106 C C . LEU B 1 103 ? -1.064 17.949 48.644 1.00 17.56 103 LEU C C 1
ATOM 3107 O O . LEU B 1 103 ? -1.551 18.779 47.874 1.00 15.27 103 LEU C O 1
ATOM 3112 N N . SER B 1 104 ? -0.611 16.755 48.292 1.00 17.26 104 SER C N 1
ATOM 3113 C CA . SER B 1 104 ? -0.677 16.286 46.904 1.00 18.57 104 SER C CA 1
ATOM 3114 C C . SER B 1 104 ? -1.117 14.821 46.988 1.00 17.78 104 SER C C 1
ATOM 3115 O O . SER B 1 104 ? -0.907 14.233 48.057 1.00 16.16 104 SER C O 1
ATOM 3118 N N . ALA B 1 105 ? -1.657 14.229 45.927 1.00 16.17 105 ALA C N 1
ATOM 3119 C CA . ALA B 1 105 ? -2.035 12.823 46.044 1.00 15.34 105 ALA C CA 1
ATOM 3120 C C . ALA B 1 105 ? -2.074 12.199 44.643 1.00 15.71 105 ALA C C 1
ATOM 3121 O O . ALA B 1 105 ? -2.731 12.734 43.749 1.00 16.02 105 ALA C O 1
ATOM 3123 N N . VAL B 1 106 ? -1.341 11.088 44.529 1.00 16.22 106 VAL C N 1
ATOM 3124 C CA . VAL B 1 106 ? -1.368 10.359 43.260 1.00 17.49 106 VAL C CA 1
ATOM 3125 C C . VAL B 1 106 ? -2.784 9.841 43.021 1.00 18.87 106 VAL C C 1
ATOM 3126 O O . VAL B 1 106 ? -3.534 9.611 43.972 1.00 18.88 106 VAL C O 1
ATOM 3130 N N . THR B 1 107 ? -3.120 9.567 41.757 1.00 20.10 107 THR C N 1
ATOM 3131 C CA . THR B 1 107 ? -4.450 8.971 41.554 1.00 21.86 107 THR C CA 1
ATOM 3132 C C . THR B 1 107 ? -4.377 7.557 42.132 1.00 20.36 107 THR C C 1
ATOM 3133 O O . THR B 1 107 ? -3.324 6.913 42.098 1.00 19.65 107 THR C O 1
ATOM 3137 N N . PRO B 1 108 ? -5.460 7.096 42.727 1.00 19.79 108 PRO C N 1
ATOM 3138 C CA . PRO B 1 108 ? -5.486 5.747 43.310 1.00 19.27 108 PRO C CA 1
ATOM 3139 C C . PRO B 1 108 ? -5.126 4.751 42.213 1.00 20.95 108 PRO C C 1
ATOM 3140 O O . PRO B 1 108 ? -5.582 4.905 41.077 1.00 20.90 108 PRO C O 1
ATOM 3144 N N . PHE B 1 109 ? -4.254 3.804 42.547 1.00 21.01 109 PHE C N 1
ATOM 3145 C CA . PHE B 1 109 ? -3.740 2.873 41.545 1.00 20.92 109 PHE C CA 1
ATOM 3146 C C . PHE B 1 109 ? -4.065 1.431 41.867 1.00 20.54 109 PHE C C 1
ATOM 3147 O O . PHE B 1 109 ? -4.990 1.084 42.586 1.00 19.00 109 PHE C O 1
ATOM 3155 N N . TYR B 1 110 ? -3.352 0.490 41.249 1.00 22.27 110 TYR C N 1
ATOM 3156 C CA . TYR B 1 110 ? -3.606 -0.928 41.351 1.00 22.71 110 TYR C CA 1
ATOM 3157 C C . TYR B 1 110 ? -4.975 -1.192 40.704 1.00 22.81 110 TYR C C 1
ATOM 3158 O O . TYR B 1 110 ? -4.899 -2.013 39.822 1.00 24.60 110 TYR C O 1
ATOM 3167 N N . TYR B 1 111 ? -6.125 -0.832 41.213 1.00 22.25 111 TYR C N 1
ATOM 3168 C CA . TYR B 1 111 ? -7.364 -1.080 40.502 1.00 20.86 111 TYR C CA 1
ATOM 3169 C C . TYR B 1 111 ? -7.631 0.097 39.562 1.00 22.68 111 TYR C C 1
ATOM 3170 O O . TYR B 1 111 ? -7.082 1.182 39.723 1.00 23.51 111 TYR C O 1
ATOM 3179 N N . LYS B 1 112 ? -8.541 -0.123 38.625 1.00 24.19 112 LYS C N 1
ATOM 3180 C CA . LYS B 1 112 ? -8.945 0.887 37.636 1.00 26.89 112 LYS C CA 1
ATOM 3181 C C . LYS B 1 112 ? -10.040 1.803 38.142 1.00 26.12 112 LYS C C 1
ATOM 3182 O O . LYS B 1 112 ? -11.238 1.506 38.018 1.00 30.44 112 LYS C O 1
ATOM 3188 N N . PHE B 1 113 ? -9.809 2.990 38.651 1.00 23.11 113 PHE C N 1
ATOM 3189 C CA . PHE B 1 113 ? -10.927 3.785 39.165 1.00 21.25 113 PHE C CA 1
ATOM 3190 C C . PHE B 1 113 ? -11.569 4.577 38.047 1.00 20.48 113 PHE C C 1
ATOM 3191 O O . PHE B 1 113 ? -10.894 4.971 37.094 1.00 21.83 113 PHE C O 1
ATOM 3199 N N . SER B 1 114 ? -12.875 4.756 38.198 1.00 19.40 114 SER C N 1
ATOM 3200 C CA . SER B 1 114 ? -13.591 5.582 37.212 1.00 20.66 114 SER C CA 1
ATOM 3201 C C . SER B 1 114 ? -13.284 7.038 37.575 1.00 20.96 114 SER C C 1
ATOM 3202 O O . SER B 1 114 ? -12.768 7.262 38.675 1.00 19.49 114 SER C O 1
ATOM 3205 N N . PHE B 1 115 ? -13.638 7.985 36.713 1.00 20.11 115 PHE C N 1
ATOM 3206 C CA . PHE B 1 115 ? -13.382 9.385 37.079 1.00 19.82 115 PHE C CA 1
ATOM 3207 C C . PHE B 1 115 ? -14.140 9.776 38.327 1.00 19.94 115 PHE C C 1
ATOM 3208 O O . PHE B 1 115 ? -13.528 10.250 39.293 1.00 20.40 115 PHE C O 1
ATOM 3216 N N . PRO B 1 116 ? -15.436 9.513 38.424 1.00 20.98 116 PRO C N 1
ATOM 3217 C CA . PRO B 1 116 ? -16.187 9.808 39.639 1.00 20.93 116 PRO C CA 1
ATOM 3218 C C . PRO B 1 116 ? -15.484 9.300 40.890 1.00 19.96 116 PRO C C 1
ATOM 3219 O O . PRO B 1 116 ? -15.517 9.976 41.931 1.00 18.12 116 PRO C O 1
ATOM 3223 N N . GLU B 1 117 ? -14.897 8.103 40.865 1.00 18.72 117 GLU C N 1
ATOM 3224 C CA . GLU B 1 117 ? -14.187 7.557 42.012 1.00 17.44 117 GLU C CA 1
ATOM 3225 C C . GLU B 1 117 ? -12.938 8.380 42.310 1.00 18.01 117 GLU C C 1
ATOM 3226 O O . GLU B 1 117 ? -12.662 8.648 43.481 1.00 17.43 117 GLU C O 1
ATOM 3232 N N . ILE B 1 118 ? -12.207 8.804 41.287 1.00 17.16 118 ILE C N 1
ATOM 3233 C CA . ILE B 1 118 ? -11.000 9.605 41.446 1.00 18.17 118 ILE C CA 1
ATOM 3234 C C . ILE B 1 118 ? -11.350 10.967 42.060 1.00 17.74 118 ILE C C 1
ATOM 3235 O O . ILE B 1 118 ? -10.688 11.441 42.981 1.00 18.94 118 ILE C O 1
ATOM 3240 N N . LYS B 1 119 ? -12.439 11.586 41.587 1.00 17.47 119 LYS C N 1
ATOM 3241 C CA . LYS B 1 119 ? -12.831 12.891 42.129 1.00 17.85 119 LYS C CA 1
ATOM 3242 C C . LYS B 1 119 ? -13.303 12.750 43.568 1.00 17.76 119 LYS C C 1
ATOM 3243 O O . LYS B 1 119 ? -12.943 13.592 44.398 1.00 18.32 119 LYS C O 1
ATOM 3249 N N . HIS B 1 120 ? -14.056 11.688 43.871 1.00 17.66 120 HIS C N 1
ATOM 3250 C CA . HIS B 1 120 ? -14.492 11.472 45.258 1.00 18.77 120 HIS C CA 1
ATOM 3251 C C . HIS B 1 120 ? -13.286 11.252 46.165 1.00 18.28 120 HIS C C 1
ATOM 3252 O O . HIS B 1 120 ? -13.269 11.689 47.329 1.00 17.64 120 HIS C O 1
ATOM 3259 N N . TYR B 1 121 ? -12.257 10.567 45.654 1.00 17.84 121 TYR C N 1
ATOM 3260 C CA . TYR B 1 121 ? -11.030 10.361 46.443 1.00 16.53 121 TYR C CA 1
ATOM 3261 C C . TYR B 1 121 ? -10.402 11.696 46.822 1.00 16.30 121 TYR C C 1
ATOM 3262 O O . TYR B 1 121 ? -10.078 11.978 47.986 1.00 16.87 121 TYR C O 1
ATOM 3271 N N . TYR B 1 122 ? -10.203 12.575 45.824 1.00 15.62 122 TYR C N 1
ATOM 3272 C CA . TYR B 1 122 ? -9.604 13.874 46.108 1.00 15.78 122 TYR C CA 1
ATOM 3273 C C . TYR B 1 122 ? -10.512 14.715 47.000 1.00 15.66 122 TYR C C 1
ATOM 3274 O O . TYR B 1 122 ? -9.995 15.321 47.951 1.00 14.70 122 TYR C O 1
ATOM 3283 N N . ASP B 1 123 ? -11.815 14.721 46.756 1.00 16.86 123 ASP C N 1
ATOM 3284 C CA . ASP B 1 123 ? -12.707 15.536 47.594 1.00 16.88 123 ASP C CA 1
ATOM 3285 C C . ASP B 1 123 ? -12.710 15.046 49.036 1.00 18.04 123 ASP C C 1
ATOM 3286 O O . ASP B 1 123 ? -12.855 15.858 49.953 1.00 18.23 123 ASP C O 1
ATOM 3291 N N . THR B 1 124 ? -12.555 13.743 49.235 1.00 17.60 124 THR C N 1
ATOM 3292 C CA . THR B 1 124 ? -12.549 13.145 50.576 1.00 17.20 124 THR C CA 1
ATOM 3293 C C . THR B 1 124 ? -11.303 13.556 51.332 1.00 16.91 124 THR C C 1
ATOM 3294 O O . THR B 1 124 ? -11.382 13.995 52.487 1.00 16.88 124 THR C O 1
ATOM 3298 N N . ILE B 1 125 ? -10.129 13.484 50.714 1.00 16.51 125 ILE C N 1
ATOM 3299 C CA . ILE B 1 125 ? -8.886 13.902 51.358 1.00 16.55 125 ILE C CA 1
ATOM 3300 C C . ILE B 1 125 ? -9.000 15.370 51.751 1.00 17.20 125 ILE C C 1
ATOM 3301 O O . ILE B 1 125 ? -8.640 15.751 52.872 1.00 16.77 125 ILE C O 1
ATOM 3306 N N . ILE B 1 126 ? -9.486 16.203 50.826 1.00 16.80 126 ILE C N 1
ATOM 3307 C CA . ILE B 1 126 ? -9.658 17.621 51.142 1.00 17.18 126 ILE C CA 1
ATOM 3308 C C . ILE B 1 126 ? -10.653 17.850 52.269 1.00 17.52 126 ILE C C 1
ATOM 3309 O O . ILE B 1 126 ? -10.327 18.612 53.200 1.00 17.35 126 ILE C O 1
ATOM 3314 N N . ALA B 1 127 ? -11.830 17.244 52.204 1.00 18.42 127 ALA C N 1
ATOM 3315 C CA . ALA B 1 127 ? -12.843 17.460 53.239 1.00 19.63 127 ALA C CA 1
ATOM 3316 C C . ALA B 1 127 ? -12.391 17.014 54.621 1.00 20.79 127 ALA C C 1
ATOM 3317 O O . ALA B 1 127 ? -12.602 17.704 55.630 1.00 21.12 127 ALA C O 1
ATOM 3319 N N . GLU B 1 128 ? -11.719 15.868 54.698 1.00 20.02 128 GLU C N 1
ATOM 3320 C CA . GLU B 1 128 ? -11.287 15.354 55.999 1.00 20.95 128 GLU C CA 1
ATOM 3321 C C . GLU B 1 128 ? -10.089 16.066 56.582 1.00 21.09 128 GLU C C 1
ATOM 3322 O O . GLU B 1 128 ? -9.901 16.034 57.810 1.00 23.11 128 GLU C O 1
ATOM 3328 N N . THR B 1 129 ? -9.258 16.738 55.798 1.00 19.76 129 THR C N 1
ATOM 3329 C CA . THR B 1 129 ? -8.080 17.401 56.312 1.00 19.83 129 THR C CA 1
ATOM 3330 C C . THR B 1 129 ? -8.219 18.910 56.422 1.00 19.93 129 THR C C 1
ATOM 3331 O O . THR B 1 129 ? -7.488 19.511 57.224 1.00 20.12 129 THR C O 1
ATOM 3335 N N . GLY B 1 130 ? -9.023 19.510 55.539 1.00 19.22 130 GLY C N 1
ATOM 3336 C CA . GLY B 1 130 ? -9.104 20.957 55.468 1.00 20.25 130 GLY C CA 1
ATOM 3337 C C . GLY B 1 130 ? -7.962 21.575 54.673 1.00 20.11 130 GLY C C 1
ATOM 3338 O O . GLY B 1 130 ? -7.822 22.798 54.588 1.00 20.72 130 GLY C O 1
ATOM 3339 N N . SER B 1 131 ? -7.112 20.767 54.039 1.00 18.48 131 SER C N 1
ATOM 3340 C CA . SER B 1 131 ? -5.979 21.277 53.303 1.00 17.83 131 SER C CA 1
ATOM 3341 C C . SER B 1 131 ? -6.221 21.339 51.793 1.00 16.92 131 SER C C 1
ATOM 3342 O O . SER B 1 131 ? -7.044 20.587 51.296 1.00 16.91 131 SER C O 1
ATOM 3345 N N . ASN B 1 132 ? -5.464 22.241 51.190 1.00 17.33 132 ASN C N 1
ATOM 3346 C CA . ASN B 1 132 ? -5.529 22.374 49.735 1.00 17.10 132 ASN C CA 1
ATOM 3347 C C . ASN B 1 132 ? -4.781 21.182 49.130 1.00 17.77 132 ASN C C 1
ATOM 3348 O O . ASN B 1 132 ? -3.968 20.539 49.776 1.00 16.35 132 ASN C O 1
ATOM 3353 N N . MET B 1 133 ? -5.053 20.918 47.853 1.00 16.40 133 MET C N 1
ATOM 3354 C CA . MET B 1 133 ? -4.596 19.741 47.146 1.00 16.52 133 MET C CA 1
ATOM 3355 C C . MET B 1 133 ? -4.046 19.969 45.741 1.00 16.48 133 MET C C 1
ATOM 3356 O O . MET B 1 133 ? -4.593 20.732 44.944 1.00 16.85 133 MET C O 1
ATOM 3361 N N . ILE B 1 134 ? -2.984 19.247 45.451 1.00 15.82 134 ILE C N 1
ATOM 3362 C CA . ILE B 1 134 ? -2.396 19.202 44.104 1.00 17.29 134 ILE C CA 1
ATOM 3363 C C . ILE B 1 134 ? -2.703 17.811 43.544 1.00 18.55 134 ILE C C 1
ATOM 3364 O O . ILE B 1 134 ? -2.330 16.801 44.153 1.00 17.05 134 ILE C O 1
ATOM 3369 N N . VAL B 1 135 ? -3.376 17.806 42.394 1.00 18.59 135 VAL C N 1
ATOM 3370 C CA . VAL B 1 135 ? -3.739 16.532 41.756 1.00 20.57 135 VAL C CA 1
ATOM 3371 C C . VAL B 1 135 ? -2.646 16.100 40.783 1.00 21.52 135 VAL C C 1
ATOM 3372 O O . VAL B 1 135 ? -1.706 16.838 40.478 1.00 20.14 135 VAL C O 1
ATOM 3376 N N . TYR B 1 136 ? -2.771 14.868 40.294 1.00 23.39 136 TYR C N 1
ATOM 3377 C CA . TYR B 1 136 ? -1.816 14.333 39.325 1.00 24.75 136 TYR C CA 1
ATOM 3378 C C . TYR B 1 136 ? -2.542 14.168 37.983 1.00 25.63 136 TYR C C 1
ATOM 3379 O O . TYR B 1 136 ? -3.751 13.952 38.000 1.00 26.11 136 TYR C O 1
ATOM 3388 N N . SER B 1 137 ? -1.785 14.236 36.903 1.00 27.50 137 SER C N 1
ATOM 3389 C CA . SER B 1 137 ? -2.365 14.062 35.565 1.00 28.50 137 SER C CA 1
ATOM 3390 C C . SER B 1 137 ? -1.418 14.607 34.500 1.00 30.36 137 SER C C 1
ATOM 3391 O O . SER B 1 137 ? -0.203 14.443 34.535 1.00 30.74 137 SER C O 1
ATOM 3392 N N . MET B 1 146 ? -6.188 11.921 32.283 1.00 43.57 146 MET C N 1
ATOM 3393 C CA . MET B 1 146 ? -7.438 12.682 32.358 1.00 43.21 146 MET C CA 1
ATOM 3394 C C . MET B 1 146 ? -7.411 13.803 31.323 1.00 41.38 146 MET C C 1
ATOM 3395 O O . MET B 1 146 ? -6.321 14.122 30.851 1.00 41.76 146 MET C O 1
ATOM 3400 N N . GLY B 1 147 ? -8.566 14.354 30.966 1.00 39.58 147 GLY C N 1
ATOM 3401 C CA . GLY B 1 147 ? -8.650 15.413 29.968 1.00 35.68 147 GLY C CA 1
ATOM 3402 C C . GLY B 1 147 ? -9.152 16.736 30.527 1.00 34.17 147 GLY C C 1
ATOM 3403 O O . GLY B 1 147 ? -9.358 16.893 31.731 1.00 32.16 147 GLY C O 1
ATOM 3404 N N . ILE B 1 148 ? -9.404 17.715 29.656 1.00 31.65 148 ILE C N 1
ATOM 3405 C CA . ILE B 1 148 ? -9.854 19.045 30.059 1.00 30.50 148 ILE C CA 1
ATOM 3406 C C . ILE B 1 148 ? -11.171 19.072 30.800 1.00 29.89 148 ILE C C 1
ATOM 3407 O O . ILE B 1 148 ? -11.353 19.816 31.767 1.00 28.83 148 ILE C O 1
ATOM 3412 N N . GLU B 1 149 ? -12.153 18.284 30.363 1.00 29.08 149 GLU C N 1
ATOM 3413 C CA . GLU B 1 149 ? -13.448 18.238 31.021 1.00 29.59 149 GLU C CA 1
ATOM 3414 C C . GLU B 1 149 ? -13.303 17.666 32.435 1.00 27.98 149 GLU C C 1
ATOM 3415 O O . GLU B 1 149 ? -13.956 18.172 33.345 1.00 26.27 149 GLU C O 1
ATOM 3421 N N . GLN B 1 150 ? -12.445 16.675 32.601 1.00 26.84 150 GLN C N 1
ATOM 3422 C CA . GLN B 1 150 ? -12.232 16.060 33.914 1.00 26.76 150 GLN C CA 1
ATOM 3423 C C . GLN B 1 150 ? -11.445 16.977 34.836 1.00 24.65 150 GLN C C 1
ATOM 3424 O O . GLN B 1 150 ? -11.794 17.084 36.022 1.00 23.00 150 GLN C O 1
ATOM 3430 N N . PHE B 1 151 ? -10.468 17.724 34.314 1.00 23.27 151 PHE C N 1
ATOM 3431 C CA . PHE B 1 151 ? -9.790 18.703 35.182 1.00 23.49 151 PHE C CA 1
ATOM 3432 C C . PHE B 1 151 ? -10.801 19.748 35.637 1.00 23.47 151 PHE C C 1
ATOM 3433 O O . PHE B 1 151 ? -10.805 20.179 36.797 1.00 20.80 151 PHE C O 1
ATOM 3441 N N . GLY B 1 152 ? -11.704 20.161 34.737 1.00 21.70 152 GLY C N 1
ATOM 3442 C CA . GLY B 1 152 ? -12.731 21.128 35.115 1.00 22.77 152 GLY C CA 1
ATOM 3443 C C . GLY B 1 152 ? -13.568 20.658 36.290 1.00 22.39 152 GLY C C 1
ATOM 3444 O O . GLY B 1 152 ? -13.870 21.402 37.234 1.00 22.48 152 GLY C O 1
ATOM 3445 N N . GLU B 1 153 ? -13.922 19.372 36.267 1.00 21.72 153 GLU C N 1
ATOM 3446 C CA . GLU B 1 153 ? -14.687 18.750 37.336 1.00 21.78 153 GLU C CA 1
ATOM 3447 C C . GLU B 1 153 ? -13.877 18.734 38.628 1.00 20.38 153 GLU C C 1
ATOM 3448 O O . GLU B 1 153 ? -14.412 19.049 39.692 1.00 20.40 153 GLU C O 1
ATOM 3454 N N . LEU B 1 154 ? -12.587 18.419 38.533 1.00 19.76 154 LEU C N 1
ATOM 3455 C CA . LEU B 1 154 ? -11.707 18.434 39.696 1.00 19.29 154 LEU C CA 1
ATOM 3456 C C . LEU B 1 154 ? -11.613 19.855 40.248 1.00 19.65 154 LEU C C 1
ATOM 3457 O O . LEU B 1 154 ? -11.727 20.067 41.456 1.00 18.67 154 LEU C O 1
ATOM 3462 N N . TYR B 1 155 ? -11.514 20.833 39.351 1.00 18.78 155 TYR C N 1
ATOM 3463 C CA . TYR B 1 155 ? -11.400 22.234 39.706 1.00 19.81 155 TYR C CA 1
ATOM 3464 C C . TYR B 1 155 ? -12.678 22.892 40.204 1.00 19.93 155 TYR C C 1
ATOM 3465 O O . TYR B 1 155 ? -12.580 24.025 40.693 1.00 20.47 155 TYR C O 1
ATOM 3474 N N . LYS B 1 156 ? -13.803 22.192 40.265 1.00 19.78 156 LYS C N 1
ATOM 3475 C CA . LYS B 1 156 ? -14.999 22.712 40.896 1.00 20.91 156 LYS C CA 1
ATOM 3476 C C . LYS B 1 156 ? -14.809 22.746 42.415 1.00 19.55 156 LYS C C 1
ATOM 3477 O O . LYS B 1 156 ? -15.475 23.501 43.130 1.00 19.17 156 LYS C O 1
ATOM 3483 N N . ASN B 1 157 ? -13.867 21.944 42.930 1.00 19.28 157 ASN C N 1
ATOM 3484 C CA . ASN B 1 157 ? -13.533 21.988 44.355 1.00 17.99 157 ASN C CA 1
ATOM 3485 C C . ASN B 1 157 ? -12.520 23.123 44.436 1.00 16.77 157 ASN C C 1
ATOM 3486 O O . ASN B 1 157 ? -11.400 23.081 43.943 1.00 16.19 157 ASN C O 1
ATOM 3491 N N . PRO B 1 158 ? -12.845 24.202 45.162 1.00 17.39 158 PRO C N 1
ATOM 3492 C CA . PRO B 1 158 ? -11.964 25.350 45.262 1.00 18.47 158 PRO C CA 1
ATOM 3493 C C . PRO B 1 158 ? -10.646 25.151 45.953 1.00 18.89 158 PRO C C 1
ATOM 3494 O O . PRO B 1 158 ? -9.783 26.041 45.877 1.00 19.49 158 PRO C O 1
ATOM 3498 N N . LYS B 1 159 ? -10.475 24.053 46.680 1.00 17.42 159 LYS C N 1
ATOM 3499 C CA . LYS B 1 159 ? -9.238 23.771 47.385 1.00 17.32 159 LYS C CA 1
ATOM 3500 C C . LYS B 1 159 ? -8.268 22.952 46.547 1.00 16.32 159 LYS C C 1
ATOM 3501 O O . LYS B 1 159 ? -7.180 22.655 47.012 1.00 17.08 159 LYS C O 1
ATOM 3507 N N . VAL B 1 160 ? -8.658 22.646 45.292 1.00 17.03 160 VAL C N 1
ATOM 3508 C CA . VAL B 1 160 ? -7.716 22.002 44.375 1.00 17.84 160 VAL C CA 1
ATOM 3509 C C . VAL B 1 160 ? -6.924 23.140 43.725 1.00 18.35 160 VAL C C 1
ATOM 3510 O O . VAL B 1 160 ? -7.544 23.999 43.073 1.00 20.29 160 VAL C O 1
ATOM 3514 N N . LEU B 1 161 ? -5.619 23.189 43.906 1.00 17.71 161 LEU C N 1
ATOM 3515 C CA . LEU B 1 161 ? -4.784 24.269 43.430 1.00 19.05 161 LEU C CA 1
ATOM 3516 C C . LEU B 1 161 ? -4.259 24.109 42.004 1.00 19.54 161 LEU C C 1
ATOM 3517 O O . LEU B 1 161 ? -3.829 25.109 41.423 1.00 19.78 161 LEU C O 1
ATOM 3522 N N . GLY B 1 162 ? -4.195 22.870 41.525 1.00 18.05 162 GLY C N 1
ATOM 3523 C CA . GLY B 1 162 ? -3.550 22.684 40.222 1.00 18.26 162 GLY C CA 1
ATOM 3524 C C . GLY B 1 162 ? -3.012 21.259 40.104 1.00 19.33 162 GLY C C 1
ATOM 3525 O O . GLY B 1 162 ? -3.498 20.404 40.855 1.00 17.75 162 GLY C O 1
ATOM 3526 N N . VAL B 1 163 ? -2.129 21.044 39.140 1.00 18.41 163 VAL C N 1
ATOM 3527 C CA . VAL B 1 163 ? -1.724 19.665 38.881 1.00 18.23 163 VAL C CA 1
ATOM 3528 C C . VAL B 1 163 ? -0.256 19.474 38.689 1.00 17.10 163 VAL C C 1
ATOM 3529 O O . VAL B 1 163 ? 0.448 20.344 38.172 1.00 16.62 163 VAL C O 1
ATOM 3533 N N . LYS B 1 164 ? 0.252 18.341 39.166 1.00 18.23 164 LYS C N 1
ATOM 3534 C CA . LYS B 1 164 ? 1.627 17.929 38.961 1.00 19.94 164 LYS C CA 1
ATOM 3535 C C . LYS B 1 164 ? 1.550 17.137 37.645 1.00 19.77 164 LYS C C 1
ATOM 3536 O O . LYS B 1 164 ? 0.921 16.088 37.646 1.00 19.05 164 LYS C O 1
ATOM 3542 N N . PHE B 1 165 ? 1.977 17.769 36.567 1.00 20.58 165 PHE C N 1
ATOM 3543 C CA . PHE B 1 165 ? 1.828 17.262 35.210 1.00 23.37 165 PHE C CA 1
ATOM 3544 C C . PHE B 1 165 ? 2.996 16.363 34.829 1.00 25.23 165 PHE C C 1
ATOM 3545 O O . PHE B 1 165 ? 4.100 16.840 34.562 1.00 22.60 165 PHE C O 1
ATOM 3553 N N . THR B 1 166 ? 2.746 15.049 34.840 1.00 28.94 166 THR C N 1
ATOM 3554 C CA . THR B 1 166 ? 3.822 14.091 34.612 1.00 34.22 166 THR C CA 1
ATOM 3555 C C . THR B 1 166 ? 3.740 13.330 33.302 1.00 35.29 166 THR C C 1
ATOM 3556 O O . THR B 1 166 ? 4.555 12.429 33.086 1.00 37.42 166 THR C O 1
ATOM 3560 N N . ALA B 1 167 ? 2.784 13.631 32.449 1.00 36.06 167 ALA C N 1
ATOM 3561 C CA . ALA B 1 167 ? 2.644 12.958 31.160 1.00 37.22 167 ALA C CA 1
ATOM 3562 C C . ALA B 1 167 ? 3.163 13.890 30.079 1.00 37.30 167 ALA C C 1
ATOM 3563 O O . ALA B 1 167 ? 2.744 15.054 30.084 1.00 36.90 167 ALA C O 1
ATOM 3565 N N . GLY B 1 168 ? 4.032 13.457 29.179 1.00 36.85 168 GLY C N 1
ATOM 3566 C CA . GLY B 1 168 ? 4.556 14.344 28.147 1.00 35.76 168 GLY C CA 1
ATOM 3567 C C . GLY B 1 168 ? 3.570 14.572 27.006 1.00 34.62 168 GLY C C 1
ATOM 3568 O O . GLY B 1 168 ? 3.781 14.090 25.892 1.00 36.10 168 GLY C O 1
ATOM 3569 N N . ASP B 1 169 ? 2.505 15.310 27.276 1.00 31.18 169 ASP C N 1
ATOM 3570 C CA . ASP B 1 169 ? 1.482 15.659 26.300 1.00 26.47 169 ASP C CA 1
ATOM 3571 C C . ASP B 1 169 ? 1.360 17.187 26.361 1.00 24.47 169 ASP C C 1
ATOM 3572 O O . ASP B 1 169 ? 0.598 17.755 27.139 1.00 22.70 169 ASP C O 1
ATOM 3577 N N . PHE B 1 170 ? 2.127 17.838 25.484 1.00 22.20 170 PHE C N 1
ATOM 3578 C CA . PHE B 1 170 ? 2.201 19.291 25.454 1.00 21.20 170 PHE C CA 1
ATOM 3579 C C . PHE B 1 170 ? 0.990 19.975 24.851 1.00 20.67 170 PHE C C 1
ATOM 3580 O O . PHE B 1 170 ? 0.809 21.189 25.049 1.00 19.89 170 PHE C O 1
ATOM 3588 N N . TYR B 1 171 ? 0.139 19.204 24.167 1.00 18.34 171 TYR C N 1
ATOM 3589 C CA . TYR B 1 171 ? -1.106 19.767 23.644 1.00 18.22 171 TYR C CA 1
ATOM 3590 C C . TYR B 1 171 ? -2.088 19.929 24.794 1.00 17.60 171 TYR C C 1
ATOM 3591 O O . TYR B 1 171 ? -2.633 21.000 25.062 1.00 17.51 171 TYR C O 1
ATOM 3600 N N . LEU B 1 172 ? -2.227 18.872 25.604 1.00 18.77 172 LEU C N 1
ATOM 3601 C CA . LEU B 1 172 ? -3.050 18.955 26.808 1.00 18.21 172 LEU C CA 1
ATOM 3602 C C . LEU B 1 172 ? -2.493 20.016 27.765 1.00 18.33 172 LEU C C 1
ATOM 3603 O O . LEU B 1 172 ? -3.269 20.791 28.340 1.00 18.02 172 LEU C O 1
ATOM 3608 N N . LEU B 1 173 ? -1.170 20.134 27.864 1.00 17.84 173 LEU C N 1
ATOM 3609 C CA . LEU B 1 173 ? -0.548 21.152 28.712 1.00 19.67 173 LEU C CA 1
ATOM 3610 C C . LEU B 1 173 ? -1.026 22.546 28.312 1.00 20.12 173 LEU C C 1
ATOM 3611 O O . LEU B 1 173 ? -1.507 23.303 29.145 1.00 20.49 173 LEU C O 1
ATOM 3616 N N . GLU B 1 174 ? -0.931 22.859 27.009 1.00 18.88 174 GLU C N 1
ATOM 3617 C CA . GLU B 1 174 ? -1.425 24.155 26.534 1.00 18.03 174 GLU C CA 1
ATOM 3618 C C . GLU B 1 174 ? -2.905 24.323 26.794 1.00 17.67 174 GLU C C 1
ATOM 3619 O O . GLU B 1 174 ? -3.375 25.396 27.217 1.00 17.64 174 GLU C O 1
ATOM 3625 N N . ARG B 1 175 ? -3.714 23.287 26.535 1.00 16.77 175 ARG C N 1
ATOM 3626 C CA . ARG B 1 175 ? -5.158 23.371 26.735 1.00 16.18 175 ARG C CA 1
ATOM 3627 C C . ARG B 1 175 ? -5.515 23.671 28.191 1.00 18.08 175 ARG C C 1
ATOM 3628 O O . ARG B 1 175 ? -6.433 24.442 28.486 1.00 17.85 175 ARG C O 1
ATOM 3636 N N . LEU B 1 176 ? -4.782 23.034 29.102 1.00 19.21 176 LEU C N 1
ATOM 3637 C CA . LEU B 1 176 ? -5.046 23.248 30.531 1.00 21.34 176 LEU C CA 1
ATOM 3638 C C . LEU B 1 176 ? -4.683 24.655 30.981 1.00 21.73 176 LEU C C 1
ATOM 3639 O O . LEU B 1 176 ? -5.422 25.323 31.706 1.00 20.64 176 LEU C O 1
ATOM 3644 N N . LYS B 1 177 ? -3.542 25.131 30.490 1.00 22.07 177 LYS C N 1
ATOM 3645 C CA . LYS B 1 177 ? -3.100 26.484 30.828 1.00 24.74 177 LYS C CA 1
ATOM 3646 C C . LYS B 1 177 ? -4.118 27.489 30.307 1.00 24.41 177 LYS C C 1
ATOM 3647 O O . LYS B 1 177 ? -4.431 28.462 30.998 1.00 25.49 177 LYS C O 1
ATOM 3653 N N . LYS B 1 178 ? -4.689 27.265 29.110 1.00 21.32 178 LYS C N 1
ATOM 3654 C CA . LYS B 1 178 ? -5.680 28.195 28.606 1.00 20.84 178 LYS C CA 1
ATOM 3655 C C . LYS B 1 178 ? -7.010 28.118 29.339 1.00 20.84 178 LYS C C 1
ATOM 3656 O O . LYS B 1 178 ? -7.596 29.153 29.688 1.00 21.61 178 LYS C O 1
ATOM 3662 N N . ALA B 1 179 ? -7.523 26.902 29.539 1.00 19.36 179 ALA C N 1
ATOM 3663 C CA . ALA B 1 179 ? -8.837 26.690 30.097 1.00 18.69 179 ALA C CA 1
ATOM 3664 C C . ALA B 1 179 ? -8.967 27.086 31.559 1.00 18.56 179 ALA C C 1
ATOM 3665 O O . ALA B 1 179 ? -10.030 27.542 31.963 1.00 20.44 179 ALA C O 1
ATOM 3667 N N . TYR B 1 180 ? -7.925 26.836 32.342 1.00 18.90 180 TYR C N 1
ATOM 3668 C CA . TYR B 1 180 ? -7.951 27.115 33.791 1.00 17.59 180 TYR C CA 1
ATOM 3669 C C . TYR B 1 180 ? -6.740 27.952 34.145 1.00 17.56 180 TYR C C 1
ATOM 3670 O O . TYR B 1 180 ? -5.778 27.529 34.793 1.00 16.80 180 TYR C O 1
ATOM 3679 N N . PRO B 1 181 ? -6.763 29.234 33.783 1.00 17.10 181 PRO C N 1
ATOM 3680 C CA . PRO B 1 181 ? -5.652 30.138 33.963 1.00 18.03 181 PRO C CA 1
ATOM 3681 C C . PRO B 1 181 ? -5.251 30.494 35.377 1.00 17.90 181 PRO C C 1
ATOM 3682 O O . PRO B 1 181 ? -4.126 30.964 35.530 1.00 18.74 181 PRO C O 1
ATOM 3686 N N . ASN B 1 182 ? -6.145 30.255 36.339 1.00 17.33 182 ASN C N 1
ATOM 3687 C CA . ASN B 1 182 ? -5.827 30.579 37.727 1.00 18.50 182 ASN C CA 1
ATOM 3688 C C . ASN B 1 182 ? -5.406 29.332 38.494 1.00 19.96 182 ASN C C 1
ATOM 3689 O O . ASN B 1 182 ? -5.271 29.387 39.715 1.00 21.69 182 ASN C O 1
ATOM 3694 N N . HIS B 1 183 ? -5.329 28.194 37.805 1.00 19.50 183 HIS C N 1
ATOM 3695 C CA . HIS B 1 183 ? -4.831 26.974 38.430 1.00 19.76 183 HIS C CA 1
ATOM 3696 C C . HIS B 1 183 ? -3.361 26.790 38.083 1.00 20.31 183 HIS C C 1
ATOM 3697 O O . HIS B 1 183 ? -2.916 27.178 36.992 1.00 21.05 183 HIS C O 1
ATOM 3704 N N . LEU B 1 184 ? -2.590 26.215 39.001 1.00 18.64 184 LEU C N 1
ATOM 3705 C CA . LEU B 1 184 ? -1.173 26.040 38.745 1.00 17.92 184 LEU C CA 1
ATOM 3706 C C . LEU B 1 184 ? -0.831 24.712 38.083 1.00 16.72 184 LEU C C 1
ATOM 3707 O O . LEU B 1 184 ? -1.588 23.745 38.136 1.00 16.82 184 LEU C O 1
ATOM 3712 N N . ILE B 1 185 ? 0.315 24.728 37.408 1.00 17.46 185 ILE C N 1
ATOM 3713 C CA . ILE B 1 185 ? 0.850 23.539 36.749 1.00 17.31 185 ILE C CA 1
ATOM 3714 C C . ILE B 1 185 ? 2.323 23.410 37.139 1.00 15.70 185 ILE C C 1
ATOM 3715 O O . ILE B 1 185 ? 3.124 24.336 36.993 1.00 15.00 185 ILE C O 1
ATOM 3720 N N . TRP B 1 186 ? 2.702 22.229 37.651 1.00 17.43 186 TRP C N 1
ATOM 3721 C CA . TRP B 1 186 ? 4.104 21.955 37.930 1.00 17.08 186 TRP C CA 1
ATOM 3722 C C . TRP B 1 186 ? 4.546 20.835 36.956 1.00 16.43 186 TRP C C 1
ATOM 3723 O O . TRP B 1 186 ? 3.877 19.796 36.931 1.00 16.73 186 TRP C O 1
ATOM 3734 N N . ALA B 1 187 ? 5.644 21.075 36.262 1.00 17.30 187 ALA C N 1
ATOM 3735 C CA . ALA B 1 187 ? 6.154 20.048 35.344 1.00 17.55 187 ALA C CA 1
ATOM 3736 C C . ALA B 1 187 ? 6.782 18.909 36.134 1.00 18.43 187 ALA C C 1
ATOM 3737 O O . ALA B 1 187 ? 7.515 19.160 37.088 1.00 18.28 187 ALA C O 1
ATOM 3739 N N . GLY B 1 188 ? 6.544 17.671 35.718 1.00 19.15 188 GLY C N 1
ATOM 3740 C CA . GLY B 1 188 ? 7.096 16.520 36.417 1.00 19.25 188 GLY C CA 1
ATOM 3741 C C . GLY B 1 188 ? 8.234 15.836 35.688 1.00 20.02 188 GLY C C 1
ATOM 3742 O O . GLY B 1 188 ? 8.906 14.961 36.249 1.00 22.23 188 GLY C O 1
ATOM 3743 N N . PHE B 1 189 ? 8.530 16.282 34.470 1.00 18.65 189 PHE C N 1
ATOM 3744 C CA . PHE B 1 189 ? 9.584 15.694 33.651 1.00 18.30 189 PHE C CA 1
ATOM 3745 C C . PHE B 1 189 ? 10.784 16.607 33.544 1.00 17.90 189 PHE C C 1
ATOM 3746 O O . PHE B 1 189 ? 10.792 17.529 32.728 1.00 16.55 189 PHE C O 1
ATOM 3760 N N . ASP B 1 190 ? 11.820 16.393 34.351 1.00 17.25 190 ASP C N 1
ATOM 3761 C CA . ASP B 1 190 ? 12.971 17.289 34.387 1.00 17.64 190 ASP C CA 1
ATOM 3762 C C . ASP B 1 190 ? 13.680 17.432 33.037 1.00 16.51 190 ASP C C 1
ATOM 3763 O O . ASP B 1 190 ? 14.243 18.482 32.730 1.00 16.59 190 ASP C O 1
ATOM 3768 N N . GLU B 1 191 ? 13.642 16.393 32.222 1.00 17.14 191 GLU C N 1
ATOM 3769 C CA . GLU B 1 191 ? 14.276 16.374 30.911 1.00 18.42 191 GLU C CA 1
ATOM 3770 C C . GLU B 1 191 ? 13.478 17.150 29.878 1.00 18.33 191 GLU C C 1
ATOM 3771 O O . GLU B 1 191 ? 13.975 17.333 28.760 1.00 18.15 191 GLU C O 1
ATOM 3777 N N . MET B 1 192 ? 12.283 17.615 30.213 1.00 18.00 192 MET C N 1
ATOM 3778 C CA . MET B 1 192 ? 11.477 18.421 29.293 1.00 16.72 192 MET C CA 1
ATOM 3779 C C . MET B 1 192 ? 11.091 19.744 29.945 1.00 16.89 192 MET C C 1
ATOM 3780 O O . MET B 1 192 ? 10.046 20.341 29.688 1.00 16.30 192 MET C O 1
ATOM 3785 N N . MET B 1 193 ? 11.978 20.232 30.823 1.00 16.26 193 MET C N 1
ATOM 3786 C CA . MET B 1 193 ? 11.714 21.495 31.516 1.00 16.56 193 MET C CA 1
ATOM 3787 C C . MET B 1 193 ? 11.596 22.678 30.558 1.00 16.87 193 MET C C 1
ATOM 3788 O O . MET B 1 193 ? 10.619 23.426 30.682 1.00 16.50 193 MET C O 1
ATOM 3793 N N . LEU B 1 194 ? 12.496 22.816 29.589 1.00 17.52 194 LEU C N 1
ATOM 3794 C CA . LEU B 1 194 ? 12.424 23.928 28.641 1.00 18.51 194 LEU C CA 1
ATOM 3795 C C . LEU B 1 194 ? 11.103 24.045 27.907 1.00 17.93 194 LEU C C 1
ATOM 3796 O O . LEU B 1 194 ? 10.399 25.069 27.997 1.00 17.96 194 LEU C O 1
ATOM 3801 N N . PRO B 1 195 ? 10.641 23.027 27.182 1.00 16.98 195 PRO C N 1
ATOM 3802 C CA . PRO B 1 195 ? 9.358 23.086 26.504 1.00 17.14 195 PRO C CA 1
ATOM 3803 C C . PRO B 1 195 ? 8.204 23.308 27.451 1.00 17.06 195 PRO C C 1
ATOM 3804 O O . PRO B 1 195 ? 7.260 24.033 27.134 1.00 17.58 195 PRO C O 1
ATOM 3808 N N . ALA B 1 196 ? 8.265 22.754 28.689 1.00 16.45 196 ALA C N 1
ATOM 3809 C CA . ALA B 1 196 ? 7.191 23.026 29.643 1.00 16.06 196 ALA C CA 1
ATOM 3810 C C . ALA B 1 196 ? 7.179 24.502 30.046 1.00 16.02 196 ALA C C 1
ATOM 3811 O O . ALA B 1 196 ? 6.111 25.119 30.056 1.00 16.74 196 ALA C O 1
ATOM 3813 N N . ALA B 1 197 ? 8.348 25.063 30.323 1.00 16.51 197 ALA C N 1
ATOM 3814 C CA . ALA B 1 197 ? 8.457 26.481 30.678 1.00 17.14 197 ALA C CA 1
ATOM 3815 C C . ALA B 1 197 ? 8.078 27.384 29.514 1.00 17.84 197 ALA C C 1
ATOM 3816 O O . ALA B 1 197 ? 7.474 28.449 29.738 1.00 18.11 197 ALA C O 1
ATOM 3818 N N . SER B 1 198 ? 8.273 26.944 28.273 1.00 17.53 198 SER C N 1
ATOM 3819 C CA . SER B 1 198 ? 7.871 27.756 27.116 1.00 17.74 198 SER C CA 1
ATOM 3820 C C . SER B 1 198 ? 6.366 27.929 27.072 1.00 17.54 198 SER C C 1
ATOM 3821 O O . SER B 1 198 ? 5.834 28.913 26.525 1.00 20.42 198 SER C O 1
ATOM 3824 N N . LEU B 1 199 ? 5.582 27.035 27.670 1.00 16.48 199 LEU C N 1
ATOM 3825 C CA . LEU B 1 199 ? 4.153 27.092 27.762 1.00 17.63 199 LEU C CA 1
ATOM 3826 C C . LEU B 1 199 ? 3.676 27.723 29.082 1.00 18.45 199 LEU C C 1
ATOM 3827 O O . LEU B 1 199 ? 2.463 27.767 29.304 1.00 21.04 199 LEU C O 1
ATOM 3832 N N . GLY B 1 200 ? 4.606 28.202 29.903 1.00 18.75 200 GLY C N 1
ATOM 3833 C CA . GLY B 1 200 ? 4.215 28.941 31.086 1.00 20.77 200 GLY C CA 1
ATOM 3834 C C . GLY B 1 200 ? 3.912 28.164 32.348 1.00 20.26 200 GLY C C 1
ATOM 3835 O O . GLY B 1 200 ? 3.129 28.646 33.169 1.00 21.34 200 GLY C O 1
ATOM 3836 N N . VAL B 1 201 ? 4.490 26.971 32.492 1.00 19.59 201 VAL C N 1
ATOM 3837 C CA . VAL B 1 201 ? 4.223 26.241 33.745 1.00 19.82 201 VAL C CA 1
ATOM 3838 C C . VAL B 1 201 ? 4.745 27.106 34.894 1.00 19.11 201 VAL C C 1
ATOM 3839 O O . VAL B 1 201 ? 5.689 27.881 34.754 1.00 19.72 201 VAL C O 1
ATOM 3843 N N . ASP B 1 202 ? 4.128 26.885 36.052 1.00 18.55 202 ASP C N 1
ATOM 3844 C CA . ASP B 1 202 ? 4.455 27.701 37.229 1.00 18.09 202 ASP C CA 1
ATOM 3845 C C . ASP B 1 202 ? 5.629 27.190 38.028 1.00 19.18 202 ASP C C 1
ATOM 3846 O O . ASP B 1 202 ? 6.191 27.916 38.853 1.00 19.62 202 ASP C O 1
ATOM 3851 N N . GLY B 1 203 ? 6.007 25.942 37.767 1.00 18.37 203 GLY C N 1
ATOM 3852 C CA . GLY B 1 203 ? 7.131 25.363 38.497 1.00 19.97 203 GLY C CA 1
ATOM 3853 C C . GLY B 1 203 ? 7.408 23.949 37.996 1.00 19.57 203 GLY C C 1
ATOM 3854 O O . GLY B 1 203 ? 6.849 23.533 36.990 1.00 18.75 203 GLY C O 1
ATOM 3855 N N . ALA B 1 204 ? 8.288 23.275 38.715 1.00 18.81 204 ALA C N 1
ATOM 3856 C CA . ALA B 1 204 ? 8.686 21.915 38.376 1.00 17.41 204 ALA C CA 1
ATOM 3857 C C . ALA B 1 204 ? 8.965 21.138 39.656 1.00 18.99 204 ALA C C 1
ATOM 3858 O O . ALA B 1 204 ? 9.478 21.707 40.610 1.00 17.52 204 ALA C O 1
ATOM 3860 N N . ILE B 1 205 ? 8.546 19.887 39.682 1.00 17.53 205 ILE C N 1
ATOM 3861 C CA . ILE B 1 205 ? 8.801 18.999 40.819 1.00 17.40 205 ILE C CA 1
ATOM 3862 C C . ILE B 1 205 ? 9.627 17.862 40.209 1.00 18.97 205 ILE C C 1
ATOM 3863 O O . ILE B 1 205 ? 9.130 17.230 39.272 1.00 19.60 205 ILE C O 1
ATOM 3868 N N . GLY B 1 206 ? 10.839 17.665 40.698 1.00 18.18 206 GLY C N 1
ATOM 3869 C CA . GLY B 1 206 ? 11.696 16.663 40.076 1.00 18.99 206 GLY C CA 1
ATOM 3870 C C . GLY B 1 206 ? 12.739 16.021 40.967 1.00 18.24 206 GLY C C 1
ATOM 3871 O O . GLY B 1 206 ? 13.255 16.625 41.909 1.00 17.48 206 GLY C O 1
ATOM 3872 N N . SER B 1 207 ? 13.040 14.763 40.610 1.00 16.97 207 SER C N 1
ATOM 3873 C CA . SER B 1 207 ? 14.047 14.030 41.372 1.00 16.14 207 SER C CA 1
ATOM 3874 C C . SER B 1 207 ? 15.457 14.482 41.072 1.00 17.05 207 SER C C 1
ATOM 3875 O O . SER B 1 207 ? 16.302 14.469 41.974 1.00 16.97 207 SER C O 1
ATOM 3878 N N . THR B 1 208 ? 15.798 14.950 39.866 1.00 15.13 208 THR C N 1
ATOM 3879 C CA . THR B 1 208 ? 17.157 15.352 39.531 1.00 16.90 208 THR C CA 1
ATOM 3880 C C . THR B 1 208 ? 17.638 16.704 40.048 1.00 16.88 208 THR C C 1
ATOM 3881 O O . THR B 1 208 ? 18.800 17.079 39.881 1.00 19.09 208 THR C O 1
ATOM 3885 N N . PHE B 1 209 ? 16.738 17.436 40.716 1.00 16.08 209 PHE C N 1
ATOM 3886 C CA . PHE B 1 209 ? 17.055 18.729 41.314 1.00 16.58 209 PHE C CA 1
ATOM 3887 C C . PHE B 1 209 ? 17.778 18.514 42.637 1.00 17.50 209 PHE C C 1
ATOM 3888 O O . PHE B 1 209 ? 18.431 19.429 43.163 1.00 15.40 209 PHE C O 1
ATOM 3896 N N . ASN B 1 210 ? 17.744 17.267 43.151 1.00 17.43 210 ASN C N 1
ATOM 3897 C CA . ASN B 1 210 ? 18.519 16.939 44.349 1.00 18.37 210 ASN C CA 1
ATOM 3898 C C . ASN B 1 210 ? 20.010 17.125 44.110 1.00 18.46 210 ASN C C 1
ATOM 3899 O O . ASN B 1 210 ? 20.803 17.354 45.026 1.00 16.51 210 ASN C O 1
ATOM 3904 N N . VAL B 1 211 ? 20.484 16.995 42.853 1.00 16.96 211 VAL C N 1
ATOM 3905 C CA . VAL B 1 211 ? 21.874 17.224 42.525 1.00 16.39 211 VAL C CA 1
ATOM 3906 C C . VAL B 1 211 ? 22.039 18.245 41.385 1.00 17.22 211 VAL C C 1
ATOM 3907 O O . VAL B 1 211 ? 23.107 18.885 41.374 1.00 17.23 211 VAL C O 1
ATOM 3911 N N . ASN B 1 212 ? 21.062 18.420 40.512 1.00 16.71 212 ASN C N 1
ATOM 3912 C CA . ASN B 1 212 ? 21.212 19.360 39.399 1.00 17.63 212 ASN C CA 1
ATOM 3913 C C . ASN B 1 212 ? 20.358 20.608 39.568 1.00 18.55 212 ASN C C 1
ATOM 3914 O O . ASN B 1 212 ? 19.898 21.206 38.587 1.00 18.55 212 ASN C O 1
ATOM 3919 N N . GLY B 1 213 ? 20.131 21.059 40.800 1.00 17.82 213 GLY C N 1
ATOM 3920 C CA . GLY B 1 213 ? 19.282 22.232 41.028 1.00 18.21 213 GLY C CA 1
ATOM 3921 C C . GLY B 1 213 ? 19.792 23.452 40.256 1.00 19.25 213 GLY C C 1
ATOM 3922 O O . GLY B 1 213 ? 19.001 24.113 39.573 1.00 24.58 213 GLY C O 1
ATOM 3923 N N . VAL B 1 214 ? 21.075 23.780 40.381 1.00 17.68 214 VAL C N 1
ATOM 3924 C CA . VAL B 1 214 ? 21.669 24.954 39.751 1.00 17.59 214 VAL C CA 1
ATOM 3925 C C . VAL B 1 214 ? 21.236 25.074 38.290 1.00 17.71 214 VAL C C 1
ATOM 3926 O O . VAL B 1 214 ? 20.605 26.077 37.951 1.00 17.21 214 VAL C O 1
ATOM 3930 N N . ARG B 1 215 ? 21.485 24.030 37.504 1.00 17.65 215 ARG C N 1
ATOM 3931 C CA . ARG B 1 215 ? 21.064 24.110 36.097 1.00 16.78 215 ARG C CA 1
ATOM 3932 C C . ARG B 1 215 ? 19.559 24.180 35.941 1.00 17.86 215 ARG C C 1
ATOM 3933 O O . ARG B 1 215 ? 19.055 24.858 35.028 1.00 17.55 215 ARG C O 1
ATOM 3941 N N . ALA B 1 216 ? 18.796 23.486 36.794 1.00 17.19 216 ALA C N 1
ATOM 3942 C CA . ALA B 1 216 ? 17.351 23.492 36.681 1.00 17.23 216 ALA C CA 1
ATOM 3943 C C . ALA B 1 216 ? 16.806 24.905 36.851 1.00 17.77 216 ALA C C 1
ATOM 3944 O O . ALA B 1 216 ? 15.958 25.371 36.078 1.00 18.60 216 ALA C O 1
ATOM 3946 N N . ARG B 1 217 ? 17.339 25.615 37.859 1.00 16.93 217 ARG C N 1
ATOM 3947 C CA . ARG B 1 217 ? 16.925 26.993 38.067 1.00 17.38 217 ARG C CA 1
ATOM 3948 C C . ARG B 1 217 ? 17.318 27.868 36.874 1.00 16.29 217 ARG C C 1
ATOM 3949 O O . ARG B 1 217 ? 16.486 28.700 36.494 1.00 16.52 217 ARG C O 1
ATOM 3964 N N . GLN B 1 218 ? 18.495 27.662 36.312 1.00 17.25 218 GLN C N 1
ATOM 3965 C CA . GLN B 1 218 ? 18.932 28.471 35.167 1.00 17.92 218 GLN C CA 1
ATOM 3966 C C . GLN B 1 218 ? 18.030 28.240 33.958 1.00 18.33 218 GLN C C 1
ATOM 3967 O O . GLN B 1 218 ? 17.618 29.214 33.326 1.00 17.90 218 GLN C O 1
ATOM 3973 N N . ILE B 1 219 ? 17.707 26.972 33.700 1.00 18.17 219 ILE C N 1
ATOM 3974 C CA . ILE B 1 219 ? 16.814 26.700 32.558 1.00 18.51 219 ILE C CA 1
ATOM 3975 C C . ILE B 1 219 ? 15.488 27.414 32.732 1.00 18.35 219 ILE C C 1
ATOM 3976 O O . ILE B 1 219 ? 14.958 28.069 31.831 1.00 18.98 219 ILE C O 1
ATOM 3981 N N . PHE B 1 220 ? 14.883 27.253 33.920 1.00 18.18 220 PHE C N 1
ATOM 3982 C CA . PHE B 1 220 ? 13.586 27.845 34.210 1.00 18.80 220 PHE C CA 1
ATOM 3983 C C . PHE B 1 220 ? 13.602 29.365 34.040 1.00 19.64 220 PHE C C 1
ATOM 3984 O O . PHE B 1 220 ? 12.739 29.914 33.346 1.00 19.36 220 PHE C O 1
ATOM 3992 N N . GLU B 1 221 ? 14.606 30.009 34.617 1.00 18.50 221 GLU C N 1
ATOM 3993 C CA . GLU B 1 221 ? 14.693 31.469 34.525 1.00 20.02 221 GLU C CA 1
ATOM 3994 C C . GLU B 1 221 ? 15.032 31.983 33.134 1.00 19.06 221 GLU C C 1
ATOM 3995 O O . GLU B 1 221 ? 14.389 32.956 32.724 1.00 20.52 221 GLU C O 1
ATOM 4001 N N . LEU B 1 222 ? 15.952 31.340 32.437 1.00 19.07 222 LEU C N 1
ATOM 4002 C CA . LEU B 1 222 ? 16.305 31.784 31.082 1.00 18.64 222 LEU C CA 1
ATOM 4003 C C . LEU B 1 222 ? 15.117 31.616 30.140 1.00 21.08 222 LEU C C 1
ATOM 4004 O O . LEU B 1 222 ? 14.815 32.512 29.327 1.00 20.34 222 LEU C O 1
ATOM 4009 N N . THR B 1 223 ? 14.397 30.499 30.280 1.00 20.53 223 THR C N 1
ATOM 4010 C CA . THR B 1 223 ? 13.219 30.274 29.451 1.00 20.01 223 THR C CA 1
ATOM 4011 C C . THR B 1 223 ? 12.146 31.317 29.701 1.00 21.46 223 THR C C 1
ATOM 4012 O O . THR B 1 223 ? 11.629 31.915 28.748 1.00 22.11 223 THR C O 1
ATOM 4016 N N . LYS B 1 224 ? 11.857 31.663 30.962 1.00 22.41 224 LYS C N 1
ATOM 4017 C CA . LYS B 1 224 ? 10.842 32.683 31.217 1.00 25.00 224 LYS C CA 1
ATOM 4018 C C . LYS B 1 224 ? 11.278 34.043 30.687 1.00 25.49 224 LYS C C 1
ATOM 4019 O O . LYS B 1 224 ? 10.413 34.815 30.265 1.00 26.43 224 LYS C O 1
ATOM 4025 N N . ALA B 1 225 ? 12.569 34.320 30.588 1.00 25.20 225 ALA C N 1
ATOM 4026 C CA . ALA B 1 225 ? 13.062 35.561 30.016 1.00 24.94 225 ALA C CA 1
ATOM 4027 C C . ALA B 1 225 ? 13.157 35.508 28.492 1.00 24.39 225 ALA C C 1
ATOM 4028 O O . ALA B 1 225 ? 13.600 36.480 27.865 1.00 24.47 225 ALA C O 1
ATOM 4030 N N . GLY B 1 226 ? 12.782 34.419 27.835 1.00 23.45 226 GLY C N 1
ATOM 4031 C CA . GLY B 1 226 ? 12.863 34.329 26.381 1.00 22.48 226 GLY C CA 1
ATOM 4032 C C . GLY B 1 226 ? 14.246 34.041 25.850 1.00 22.73 226 GLY C C 1
ATOM 4033 O O . GLY B 1 226 ? 14.479 34.097 24.628 1.00 22.72 226 GLY C O 1
ATOM 4034 N N . LYS B 1 227 ? 15.198 33.630 26.679 1.00 21.01 227 LYS C N 1
ATOM 4035 C CA . LYS B 1 227 ? 16.547 33.307 26.257 1.00 21.87 227 LYS C CA 1
ATOM 4036 C C . LYS B 1 227 ? 16.588 31.808 25.972 1.00 21.47 227 LYS C C 1
ATOM 4037 O O . LYS B 1 227 ? 17.244 31.014 26.636 1.00 19.67 227 LYS C O 1
ATOM 4043 N N . LEU B 1 228 ? 15.891 31.427 24.890 1.00 20.76 228 LEU C N 1
ATOM 4044 C CA . LEU B 1 228 ? 15.730 30.015 24.554 1.00 20.65 228 LEU C CA 1
ATOM 4045 C C . LEU B 1 228 ? 16.974 29.298 24.112 1.00 21.18 228 LEU C C 1
ATOM 4046 O O . LEU B 1 228 ? 17.177 28.131 24.492 1.00 20.85 228 LEU C O 1
ATOM 4051 N N . LYS B 1 229 ? 17.872 29.945 23.370 1.00 20.79 229 LYS C N 1
ATOM 4052 C CA . LYS B 1 229 ? 19.093 29.247 22.941 1.00 22.23 229 LYS C CA 1
ATOM 4053 C C . LYS B 1 229 ? 19.977 28.932 24.144 1.00 21.73 229 LYS C C 1
ATOM 4054 O O . LYS B 1 229 ? 20.552 27.844 24.238 1.00 22.58 229 LYS C O 1
ATOM 4065 N N . GLU B 1 230 ? 20.087 29.890 25.070 1.00 21.84 230 GLU C N 1
ATOM 4066 C CA . GLU B 1 230 ? 20.920 29.654 26.252 1.00 21.29 230 GLU C CA 1
ATOM 4067 C C . GLU B 1 230 ? 20.272 28.596 27.144 1.00 19.47 230 GLU C C 1
ATOM 4068 O O . GLU B 1 230 ? 20.989 27.694 27.589 1.00 20.36 230 GLU C O 1
ATOM 4074 N N . ALA B 1 231 ? 18.958 28.653 27.288 1.00 18.73 231 ALA C N 1
ATOM 4075 C CA . ALA B 1 231 ? 18.250 27.651 28.088 1.00 18.41 231 ALA C CA 1
ATOM 4076 C C . ALA B 1 231 ? 18.436 26.262 27.495 1.00 19.98 231 ALA C C 1
ATOM 4077 O O . ALA B 1 231 ? 18.632 25.267 28.187 1.00 19.52 231 ALA C O 1
ATOM 4079 N N . LEU B 1 232 ? 18.396 26.179 26.153 1.00 19.39 232 LEU C N 1
ATOM 4080 C CA . LEU B 1 232 ? 18.573 24.895 25.490 1.00 19.42 232 LEU C CA 1
ATOM 4081 C C . LEU B 1 232 ? 19.959 24.311 25.680 1.00 19.64 232 LEU C C 1
ATOM 4082 O O . LEU B 1 232 ? 20.112 23.093 25.837 1.00 18.90 232 LEU C O 1
ATOM 4087 N N . GLU B 1 233 ? 20.998 25.141 25.747 1.00 19.03 233 GLU C N 1
ATOM 4088 C CA . GLU B 1 233 ? 22.352 24.622 25.958 1.00 21.96 233 GLU C CA 1
ATOM 4089 C C . GLU B 1 233 ? 22.401 23.962 27.347 1.00 20.06 233 GLU C C 1
ATOM 4090 O O . GLU B 1 233 ? 22.998 22.899 27.484 1.00 20.95 233 GLU C O 1
ATOM 4096 N N . ILE B 1 234 ? 21.788 24.650 28.315 1.00 19.34 234 ILE C N 1
ATOM 4097 C CA . ILE B 1 234 ? 21.793 24.107 29.690 1.00 18.69 234 ILE C CA 1
ATOM 4098 C C . ILE B 1 234 ? 20.892 22.884 29.762 1.00 18.89 234 ILE C C 1
ATOM 4099 O O . ILE B 1 234 ? 21.234 21.918 30.459 1.00 17.33 234 ILE C O 1
ATOM 4104 N N . GLN B 1 235 ? 19.777 22.847 29.031 1.00 18.70 235 GLN C N 1
ATOM 4105 C CA . GLN B 1 235 ? 18.945 21.639 28.982 1.00 16.54 235 GLN C CA 1
ATOM 4106 C C . GLN B 1 235 ? 19.717 20.498 28.335 1.00 17.44 235 GLN C C 1
ATOM 4107 O O . GLN B 1 235 ? 19.507 19.338 28.683 1.00 16.03 235 GLN C O 1
ATOM 4113 N N . HIS B 1 236 ? 20.577 20.775 27.346 1.00 17.85 236 HIS C N 1
ATOM 4114 C CA . HIS B 1 236 ? 21.346 19.721 26.699 1.00 19.10 236 HIS C CA 1
ATOM 4115 C C . HIS B 1 236 ? 22.322 19.071 27.677 1.00 18.84 236 HIS C C 1
ATOM 4116 O O . HIS B 1 236 ? 22.453 17.849 27.707 1.00 19.66 236 HIS C O 1
ATOM 4123 N N . VAL B 1 237 ? 23.025 19.892 28.473 1.00 18.12 237 VAL C N 1
ATOM 4124 C CA . VAL B 1 237 ? 23.985 19.345 29.434 1.00 17.09 237 VAL C CA 1
ATOM 4125 C C . VAL B 1 237 ? 23.218 18.581 30.516 1.00 16.39 237 VAL C C 1
ATOM 4126 O O . VAL B 1 237 ? 23.606 17.471 30.903 1.00 16.57 237 VAL C O 1
ATOM 4130 N N . THR B 1 238 ? 22.100 19.174 30.940 1.00 16.37 238 THR C N 1
ATOM 4131 C CA . THR B 1 238 ? 21.236 18.523 31.934 1.00 16.70 238 THR C CA 1
ATOM 4132 C C . THR B 1 238 ? 20.795 17.146 31.471 1.00 16.99 238 THR C C 1
ATOM 4133 O O . THR B 1 238 ? 20.793 16.198 32.241 1.00 16.86 238 THR C O 1
ATOM 4137 N N . ASN B 1 239 ? 20.398 17.058 30.189 1.00 16.27 239 ASN C N 1
ATOM 4138 C CA . ASN B 1 239 ? 19.896 15.797 29.654 1.00 16.39 239 ASN C CA 1
ATOM 4139 C C . ASN B 1 239 ? 20.994 14.786 29.386 1.00 16.21 239 ASN C C 1
ATOM 4140 O O . ASN B 1 239 ? 20.703 13.587 29.410 1.00 16.50 239 ASN C O 1
ATOM 4145 N N . ASP B 1 240 ? 22.241 15.234 29.198 1.00 15.81 240 ASP C N 1
ATOM 4146 C CA . ASP B 1 240 ? 23.345 14.287 29.099 1.00 16.72 240 ASP C CA 1
ATOM 4147 C C . ASP B 1 240 ? 23.474 13.609 30.475 1.00 17.24 240 ASP C C 1
ATOM 4148 O O . ASP B 1 240 ? 23.651 12.401 30.602 1.00 17.57 240 ASP C O 1
ATOM 4153 N N . LEU B 1 241 ? 23.359 14.429 31.526 1.00 17.67 241 LEU C N 1
ATOM 4154 C CA . LEU B 1 241 ? 23.427 13.917 32.891 1.00 17.93 241 LEU C CA 1
ATOM 4155 C C . LEU B 1 241 ? 22.229 13.023 33.190 1.00 16.44 241 LEU C C 1
ATOM 4156 O O . LEU B 1 241 ? 22.389 11.917 33.718 1.00 16.74 241 LEU C O 1
ATOM 4161 N N . ILE B 1 242 ? 21.026 13.447 32.824 1.00 17.22 242 ILE C N 1
ATOM 4162 C CA . ILE B 1 242 ? 19.828 12.638 33.078 1.00 17.22 242 ILE C CA 1
ATOM 4163 C C . ILE B 1 242 ? 19.885 11.317 32.317 1.00 17.80 242 ILE C C 1
ATOM 4164 O O . ILE B 1 242 ? 19.564 10.251 32.850 1.00 17.22 242 ILE C O 1
ATOM 4169 N N . GLU B 1 243 ? 20.336 11.380 31.066 1.00 17.57 243 GLU C N 1
ATOM 4170 C CA . GLU B 1 243 ? 20.472 10.153 30.271 1.00 18.73 243 GLU C CA 1
ATOM 4171 C C . GLU B 1 243 ? 21.388 9.164 30.981 1.00 17.71 243 GLU C C 1
ATOM 4172 O O . GLU B 1 243 ? 21.026 7.995 31.075 1.00 19.25 243 GLU C O 1
ATOM 4178 N N . GLY B 1 244 ? 22.508 9.609 31.543 1.00 17.50 244 GLY C N 1
ATOM 4179 C CA . GLY B 1 244 ? 23.419 8.708 32.249 1.00 17.91 244 GLY C CA 1
ATOM 4180 C C . GLY B 1 244 ? 22.828 8.203 33.560 1.00 17.62 244 GLY C C 1
ATOM 4181 O O . GLY B 1 244 ? 22.995 7.035 33.927 1.00 17.39 244 GLY C O 1
ATOM 4182 N N . ILE B 1 245 ? 22.056 9.057 34.231 1.00 16.90 245 ILE C N 1
ATOM 4183 C CA . ILE B 1 245 ? 21.392 8.667 35.478 1.00 17.29 245 ILE C CA 1
ATOM 4184 C C . ILE B 1 245 ? 20.358 7.579 35.212 1.00 18.16 245 ILE C C 1
ATOM 4185 O O . ILE B 1 245 ? 20.317 6.593 35.932 1.00 18.61 245 ILE C O 1
ATOM 4190 N N . LEU B 1 246 ? 19.534 7.745 34.173 1.00 17.11 246 LEU C N 1
ATOM 4191 C CA . LEU B 1 246 ? 18.521 6.752 33.856 1.00 18.59 246 LEU C CA 1
ATOM 4192 C C . LEU B 1 246 ? 19.130 5.411 33.465 1.00 18.88 246 LEU C C 1
ATOM 4193 O O . LEU B 1 246 ? 18.639 4.364 33.914 1.00 19.05 246 LEU C O 1
ATOM 4198 N N . ALA B 1 247 ? 20.187 5.432 32.652 1.00 19.65 247 ALA C N 1
ATOM 4199 C CA . ALA B 1 247 ? 20.817 4.193 32.218 1.00 20.17 247 ALA C CA 1
ATOM 4200 C C . ALA B 1 247 ? 21.454 3.447 33.392 1.00 20.83 247 ALA C C 1
ATOM 4201 O O . ALA B 1 247 ? 21.437 2.215 33.412 1.00 21.52 247 ALA C O 1
ATOM 4203 N N . ASN B 1 248 ? 22.036 4.177 34.330 1.00 19.93 248 ASN C N 1
ATOM 4204 C CA . ASN B 1 248 ? 22.696 3.574 35.484 1.00 20.16 248 ASN C CA 1
ATOM 4205 C C . ASN B 1 248 ? 21.761 3.171 36.606 1.00 20.30 248 ASN C C 1
ATOM 4206 O O . ASN B 1 248 ? 22.153 2.379 37.469 1.00 21.26 248 ASN C O 1
ATOM 4211 N N . GLY B 1 249 ? 20.519 3.634 36.611 1.00 19.19 249 GLY C N 1
ATOM 4212 C CA . GLY B 1 249 ? 19.548 3.323 37.660 1.00 19.67 249 GLY C CA 1
ATOM 4213 C C . GLY B 1 249 ? 19.273 4.644 38.388 1.00 19.50 249 GLY C C 1
ATOM 4214 O O . GLY B 1 249 ? 20.139 5.159 39.093 1.00 17.84 249 GLY C O 1
ATOM 4215 N N . LEU B 1 250 ? 18.091 5.190 38.177 1.00 19.72 250 LEU C N 1
ATOM 4216 C CA . LEU B 1 250 ? 17.753 6.511 38.666 1.00 19.33 250 LEU C CA 1
ATOM 4217 C C . LEU B 1 250 ? 17.966 6.767 40.141 1.00 19.27 250 LEU C C 1
ATOM 4218 O O . LEU B 1 250 ? 18.763 7.648 40.467 1.00 17.92 250 LEU C O 1
ATOM 4223 N N . TYR B 1 251 ? 17.246 6.080 41.016 1.00 19.70 251 TYR C N 1
ATOM 4224 C CA . TYR B 1 251 ? 17.333 6.340 42.452 1.00 20.80 251 TYR C CA 1
ATOM 4225 C C . TYR B 1 251 ? 18.713 6.046 43.014 1.00 20.16 251 TYR C C 1
ATOM 4226 O O . TYR B 1 251 ? 19.288 6.915 43.690 1.00 20.33 251 TYR C O 1
ATOM 4243 N N . LEU B 1 252 ? 19.309 4.909 42.685 1.00 20.00 252 LEU C N 1
ATOM 4244 C CA . LEU B 1 252 ? 20.654 4.626 43.168 1.00 19.85 252 LEU C CA 1
ATOM 4245 C C . LEU B 1 252 ? 21.691 5.597 42.618 1.00 19.46 252 LEU C C 1
ATOM 4246 O O . LEU B 1 252 ? 22.646 5.927 43.336 1.00 18.94 252 LEU C O 1
ATOM 4251 N N . THR B 1 253 ? 21.551 6.084 41.365 1.00 16.02 253 THR C N 1
ATOM 4252 C CA . THR B 1 253 ? 22.598 6.974 40.869 1.00 17.08 253 THR C CA 1
ATOM 4253 C C . THR B 1 253 ? 22.519 8.332 41.552 1.00 16.20 253 THR C C 1
ATOM 4254 O O . THR B 1 253 ? 23.577 8.891 41.846 1.00 17.77 253 THR C O 1
ATOM 4258 N N . ILE B 1 254 ? 21.312 8.819 41.839 1.00 16.73 254 ILE C N 1
ATOM 4259 C CA . ILE B 1 254 ? 21.234 10.137 42.485 1.00 16.36 254 ILE C CA 1
ATOM 4260 C C . ILE B 1 254 ? 21.805 10.014 43.903 1.00 16.97 254 ILE C C 1
ATOM 4261 O O . ILE B 1 254 ? 22.539 10.904 44.322 1.00 17.27 254 ILE C O 1
ATOM 4266 N N . LYS B 1 255 ? 21.498 8.912 44.579 1.00 17.23 255 LYS C N 1
ATOM 4267 C CA . LYS B 1 255 ? 22.083 8.720 45.917 1.00 16.86 255 LYS C CA 1
ATOM 4268 C C . LYS B 1 255 ? 23.597 8.625 45.854 1.00 18.13 255 LYS C C 1
ATOM 4269 O O . LYS B 1 255 ? 24.288 9.235 46.694 1.00 17.21 255 LYS C O 1
ATOM 4275 N N . GLU B 1 256 ? 24.165 7.951 44.854 1.00 17.38 256 GLU C N 1
ATOM 4276 C CA . GLU B 1 256 ? 25.613 7.809 44.747 1.00 17.48 256 GLU C CA 1
ATOM 4277 C C . GLU B 1 256 ? 26.251 9.148 44.409 1.00 17.92 256 GLU C C 1
ATOM 4278 O O . GLU B 1 256 ? 27.359 9.425 44.877 1.00 18.20 256 GLU C O 1
ATOM 4284 N N . LEU B 1 257 ? 25.554 9.989 43.628 1.00 17.89 257 LEU C N 1
ATOM 4285 C CA . LEU B 1 257 ? 26.086 11.313 43.341 1.00 18.61 257 LEU C CA 1
ATOM 4286 C C . LEU B 1 257 ? 26.084 12.154 44.619 1.00 19.22 257 LEU C C 1
ATOM 4287 O O . LEU B 1 257 ? 27.033 12.884 44.909 1.00 19.32 257 LEU C O 1
ATOM 4292 N N . LEU B 1 258 ? 25.038 12.018 45.428 1.00 18.69 258 LEU C N 1
ATOM 4293 C CA . LEU B 1 258 ? 24.961 12.723 46.713 1.00 18.62 258 LEU C CA 1
ATOM 4294 C C . LEU B 1 258 ? 26.074 12.292 47.652 1.00 19.24 258 LEU C C 1
ATOM 4295 O O . LEU B 1 258 ? 26.713 13.145 48.297 1.00 19.17 258 LEU C O 1
ATOM 4300 N N . LYS B 1 259 ? 26.389 10.999 47.644 1.00 19.48 259 LYS C N 1
ATOM 4301 C CA . LYS B 1 259 ? 27.483 10.481 48.469 1.00 20.22 259 LYS C CA 1
ATOM 4302 C C . LYS B 1 259 ? 28.801 11.137 48.091 1.00 20.68 259 LYS C C 1
ATOM 4303 O O . LYS B 1 259 ? 29.618 11.463 48.954 1.00 21.14 259 LYS C O 1
ATOM 4309 N N . LEU B 1 260 ? 29.034 11.401 46.793 1.00 19.79 260 LEU C N 1
ATOM 4310 C CA . LEU B 1 260 ? 30.265 12.064 46.377 1.00 20.40 260 LEU C CA 1
ATOM 4311 C C . LEU B 1 260 ? 30.317 13.520 46.790 1.00 21.73 260 LEU C C 1
ATOM 4312 O O . LEU B 1 260 ? 31.375 14.162 46.724 1.00 21.92 260 LEU C O 1
ATOM 4317 N N . GLU B 1 261 ? 29.196 14.101 47.192 1.00 21.75 261 GLU C N 1
ATOM 4318 C CA . GLU B 1 261 ? 29.123 15.460 47.689 1.00 23.29 261 GLU C CA 1
ATOM 4319 C C . GLU B 1 261 ? 29.066 15.478 49.217 1.00 22.14 261 GLU C C 1
ATOM 4320 O O . GLU B 1 261 ? 28.711 16.498 49.784 1.00 23.03 261 GLU C O 1
ATOM 4326 N N . GLY B 1 262 ? 29.397 14.365 49.849 1.00 21.83 262 GLY C N 1
ATOM 4327 C CA . GLY B 1 262 ? 29.417 14.273 51.303 1.00 21.77 262 GLY C CA 1
ATOM 4328 C C . GLY B 1 262 ? 28.067 14.147 51.968 1.00 22.38 262 GLY C C 1
ATOM 4329 O O . GLY B 1 262 ? 27.937 14.412 53.175 1.00 22.08 262 GLY C O 1
ATOM 4330 N N . VAL B 1 263 ? 27.039 13.770 51.231 1.00 21.67 263 VAL C N 1
ATOM 4331 C CA . VAL B 1 263 ? 25.678 13.587 51.746 1.00 21.19 263 VAL C CA 1
ATOM 4332 C C . VAL B 1 263 ? 25.466 12.093 51.930 1.00 22.15 263 VAL C C 1
ATOM 4333 O O . VAL B 1 263 ? 25.569 11.314 50.969 1.00 21.50 263 VAL C O 1
ATOM 4337 N N . ASP B 1 264 ? 25.156 11.640 53.138 1.00 21.11 264 ASP C N 1
ATOM 4338 C CA . ASP B 1 264 ? 24.965 10.214 53.432 1.00 22.70 264 ASP C CA 1
ATOM 4339 C C . ASP B 1 264 ? 23.612 9.763 52.924 1.00 22.31 264 ASP C C 1
ATOM 4340 O O . ASP B 1 264 ? 22.674 9.476 53.674 1.00 20.99 264 ASP C O 1
ATOM 4345 N N . ALA B 1 265 ? 23.464 9.628 51.596 1.00 20.98 265 ALA C N 1
ATOM 4346 C CA . ALA B 1 265 ? 22.204 9.290 50.966 1.00 21.31 265 ALA C CA 1
ATOM 4347 C C . ALA B 1 265 ? 21.801 7.838 51.149 1.00 19.95 265 ALA C C 1
ATOM 4348 O O . ALA B 1 265 ? 20.661 7.477 50.837 1.00 19.71 265 ALA C O 1
ATOM 4350 N N . GLY B 1 266 ? 22.709 6.995 51.631 1.00 19.63 266 GLY C N 1
ATOM 4351 C CA . GLY B 1 266 ? 22.422 5.623 51.950 1.00 19.65 266 GLY C CA 1
ATOM 4352 C C . GLY B 1 266 ? 21.999 4.692 50.838 1.00 20.45 266 GLY C C 1
ATOM 4353 O O . GLY B 1 266 ? 22.337 4.809 49.658 1.00 19.72 266 GLY C O 1
ATOM 4354 N N . TYR B 1 267 ? 21.246 3.677 51.251 1.00 19.05 267 TYR C N 1
ATOM 4355 C CA . TYR B 1 267 ? 20.747 2.612 50.411 1.00 19.83 267 TYR C CA 1
ATOM 4356 C C . TYR B 1 267 ? 19.344 2.888 49.870 1.00 18.05 267 TYR C C 1
ATOM 4357 O O . TYR B 1 267 ? 18.653 3.794 50.334 1.00 17.91 267 TYR C O 1
ATOM 4366 N N . CYS B 1 268 ? 18.959 2.090 48.880 1.00 17.50 268 CYS C N 1
ATOM 4367 C CA . CYS B 1 268 ? 17.579 2.105 48.404 1.00 18.09 268 CYS C CA 1
ATOM 4368 C C . CYS B 1 268 ? 16.815 1.095 49.258 1.00 17.59 268 CYS C C 1
ATOM 4369 O O . CYS B 1 268 ? 17.429 0.301 49.980 1.00 17.31 268 CYS C O 1
ATOM 4372 N N . ARG B 1 269 ? 15.500 1.168 49.212 1.00 17.56 269 ARG C N 1
ATOM 4373 C CA . ARG B 1 269 ? 14.620 0.312 49.994 1.00 18.18 269 ARG C CA 1
ATOM 4374 C C . ARG B 1 269 ? 14.102 -0.867 49.171 1.00 17.60 269 ARG C C 1
ATOM 4375 O O . ARG B 1 269 ? 13.499 -0.684 48.126 1.00 17.20 269 ARG C O 1
ATOM 4383 N N . GLU B 1 270 ? 14.215 -2.058 49.757 1.00 18.83 270 GLU C N 1
ATOM 4384 C CA . GLU B 1 270 ? 13.752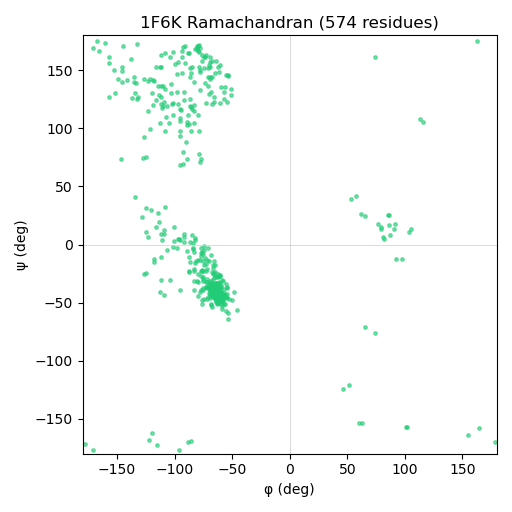 -3.261 49.096 1.00 20.72 270 GLU C CA 1
ATOM 4385 C C . GLU B 1 270 ? 12.273 -3.472 48.993 1.00 20.44 270 GLU C C 1
ATOM 4386 O O . GLU B 1 270 ? 11.852 -2.759 49.898 1.00 19.25 270 GLU C O 1
ATOM 4392 N N . PRO B 1 271 ? 11.705 -3.616 47.821 1.00 19.01 271 PRO C N 1
ATOM 4393 C CA . PRO B 1 271 ? 12.015 -4.551 46.797 1.00 18.95 271 PRO C CA 1
ATOM 4394 C C . PRO B 1 271 ? 12.913 -3.913 45.732 1.00 19.35 271 PRO C C 1
ATOM 4395 O O . PRO B 1 271 ? 13.351 -4.630 44.820 1.00 19.28 271 PRO C O 1
ATOM 4399 N N . MET B 1 272 ? 13.226 -2.615 45.856 1.00 18.28 272 MET C N 1
ATOM 4400 C CA . MET B 1 272 ? 14.205 -2.093 44.884 1.00 19.31 272 MET C CA 1
ATOM 4401 C C . MET B 1 272 ? 15.595 -2.603 45.279 1.00 20.19 272 MET C C 1
ATOM 4402 O O . MET B 1 272 ? 15.849 -2.822 46.469 1.00 20.07 272 MET C O 1
ATOM 4409 N N . THR B 1 273 ? 16.509 -2.763 44.319 1.00 21.37 273 THR C N 1
ATOM 4410 C CA . THR B 1 273 ? 17.872 -3.174 44.655 1.00 22.32 273 THR C CA 1
ATOM 4411 C C . THR B 1 273 ? 18.382 -2.164 45.690 1.00 21.76 273 THR C C 1
ATOM 4412 O O . THR B 1 273 ? 18.373 -0.966 45.388 1.00 21.51 273 THR C O 1
ATOM 4416 N N . SER B 1 274 ? 18.787 -2.628 46.854 1.00 20.45 274 SER C N 1
ATOM 4417 C CA . SER B 1 274 ? 19.222 -1.724 47.912 1.00 21.42 274 SER C CA 1
ATOM 4418 C C . SER B 1 274 ? 20.627 -1.174 47.725 1.00 21.23 274 SER C C 1
ATOM 4419 O O . SER B 1 274 ? 20.866 0.000 48.027 1.00 19.45 274 SER C O 1
ATOM 4422 N N . LYS B 1 275 ? 21.568 -2.001 47.291 1.00 21.93 275 LYS C N 1
ATOM 4423 C CA . LYS B 1 275 ? 22.953 -1.561 47.164 1.00 23.13 275 LYS C CA 1
ATOM 4424 C C . LYS B 1 275 ? 23.400 -1.430 45.702 1.00 23.01 275 LYS C C 1
ATOM 4425 O O . LYS B 1 275 ? 23.140 -2.314 44.904 1.00 22.38 275 LYS C O 1
ATOM 4431 N N . ALA B 1 276 ? 24.103 -0.345 45.415 1.00 22.36 276 ALA C N 1
ATOM 4432 C CA . ALA B 1 276 ? 24.669 -0.091 44.107 1.00 22.42 276 ALA C CA 1
ATOM 4433 C C . ALA B 1 276 ? 25.812 -1.071 43.839 1.00 22.41 276 ALA C C 1
ATOM 4434 O O . ALA B 1 276 ? 26.555 -1.370 44.781 1.00 23.63 276 ALA C O 1
ATOM 4436 N N . THR B 1 277 ? 25.933 -1.541 42.601 1.00 21.10 277 THR C N 1
ATOM 4437 C CA . THR B 1 277 ? 27.044 -2.450 42.299 1.00 20.44 277 THR C CA 1
ATOM 4438 C C . THR B 1 277 ? 28.290 -1.589 42.134 1.00 19.62 277 THR C C 1
ATOM 4439 O O . THR B 1 277 ? 28.208 -0.357 42.051 1.00 19.21 277 THR C O 1
ATOM 4443 N N . ALA B 1 278 ? 29.444 -2.241 42.031 1.00 18.67 278 ALA C N 1
ATOM 4444 C CA . ALA B 1 278 ? 30.678 -1.496 41.777 1.00 19.92 278 ALA C CA 1
ATOM 4445 C C . ALA B 1 278 ? 30.516 -0.732 40.460 1.00 20.40 278 ALA C C 1
ATOM 4446 O O . ALA B 1 278 ? 30.826 0.455 40.384 1.00 21.14 278 ALA C O 1
ATOM 4448 N N . GLU B 1 279 ? 30.016 -1.377 39.399 1.00 22.18 279 GLU C N 1
ATOM 4449 C CA . GLU B 1 279 ? 29.814 -0.729 38.111 1.00 22.62 279 GLU C CA 1
ATOM 4450 C C . GLU B 1 279 ? 28.936 0.510 38.204 1.00 21.32 279 GLU C C 1
ATOM 4451 O O . GLU B 1 279 ? 29.256 1.552 37.629 1.00 19.86 279 GLU C O 1
ATOM 4457 N N . GLN B 1 280 ? 27.842 0.440 38.958 1.00 20.37 280 GLN C N 1
ATOM 4458 C CA . GLN B 1 280 ? 26.948 1.566 39.183 1.00 20.02 280 GLN C CA 1
ATOM 4459 C C . GLN B 1 280 ? 27.670 2.702 39.902 1.00 19.51 280 GLN C C 1
ATOM 4460 O O . GLN B 1 280 ? 27.553 3.870 39.530 1.00 19.23 280 GLN C O 1
ATOM 4466 N N . VAL B 1 281 ? 28.502 2.363 40.892 1.00 18.94 281 VAL C N 1
ATOM 4467 C CA . VAL B 1 281 ? 29.290 3.344 41.626 1.00 19.38 281 VAL C CA 1
ATOM 4468 C C . VAL B 1 281 ? 30.320 3.979 40.700 1.00 19.12 281 VAL C C 1
ATOM 4469 O O . VAL B 1 281 ? 30.522 5.192 40.697 1.00 19.88 281 VAL C O 1
ATOM 4473 N N . ALA B 1 282 ? 30.971 3.183 39.851 1.00 19.40 282 ALA C N 1
ATOM 4474 C CA . ALA B 1 282 ? 31.923 3.663 38.868 1.00 20.70 282 ALA C CA 1
ATOM 4475 C C . ALA B 1 282 ? 31.312 4.669 37.896 1.00 19.59 282 ALA C C 1
ATOM 4476 O O . ALA B 1 282 ? 31.862 5.744 37.663 1.00 20.42 282 ALA C O 1
ATOM 4478 N N . LYS B 1 283 ? 30.136 4.356 37.374 1.00 20.12 283 LYS C N 1
ATOM 4479 C CA . LYS B 1 283 ? 29.411 5.221 36.455 1.00 20.73 283 LYS C CA 1
ATOM 4480 C C . LYS B 1 283 ? 29.006 6.514 37.152 1.00 19.32 283 LYS C C 1
ATOM 4481 O O . LYS B 1 283 ? 29.108 7.591 36.563 1.00 19.63 283 LYS C O 1
ATOM 4487 N N . ALA B 1 284 ? 28.577 6.448 38.412 1.00 18.58 284 ALA C N 1
ATOM 4488 C CA . ALA B 1 284 ? 28.256 7.644 39.179 1.00 18.79 284 ALA C CA 1
ATOM 4489 C C . ALA B 1 284 ? 29.453 8.574 39.313 1.00 19.21 284 ALA C C 1
ATOM 4490 O O . ALA B 1 284 ? 29.347 9.792 39.166 1.00 18.14 284 ALA C O 1
ATOM 4492 N N . LYS B 1 285 ? 30.632 8.004 39.573 1.00 19.53 285 LYS C N 1
ATOM 4493 C CA . LYS B 1 285 ? 31.862 8.769 39.688 1.00 22.09 285 LYS C CA 1
ATOM 4494 C C . LYS B 1 285 ? 32.163 9.506 38.386 1.00 22.53 285 LYS C C 1
ATOM 4495 O O . LYS B 1 285 ? 32.551 10.674 38.401 1.00 21.24 285 LYS C O 1
ATOM 4501 N N . ASP B 1 286 ? 31.961 8.834 37.255 1.00 22.35 286 ASP C N 1
ATOM 4502 C CA . ASP B 1 286 ? 32.204 9.438 35.945 1.00 23.70 286 ASP C CA 1
ATOM 4503 C C . ASP B 1 286 ? 31.208 10.565 35.682 1.00 22.06 286 ASP C C 1
ATOM 4504 O O . ASP B 1 286 ? 31.565 11.642 35.201 1.00 21.47 286 ASP C O 1
ATOM 4509 N N . LEU B 1 287 ? 29.942 10.330 36.049 1.00 19.77 287 LEU C N 1
ATOM 4510 C CA . LEU B 1 287 ? 28.929 11.364 35.874 1.00 19.72 287 LEU C CA 1
ATOM 4511 C C . LEU B 1 287 ? 29.257 12.598 36.697 1.00 20.85 287 LEU C C 1
ATOM 4512 O O . LEU B 1 287 ? 29.050 13.737 36.280 1.00 20.32 287 LEU C O 1
ATOM 4517 N N . LYS B 1 288 ? 29.717 12.401 37.937 1.00 21.13 288 LYS C N 1
ATOM 4518 C CA . LYS B 1 288 ? 30.047 13.529 38.790 1.00 22.99 288 LYS C CA 1
ATOM 4519 C C . LYS B 1 288 ? 31.207 14.319 38.164 1.00 22.48 288 LYS C C 1
ATOM 4520 O O . LYS B 1 288 ? 31.148 15.548 38.179 1.00 22.78 288 LYS C O 1
ATOM 4526 N N . ALA B 1 289 ? 32.223 13.595 37.682 1.00 22.58 289 ALA C N 1
ATOM 4527 C CA . ALA B 1 289 ? 33.364 14.292 37.083 1.00 24.33 289 ALA C CA 1
ATOM 4528 C C . ALA B 1 289 ? 32.962 15.119 35.865 1.00 24.81 289 ALA C C 1
ATOM 4529 O O . ALA B 1 289 ? 33.392 16.263 35.703 1.00 25.21 289 ALA C O 1
ATOM 4531 N N . LYS B 1 290 ? 32.145 14.538 34.992 1.00 25.41 290 LYS C N 1
ATOM 4532 C CA . LYS B 1 290 ? 31.737 15.215 33.775 1.00 26.28 290 LYS C CA 1
ATOM 4533 C C . LYS B 1 290 ? 30.706 16.308 33.951 1.00 25.41 290 LYS C C 1
ATOM 4534 O O . LYS B 1 290 ? 30.794 17.322 33.243 1.00 26.17 290 LYS C O 1
ATOM 4540 N N . PHE B 1 291 ? 29.707 16.133 34.826 1.00 23.17 291 PHE C N 1
ATOM 4541 C CA . PHE B 1 291 ? 28.642 17.123 34.918 1.00 23.16 291 PHE C CA 1
ATOM 4542 C C . PHE B 1 291 ? 28.465 17.849 36.236 1.00 22.97 291 PHE C C 1
ATOM 4543 O O . PHE B 1 291 ? 27.681 18.807 36.266 1.00 22.72 291 PHE C O 1
ATOM 4551 N N . LEU B 1 292 ? 29.083 17.429 37.340 1.00 23.08 292 LEU C N 1
ATOM 4552 C CA . LEU B 1 292 ? 28.813 18.117 38.607 1.00 24.73 292 LEU C CA 1
ATOM 4553 C C . LEU B 1 292 ? 30.092 18.543 39.317 1.00 26.51 292 LEU C C 1
ATOM 4554 O O . LEU B 1 292 ? 30.055 18.762 40.531 1.00 26.51 292 LEU C O 1
ATOM 4559 N N . SER B 1 293 ? 31.205 18.709 38.603 1.00 28.12 293 SER C N 1
ATOM 4560 C CA . SER B 1 293 ? 32.450 19.134 39.233 1.00 31.45 293 SER C CA 1
ATOM 4561 C C . SER B 1 293 ? 32.957 20.469 38.703 1.00 33.46 293 SER C C 1
ATOM 4562 O O . SER B 1 293 ? 32.150 21.253 38.164 1.00 34.68 293 SER C O 1
#

Foldseek 3Di:
DQDPFAEEEAQAFAAAPVFAGPLQLSLLLLCCCVPPLVGQEYEYQDVRNVNQVDDLVRSLVSLLSNCVNCPVVHAYEYEQAELDLVSSLVVLQSNLVSPHQAYEYEQRADDDDDLVRSLVSQVVSCVSRVGAYAYEDACVPGVDDDAPVSVVVSVVPVSHQYYAAADDPVVRLLSNCVVPVRGAYAYEDQLCLLVSLLSPHRYYYYNLSSQVSVLSNVLNVCSVVVVVVVSVVSSVLVVVLVVLCVVLDPSQLSCLLCVVVVRNSHFDGPVPDTHHDPVSSVSSVVSCVRRPD/DDDPFAEEEAQAFAAAPVQAGDLQLSLLLLCLCVPPLVGQEYEYQDVRNVNVVDDLVRSLVSLLSNCVSCVVSHAYEYEQAELDLVSSLVSLQSSVVSPHQAYEYEQRDPDDDDLVRSLVSVVVSCVSRVGAYEYEADADVSVVVSVVPVSHQAYAYEDPDVVRLLVNCVPPVRHAYAYEDLLCLLSSLLSPHRYYYYNCSSQVSVLSRVLNVCSVVVVNVVSVVSSVLVVVLVVLCVVLDPSQLSLLLCVVVVRSRHFDGPVPHTDRDVVSNVSSVVSCVRRVD

GO terms:
  GO:0008747 N-acetylneuraminate lyase activity (F, EXP)

B-factor: mean 22.72, std 9.3, range [11.16, 69.97]

Organism: Haemophilus influenzae (strain ATCC 51907 / DSM 11121 / KW20 / Rd) (NCBI:txid71421)

Solvent-accessible surface area: 22890 Å² total; per-residue (Å²): 158,102,86,4,96,10,2,0,0,6,2,1,2,0,0,56,130,116,11,66,17,24,62,150,0,0,53,55,0,0,73,20,0,9,53,131,18,125,8,54,0,0,2,0,7,3,20,18,1,3,5,79,47,17,57,36,110,33,12,45,60,6,2,94,0,0,46,62,33,1,122,110,108,12,3,1,0,0,0,1,1,9,52,82,49,174,21,0,19,79,2,0,84,48,0,47,133,49,38,13,54,2,1,0,0,4,3,5,59,174,142,185,63,52,38,93,89,6,44,112,9,0,41,31,0,7,84,84,20,50,16,34,0,0,0,5,13,20,31,182,114,18,50,38,120,15,33,44,126,56,4,14,43,1,20,146,27,115,68,1,26,0,0,11,6,12,19,18,72,4,46,36,3,1,17,3,25,81,44,47,86,140,42,30,5,0,7,11,61,13,29,7,3,0,1,4,6,3,2,33,5,24,0,3,1,3,18,5,3,0,10,4,0,80,54,2,63,74,1,8,87,32,0,130,67,15,108,20,184,97,0,20,104,36,1,19,46,4,0,36,0,4,82,16,0,85,94,20,26,50,44,21,2,0,5,18,1,0,138,60,82,62,10,66,1,30,62,3,42,121,122,65,97,21,141,21,69,80,129,39,40,56,66,0,101,68,4,49,68,137,33,39,126,132,96,97,8,96,11,3,0,0,6,2,0,2,0,1,56,131,114,12,65,19,26,63,143,0,0,52,56,0,0,68,18,0,13,62,139,20,116,8,55,0,0,2,0,7,2,65,14,2,4,5,74,47,16,55,36,117,34,12,36,59,6,1,98,0,0,35,66,28,0,115,107,88,10,2,0,0,0,1,0,1,8,54,81,47,172,24,0,18,72,2,0,85,54,0,47,134,48,36,14,33,1,1,0,0,16,41,13,88,178,139,196,64,56,32,95,90,22,41,114,7,0,39,27,0,6,83,89,19,50,15,31,0,0,0,31,26,69,31,51,124,56,0,13,46,1,21,144,24,121,65,3,38,0,0,19,11,53,52,38,62,7,46,30,5,1,19,4,48,79,48,50,93,140,44,43,6,0,9,14,76,13,19,11,3,0,1,3,1,2,2,14,1,26,0,3,1,3,16,6,3,0,3,3,1,86,52,2,67,72,1,23,92,40,0,101,66,13,113,18,183,101,0,23,114,36,0,21,52,4,0,27,0,4,82,8,0,86,87,18,26,49,41,14,2,0,0,15,0,0,83,82,55,66,11,60,0,6,61,2,44,115,126,68,91,18,138,14,78,88,128,33,66,49,57,1,139,93,10,48,73,159,20,34,125